Protein AF-A0A7S1AHH0-F1 (afdb_monomer)

InterPro domains:
  IPR000073 Alpha/beta hydrolase fold-1 [PF00561] (85-200)
  IPR029058 Alpha/Beta hydrolase fold [G3DSA:3.40.50.1820] (49-313)
  IPR029058 Alpha/Beta hydrolase fold [SSF53474] (25-303)
  IPR052920 Potential DNA-binding regulatory protein [PTHR43358] (22-308)

Sequence (538 aa):
MRTVEEGTPEDRLEISPCAFALWNLIIRPPRRRYDVSKLGPKEFRLWSCGVKRVDVTLRNTRGMRLKCSHFVPVFPESPAEPQPCVIYLHANASCRLEALPLVPLFLPLGISLFTFDFAGCGESDGEYISLGWFERDDLAICVNYLRDLGTVSMIGLWGRSMGSVTALLHADRDHSIGGMVLDSPFSSLRTLATELAQSDYMPVKVPNWLLSMALGIGRKRIASLCNFDIDALAPEKHVGASFIPALFIAAVGDDFIAPHHTNKLFELYTGDKELKMVEGDHNSPRGPDVYQQAVLFLCRAFRMEPVQRPEFGQGGIARRIGLDAFTADCIMDLPIVTKAHREDASRLFAIAGGKVWLGDRNRGMHPVRVEATLQLSEPESEAGFTVAFFPCWTEWGGAMMPPVVYFVYCTLQGLAIALSNEAGVKVLKELELPIGLGEPVLLQLEIRAKPLVLTLKLGGGGPELVFKDDGEYKTETTMWLTWKQGEAVFFQDLVMSELSAEPVDDDMPLPTADSGPLQSVAIGPMPSAGAIPRPVAE

Solvent-accessible surface area (backbone atoms only — not comparable to full-atom values): 29924 Å² total; per-residue (Å²): 135,88,85,84,84,87,82,85,92,82,86,78,83,79,77,59,69,66,67,70,50,49,58,48,48,70,32,43,43,73,63,36,74,78,65,71,70,78,67,56,68,52,62,54,72,50,71,74,24,33,36,39,48,48,75,48,76,47,67,36,99,86,70,37,44,27,40,34,39,35,39,36,51,42,56,98,86,61,77,95,65,50,28,39,30,37,40,39,31,45,38,76,62,34,29,42,74,71,46,31,59,48,46,58,67,31,26,52,71,51,27,23,42,32,27,37,14,48,55,28,21,36,87,13,36,65,76,48,46,64,70,23,69,57,48,24,51,49,45,50,49,52,54,51,53,48,54,72,66,66,51,43,66,42,40,29,41,37,16,28,33,32,14,16,34,13,48,44,60,32,36,58,77,44,77,77,44,38,21,39,37,31,30,46,29,57,32,26,50,61,57,49,56,52,48,57,52,63,33,86,89,37,98,59,81,61,56,69,70,59,48,51,50,49,52,52,52,46,38,54,49,43,30,72,75,68,75,44,62,58,78,72,46,30,44,60,81,35,34,54,72,27,60,50,37,32,39,38,33,31,25,76,56,13,82,80,56,45,42,65,28,38,50,53,38,57,70,52,36,65,26,54,72,47,80,46,81,38,86,47,34,76,80,53,81,79,54,74,67,55,54,49,52,53,51,49,48,45,43,59,49,64,63,64,7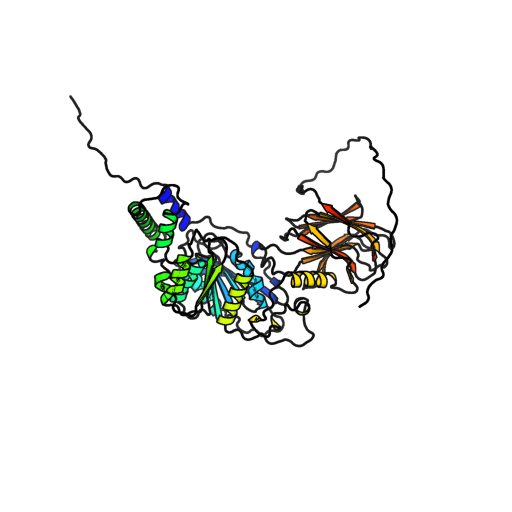0,51,42,72,67,74,70,93,89,73,74,60,69,27,52,79,63,61,49,33,51,45,66,18,82,35,79,89,54,56,56,70,75,43,74,63,47,42,54,53,47,40,52,52,37,66,48,58,89,62,61,56,51,73,53,70,86,43,78,50,59,59,39,26,34,37,36,40,40,35,26,38,71,39,85,68,13,36,37,42,38,34,38,32,39,37,46,24,72,88,42,80,14,9,71,54,50,72,46,49,30,37,40,42,30,35,36,47,59,16,43,39,36,28,42,23,45,95,93,43,79,44,80,75,49,75,44,88,42,83,43,63,81,67,43,80,42,42,42,35,40,36,40,39,70,82,56,29,36,43,37,43,25,48,42,100,81,48,67,72,48,78,46,78,41,87,59,61,57,47,60,57,34,41,37,26,47,33,26,29,74,34,48,59,50,68,82,53,74,83,44,78,45,82,46,82,90,70,80,86,75,94,76,86,80,89,86,81,90,82,90,78,85,90,80,90,80,86,87,77,89,83,82,83,94,78,85,89,81,80,86,87,80,135

Structure (mmCIF, N/CA/C/O backbone):
data_AF-A0A7S1AHH0-F1
#
_entry.id   AF-A0A7S1AHH0-F1
#
loop_
_atom_site.group_PDB
_atom_site.id
_atom_site.type_symbol
_atom_site.label_atom_id
_atom_site.label_alt_id
_atom_site.label_comp_id
_atom_site.label_asym_id
_atom_site.label_entity_id
_atom_site.label_seq_id
_atom_site.pdbx_PDB_ins_code
_atom_site.Cartn_x
_atom_site.Cartn_y
_atom_site.Cartn_z
_atom_site.occupancy
_atom_site.B_iso_or_equiv
_atom_site.auth_seq_id
_atom_site.auth_comp_id
_atom_site.auth_asym_id
_atom_site.auth_atom_id
_atom_site.pdbx_PDB_model_num
ATOM 1 N N . MET A 1 1 ? 81.240 -7.768 -18.185 1.00 34.50 1 MET A N 1
ATOM 2 C CA . MET A 1 1 ? 80.537 -7.690 -19.483 1.00 34.50 1 MET A CA 1
ATOM 3 C C . MET A 1 1 ? 79.144 -7.164 -19.188 1.00 34.50 1 MET A C 1
ATOM 5 O O . MET A 1 1 ? 78.481 -7.733 -18.334 1.00 34.50 1 MET A O 1
ATOM 9 N N . ARG A 1 2 ? 78.805 -6.001 -19.751 1.00 28.22 2 ARG A N 1
ATOM 10 C CA . ARG A 1 2 ? 77.573 -5.239 -19.493 1.00 28.22 2 ARG A CA 1
ATOM 11 C C . ARG A 1 2 ? 76.350 -5.980 -20.048 1.00 28.22 2 ARG A C 1
ATOM 13 O O . ARG A 1 2 ? 76.408 -6.440 -21.182 1.00 28.22 2 ARG A O 1
ATOM 20 N N . THR A 1 3 ? 75.262 -6.021 -19.288 1.00 26.36 3 THR A N 1
ATOM 21 C CA . THR A 1 3 ? 73.900 -6.275 -19.781 1.00 26.36 3 THR A CA 1
ATOM 22 C C . THR A 1 3 ? 73.176 -4.932 -19.845 1.00 26.36 3 THR A C 1
ATOM 24 O O . THR A 1 3 ? 73.142 -4.214 -18.848 1.00 26.36 3 THR A O 1
ATOM 27 N N . VAL A 1 4 ? 72.690 -4.573 -21.034 1.00 31.00 4 VAL A N 1
ATOM 28 C CA . VAL A 1 4 ? 72.075 -3.281 -21.365 1.00 31.00 4 VAL A CA 1
ATOM 29 C C . VAL A 1 4 ? 70.599 -3.500 -21.706 1.00 31.00 4 VAL A C 1
ATOM 31 O O . VAL A 1 4 ? 70.288 -4.221 -22.647 1.00 31.00 4 VAL A O 1
ATOM 34 N N . GLU A 1 5 ? 69.784 -2.868 -20.863 1.00 31.33 5 GLU A N 1
ATOM 35 C CA . GLU A 1 5 ? 68.541 -2.108 -21.076 1.00 31.33 5 GLU A CA 1
ATOM 36 C C . GLU A 1 5 ? 67.225 -2.745 -21.556 1.00 31.33 5 GLU A C 1
ATOM 38 O O . GLU A 1 5 ? 67.097 -3.381 -22.599 1.00 31.33 5 GLU A O 1
ATOM 43 N N . GLU A 1 6 ? 66.230 -2.429 -20.722 1.00 33.03 6 GLU A N 1
ATOM 44 C CA . GLU A 1 6 ? 64.784 -2.539 -20.837 1.00 33.03 6 GLU A CA 1
ATOM 45 C C . GLU A 1 6 ? 64.219 -1.547 -21.868 1.00 33.03 6 GLU A C 1
ATOM 47 O O . GLU A 1 6 ? 64.622 -0.386 -21.926 1.00 33.03 6 GLU A O 1
ATOM 52 N N . GLY A 1 7 ? 63.226 -2.000 -22.638 1.00 27.73 7 GLY A N 1
ATOM 53 C CA . GLY A 1 7 ? 62.303 -1.148 -23.389 1.00 27.73 7 GLY A CA 1
ATOM 54 C C . GLY A 1 7 ? 60.990 -0.978 -22.617 1.00 27.73 7 GLY A C 1
ATOM 55 O O . GLY A 1 7 ? 60.482 -1.935 -22.035 1.00 27.73 7 GLY A O 1
ATOM 56 N N . THR A 1 8 ? 60.476 0.248 -22.602 1.00 28.23 8 THR A N 1
ATOM 57 C CA . THR A 1 8 ? 59.394 0.781 -21.759 1.00 28.23 8 THR A CA 1
ATOM 58 C C . THR A 1 8 ? 58.007 0.138 -21.960 1.00 28.23 8 THR A C 1
ATOM 60 O O . THR A 1 8 ? 57.627 -0.178 -23.088 1.00 28.23 8 THR A O 1
ATOM 63 N N . PRO A 1 9 ? 57.190 0.019 -20.890 1.00 32.66 9 PRO A N 1
ATOM 64 C CA . PRO A 1 9 ? 55.756 -0.220 -20.982 1.00 32.66 9 PRO A CA 1
ATOM 65 C C . PRO A 1 9 ? 54.993 1.108 -20.840 1.00 32.66 9 PRO A C 1
ATOM 67 O O . PRO A 1 9 ? 54.666 1.522 -19.731 1.00 32.66 9 PRO A O 1
ATOM 70 N N . GLU A 1 10 ? 54.684 1.772 -21.952 1.00 35.00 10 GLU A N 1
ATOM 71 C CA . GLU A 1 10 ? 53.632 2.797 -21.983 1.00 35.00 10 GLU A CA 1
ATOM 72 C C . GLU A 1 10 ? 52.367 2.219 -22.641 1.00 35.00 10 GLU A C 1
ATOM 74 O O . GLU A 1 10 ? 52.439 1.376 -23.534 1.00 35.00 10 GLU A O 1
ATOM 79 N N . ASP A 1 11 ? 51.215 2.661 -22.132 1.00 30.94 11 ASP A N 1
ATOM 80 C CA . ASP A 1 11 ? 49.841 2.376 -22.570 1.00 30.94 11 ASP A CA 1
ATOM 81 C C . ASP A 1 11 ? 49.169 1.065 -22.121 1.00 30.94 11 ASP A C 1
ATOM 83 O O . ASP A 1 11 ? 48.479 0.383 -22.883 1.00 30.94 11 ASP A O 1
ATOM 87 N N . ARG A 1 12 ? 49.205 0.773 -20.813 1.00 32.47 12 ARG A N 1
ATOM 88 C CA . ARG A 1 12 ? 48.036 0.150 -20.163 1.00 32.47 12 ARG A CA 1
ATOM 89 C C . ARG A 1 12 ? 47.282 1.203 -19.372 1.00 32.47 12 ARG A C 1
ATOM 91 O O . ARG A 1 12 ? 47.650 1.553 -18.260 1.00 32.47 12 ARG A O 1
ATOM 98 N N . LEU A 1 13 ? 46.205 1.687 -19.979 1.00 32.22 13 LEU A N 1
ATOM 99 C CA . LEU A 1 13 ? 45.178 2.493 -19.335 1.00 32.22 13 LEU A CA 1
ATOM 100 C C . LEU A 1 13 ? 44.574 1.679 -18.175 1.00 32.22 13 LEU A C 1
ATOM 102 O O . LEU A 1 13 ? 43.713 0.822 -18.384 1.00 32.22 13 LEU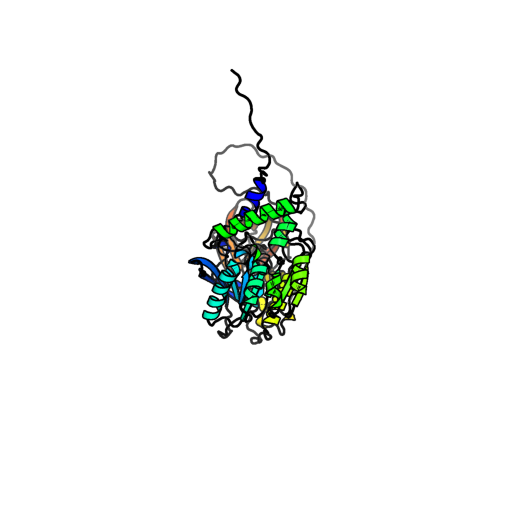 A O 1
ATOM 106 N N . GLU A 1 14 ? 45.068 1.897 -16.956 1.00 33.00 14 GLU A N 1
ATOM 107 C CA . GLU A 1 14 ? 44.490 1.336 -15.736 1.00 33.00 14 GLU A CA 1
ATOM 108 C C . GLU A 1 14 ? 43.127 1.990 -15.488 1.00 33.00 14 GLU A C 1
ATOM 110 O O . GLU A 1 14 ? 43.000 3.090 -14.951 1.00 33.00 14 GLU A O 1
ATOM 115 N N . ILE A 1 15 ? 42.074 1.311 -15.936 1.00 37.78 15 ILE A N 1
ATOM 116 C CA . ILE A 1 15 ? 40.696 1.698 -15.648 1.00 37.78 15 ILE A CA 1
ATOM 117 C C . ILE A 1 15 ? 40.448 1.434 -14.158 1.00 37.78 15 ILE A C 1
ATOM 119 O O . ILE A 1 15 ? 40.519 0.292 -13.704 1.00 37.78 15 ILE A O 1
ATOM 123 N N . SER A 1 16 ? 40.165 2.501 -13.407 1.00 39.50 16 SER A N 1
ATOM 124 C CA . SER A 1 16 ? 39.990 2.483 -11.949 1.00 39.50 16 SER A CA 1
ATOM 125 C C . SER A 1 16 ? 39.027 1.375 -11.458 1.00 39.50 16 SER A C 1
ATOM 127 O O . SER A 1 16 ? 37.926 1.232 -12.009 1.00 39.50 16 SER A O 1
ATOM 129 N N . PRO A 1 17 ? 39.369 0.647 -10.372 1.00 45.12 17 PRO A N 1
ATOM 130 C CA . PRO A 1 17 ? 38.509 -0.348 -9.717 1.00 45.12 17 PRO A CA 1
ATOM 131 C C . PRO A 1 17 ? 37.104 0.160 -9.354 1.00 45.12 17 PRO A C 1
ATOM 133 O O . PRO A 1 17 ? 36.158 -0.626 -9.304 1.00 45.12 17 PRO A O 1
ATOM 136 N N . CYS A 1 18 ? 36.936 1.472 -9.154 1.00 39.56 18 CYS A N 1
ATOM 137 C CA . CYS A 1 18 ? 35.646 2.082 -8.827 1.00 39.56 18 CYS A CA 1
ATOM 138 C C . CYS A 1 18 ? 34.618 1.935 -9.962 1.00 39.56 18 CYS A C 1
ATOM 140 O O . CYS A 1 18 ? 33.456 1.626 -9.704 1.00 39.56 18 CYS A O 1
ATOM 142 N N . ALA A 1 19 ? 35.041 2.061 -11.226 1.00 39.41 19 ALA A N 1
ATOM 143 C CA . ALA A 1 19 ? 34.159 1.828 -12.374 1.00 39.41 19 ALA A CA 1
ATOM 144 C C . ALA A 1 19 ? 33.772 0.340 -12.500 1.00 39.41 19 ALA A C 1
ATOM 146 O O . ALA A 1 19 ? 32.657 0.010 -12.906 1.00 39.41 19 ALA A O 1
ATOM 147 N N . PHE A 1 20 ? 34.668 -0.564 -12.085 1.00 47.59 20 PHE A N 1
ATOM 148 C CA . PHE A 1 20 ? 34.417 -2.007 -12.026 1.00 47.59 20 PHE A CA 1
ATOM 149 C C . PHE A 1 20 ? 33.419 -2.413 -10.929 1.00 47.59 20 PHE A C 1
ATOM 151 O O . PHE A 1 20 ? 32.776 -3.452 -11.074 1.00 47.59 20 PHE A O 1
ATOM 158 N N . ALA A 1 21 ? 33.268 -1.622 -9.864 1.00 51.97 21 ALA A N 1
ATOM 159 C CA . ALA A 1 21 ? 32.309 -1.872 -8.787 1.00 51.97 21 ALA A CA 1
ATOM 160 C C . ALA A 1 21 ? 30.904 -1.315 -9.091 1.00 51.97 21 ALA A C 1
ATOM 162 O O . ALA A 1 21 ? 29.907 -1.896 -8.663 1.00 51.97 21 ALA A O 1
ATOM 163 N N . LEU A 1 22 ? 30.809 -0.231 -9.868 1.00 51.91 22 LEU A N 1
ATOM 164 C CA . LEU A 1 22 ? 29.564 0.523 -10.046 1.00 51.91 22 LEU A CA 1
ATOM 165 C C . LEU A 1 22 ? 28.484 -0.237 -10.837 1.00 51.91 22 LEU A C 1
ATOM 167 O O . LEU A 1 22 ? 27.340 -0.295 -10.402 1.00 51.91 22 LEU A O 1
ATOM 171 N N . TRP A 1 23 ? 28.826 -0.888 -11.957 1.00 61.03 23 TRP A N 1
ATOM 172 C CA . TRP A 1 23 ? 27.836 -1.659 -12.735 1.00 61.03 23 TRP A CA 1
ATOM 173 C C . TRP A 1 23 ? 27.300 -2.866 -11.950 1.00 61.03 23 TRP A C 1
ATOM 175 O O . TRP A 1 23 ? 26.125 -3.201 -12.075 1.00 61.03 23 TRP A O 1
ATOM 185 N N . ASN A 1 24 ? 28.134 -3.473 -11.095 1.00 60.72 24 ASN A N 1
ATOM 186 C CA . ASN A 1 24 ? 27.718 -4.532 -10.177 1.00 60.72 24 ASN A CA 1
ATOM 187 C C . ASN A 1 24 ? 26.656 -4.020 -9.197 1.00 60.72 24 ASN A C 1
ATOM 189 O O . ASN A 1 24 ? 25.683 -4.719 -8.967 1.00 60.72 24 ASN A O 1
ATOM 193 N N . LEU A 1 25 ? 26.786 -2.799 -8.669 1.00 58.78 25 LEU A N 1
ATOM 194 C CA . LEU A 1 25 ? 25.767 -2.199 -7.797 1.00 58.78 25 LEU A CA 1
ATOM 195 C C . LEU A 1 25 ? 24.457 -1.885 -8.541 1.00 58.78 25 LEU A C 1
ATOM 197 O O . LEU A 1 25 ? 23.392 -1.910 -7.932 1.00 58.78 25 LEU A O 1
ATOM 201 N N . ILE A 1 26 ? 24.529 -1.633 -9.851 1.00 65.69 26 ILE A N 1
ATOM 202 C CA . ILE A 1 26 ? 23.367 -1.348 -10.704 1.00 65.69 26 ILE A CA 1
ATOM 203 C C . ILE A 1 26 ? 22.562 -2.624 -10.998 1.00 65.69 26 ILE A C 1
ATOM 205 O O . ILE A 1 26 ? 21.341 -2.613 -10.863 1.00 65.69 26 ILE A O 1
ATOM 209 N N . ILE A 1 27 ? 23.222 -3.724 -11.382 1.00 69.81 27 ILE A N 1
ATOM 210 C CA . ILE A 1 27 ? 22.537 -4.990 -11.719 1.00 69.81 27 ILE A CA 1
ATOM 211 C C . ILE A 1 27 ? 22.369 -5.935 -10.524 1.00 69.81 27 ILE A C 1
ATOM 213 O O . ILE A 1 27 ? 21.599 -6.890 -10.588 1.00 69.81 27 ILE A O 1
ATOM 217 N N . ARG A 1 28 ? 23.115 -5.706 -9.443 1.00 74.88 28 ARG A N 1
ATOM 218 C CA . ARG A 1 28 ? 23.098 -6.490 -8.204 1.00 74.88 28 ARG A CA 1
ATOM 219 C C . ARG A 1 28 ? 23.026 -5.548 -6.996 1.00 74.88 28 ARG A C 1
ATOM 221 O O . ARG A 1 28 ? 23.940 -5.533 -6.165 1.00 74.88 28 ARG A O 1
ATOM 228 N N . PRO A 1 29 ? 21.964 -4.735 -6.894 1.00 73.44 29 PRO A N 1
ATOM 229 C CA . PRO A 1 29 ? 21.766 -3.891 -5.726 1.00 73.44 29 PRO A CA 1
ATOM 230 C C . PRO A 1 29 ? 21.638 -4.747 -4.454 1.00 73.44 29 PRO A C 1
ATOM 232 O O . PRO A 1 29 ? 21.302 -5.937 -4.533 1.00 73.44 29 PRO A O 1
ATOM 235 N N . PRO A 1 30 ? 21.852 -4.161 -3.261 1.00 78.88 30 PRO A N 1
ATOM 236 C CA . PRO A 1 30 ? 21.509 -4.816 -2.009 1.00 78.88 30 PRO A CA 1
ATOM 237 C C . PRO A 1 30 ? 20.065 -5.312 -2.052 1.00 78.88 30 PRO A C 1
ATOM 239 O O . PRO A 1 30 ? 19.118 -4.550 -2.251 1.00 78.88 30 PRO A O 1
ATOM 242 N N . ARG A 1 31 ? 19.899 -6.621 -1.887 1.00 86.00 31 ARG A N 1
ATOM 243 C CA . ARG A 1 31 ? 18.588 -7.250 -1.955 1.00 86.00 31 ARG A CA 1
ATOM 244 C C . ARG A 1 31 ? 17.802 -6.936 -0.687 1.00 86.00 31 ARG A C 1
ATOM 246 O O . ARG A 1 31 ? 18.190 -7.363 0.401 1.00 86.00 31 ARG A O 1
ATOM 253 N N . ARG A 1 32 ? 16.678 -6.230 -0.830 1.00 84.12 32 ARG A N 1
ATOM 254 C CA . ARG A 1 32 ? 15.753 -5.965 0.276 1.00 84.12 32 ARG A CA 1
ATOM 255 C C . ARG A 1 32 ? 15.127 -7.277 0.748 1.00 84.12 32 ARG A C 1
ATOM 257 O O . ARG A 1 32 ? 14.293 -7.843 0.055 1.00 84.12 32 ARG A O 1
ATOM 264 N N . ARG A 1 33 ? 15.526 -7.741 1.932 1.00 85.06 33 ARG A N 1
ATOM 265 C CA . ARG A 1 33 ? 14.857 -8.830 2.656 1.00 85.06 33 ARG A CA 1
ATOM 266 C C . ARG A 1 33 ? 13.857 -8.244 3.636 1.00 85.06 33 ARG A C 1
ATOM 268 O O . ARG A 1 33 ? 14.105 -7.183 4.209 1.00 85.06 33 ARG A O 1
ATOM 275 N N . TYR A 1 34 ? 12.740 -8.924 3.822 1.00 87.56 34 TYR A N 1
ATOM 276 C CA . TYR A 1 34 ? 11.690 -8.480 4.727 1.00 87.56 34 TYR A CA 1
ATOM 277 C C . TYR A 1 34 ? 10.950 -9.682 5.299 1.00 87.56 34 TYR A C 1
ATOM 279 O O . TYR A 1 34 ? 10.913 -10.752 4.697 1.00 87.56 34 TYR A O 1
ATOM 287 N N . ASP A 1 35 ? 10.354 -9.499 6.472 1.00 85.62 35 ASP A N 1
ATOM 288 C CA . ASP A 1 35 ? 9.462 -10.505 7.029 1.00 85.62 35 ASP A CA 1
ATOM 289 C C . ASP A 1 35 ? 8.138 -10.499 6.253 1.00 85.62 35 ASP A C 1
ATOM 291 O O . ASP A 1 35 ? 7.500 -9.461 6.091 1.00 85.62 35 ASP A O 1
ATOM 295 N N . VAL A 1 36 ? 7.718 -11.668 5.771 1.00 86.50 36 VAL A N 1
ATOM 296 C CA . VAL A 1 36 ? 6.448 -11.868 5.064 1.00 86.50 36 VAL A CA 1
ATOM 297 C C . VAL A 1 36 ? 5.247 -11.570 5.970 1.00 86.50 36 VAL A C 1
ATOM 299 O O . VAL A 1 36 ? 4.175 -11.270 5.455 1.00 86.50 36 VAL A O 1
ATOM 302 N N . SER A 1 37 ? 5.395 -11.583 7.298 1.00 84.12 37 SER A N 1
ATOM 303 C CA . SER A 1 37 ? 4.368 -11.092 8.232 1.00 84.12 37 SER A CA 1
ATOM 304 C C . SER A 1 37 ? 4.080 -9.600 8.040 1.00 84.12 37 SER A C 1
ATOM 306 O O . SER A 1 37 ? 2.937 -9.167 8.180 1.00 84.12 37 SER A O 1
ATOM 308 N N . LYS A 1 38 ? 5.078 -8.827 7.581 1.00 83.62 38 LYS A N 1
ATOM 309 C CA . LYS A 1 38 ? 4.892 -7.439 7.159 1.00 83.62 38 LYS A CA 1
ATOM 310 C C . LYS A 1 38 ? 4.055 -7.326 5.907 1.00 83.62 38 LYS A C 1
ATOM 312 O O . LYS A 1 38 ? 3.836 -6.184 5.555 1.00 83.62 38 LYS A O 1
ATOM 317 N N . LEU A 1 39 ? 3.634 -8.445 5.277 1.00 84.94 39 LEU A N 1
ATOM 318 C CA . LEU A 1 39 ? 2.543 -8.563 4.296 1.00 84.94 39 LEU A CA 1
ATOM 319 C C . LEU A 1 39 ? 1.138 -8.740 4.935 1.00 84.94 39 LEU A C 1
ATOM 321 O O . LEU A 1 39 ? 0.166 -9.040 4.239 1.00 84.94 39 LEU A O 1
ATOM 325 N N . GLY A 1 40 ? 1.013 -8.502 6.240 1.00 82.31 40 GLY A N 1
ATOM 326 C CA . GLY A 1 40 ? -0.266 -8.345 6.922 1.00 82.31 40 GLY A CA 1
ATOM 327 C C . GLY A 1 40 ? -1.031 -9.651 7.062 1.00 82.31 40 GLY A C 1
ATOM 328 O O . GLY A 1 40 ? -0.579 -10.713 6.621 1.00 82.31 40 GLY A O 1
ATOM 329 N N . PRO A 1 41 ? -2.215 -9.622 7.678 1.00 84.94 41 PRO A N 1
ATOM 330 C CA . PRO A 1 41 ? -3.062 -10.801 7.743 1.00 84.94 41 PRO A CA 1
ATOM 331 C C . PRO A 1 41 ? -3.540 -11.219 6.342 1.00 84.94 41 PRO A C 1
ATOM 333 O O . PRO A 1 41 ? -3.581 -10.431 5.396 1.00 84.94 41 PRO A O 1
ATOM 336 N N . LYS A 1 42 ? -3.901 -12.497 6.190 1.00 89.25 42 LYS A N 1
ATOM 337 C CA . LYS A 1 42 ? -4.495 -12.987 4.935 1.00 89.25 42 LYS A CA 1
ATOM 338 C C . LYS A 1 42 ? -5.925 -12.502 4.734 1.00 89.25 42 LYS A C 1
ATOM 340 O O . LYS A 1 42 ? -6.368 -12.409 3.598 1.00 89.25 42 LYS A O 1
ATOM 345 N N . GLU A 1 43 ? -6.625 -12.200 5.816 1.00 88.25 43 GLU A N 1
ATOM 346 C CA . GLU A 1 43 ? -7.989 -11.690 5.792 1.00 88.25 43 GLU A CA 1
ATOM 347 C C . GLU A 1 43 ? -8.098 -10.538 6.787 1.00 88.25 43 GLU A C 1
ATOM 349 O O . GLU A 1 43 ? -7.626 -10.646 7.919 1.00 88.25 43 GLU A O 1
ATOM 354 N N . PHE A 1 44 ? -8.662 -9.418 6.345 1.00 82.25 44 PHE A N 1
ATOM 355 C CA . PHE A 1 44 ? -8.883 -8.228 7.166 1.00 82.25 44 PHE A CA 1
ATOM 356 C C . PHE A 1 44 ? -9.999 -7.368 6.574 1.00 82.25 44 PHE A C 1
ATOM 358 O O . PHE A 1 44 ? -10.573 -7.707 5.540 1.00 82.25 44 PHE A O 1
ATOM 365 N N . ARG A 1 45 ? -10.333 -6.263 7.243 1.00 78.81 45 ARG A N 1
ATOM 366 C CA . ARG A 1 45 ? -11.366 -5.324 6.803 1.00 78.81 45 ARG A CA 1
ATOM 367 C C . ARG A 1 45 ? -10.792 -3.916 6.672 1.00 78.81 45 ARG A C 1
ATOM 369 O O . ARG A 1 45 ? -9.988 -3.497 7.501 1.00 78.81 45 ARG A O 1
ATOM 376 N N . LEU A 1 46 ? -11.209 -3.222 5.621 1.00 79.12 46 LEU A N 1
ATOM 377 C CA . LEU A 1 46 ? -10.911 -1.830 5.314 1.00 79.12 46 LEU A CA 1
ATOM 378 C C . LEU A 1 46 ? -12.226 -1.089 5.128 1.00 79.12 46 LEU A C 1
ATOM 380 O O . LEU A 1 46 ? -12.807 -1.129 4.044 1.00 79.12 46 LEU A O 1
ATOM 384 N N . TRP A 1 47 ? -12.698 -0.400 6.157 1.00 78.94 47 TRP A N 1
ATOM 385 C CA . TRP A 1 47 ? -13.978 0.294 6.079 1.00 78.94 47 TRP A CA 1
ATOM 386 C C . TRP A 1 47 ? -15.126 -0.699 5.777 1.00 78.94 47 TRP A C 1
ATOM 388 O O . TRP A 1 47 ? -15.244 -1.768 6.385 1.00 78.94 47 TRP A O 1
ATOM 398 N N . SER A 1 48 ? -15.967 -0.417 4.780 1.00 74.38 48 SER A N 1
ATOM 399 C CA . SER A 1 48 ? -16.994 -1.365 4.322 1.00 74.38 48 SER A CA 1
ATOM 400 C C . SER A 1 48 ? -16.438 -2.560 3.524 1.00 74.38 48 SER A C 1
ATOM 402 O O . SER A 1 48 ? -17.164 -3.527 3.286 1.00 74.38 48 SER A O 1
ATOM 404 N N . CYS A 1 49 ? -15.155 -2.554 3.150 1.00 79.38 49 CYS A N 1
ATOM 405 C CA . CYS A 1 49 ? -14.532 -3.559 2.291 1.00 79.38 49 CYS A CA 1
ATOM 406 C C . CYS A 1 49 ? -13.900 -4.701 3.100 1.00 79.38 49 CYS A C 1
ATOM 408 O O . CYS A 1 49 ? -12.942 -4.495 3.845 1.00 79.38 49 CYS A O 1
ATOM 410 N N . GLY A 1 50 ? -14.372 -5.937 2.923 1.00 82.44 50 GLY A N 1
ATOM 411 C CA . GLY A 1 50 ? -13.588 -7.113 3.311 1.00 82.44 50 GLY A CA 1
ATOM 412 C C . GLY A 1 50 ? -12.393 -7.276 2.373 1.00 82.44 50 GLY A C 1
ATOM 413 O O . GLY A 1 50 ? -12.467 -6.904 1.207 1.00 82.44 50 GLY A O 1
ATOM 414 N N . VAL A 1 51 ? -11.279 -7.816 2.852 1.00 86.88 51 VAL A N 1
ATOM 415 C CA . VAL A 1 51 ? -10.077 -8.028 2.040 1.00 86.88 51 VAL A CA 1
ATOM 416 C C . VAL A 1 51 ? -9.552 -9.431 2.253 1.00 86.88 51 VAL A C 1
ATOM 418 O O . VAL A 1 51 ? -9.361 -9.864 3.389 1.00 86.88 51 VAL A O 1
ATOM 421 N N . LYS A 1 52 ? -9.250 -10.110 1.146 1.00 93.19 52 LYS A N 1
ATOM 422 C CA . LYS A 1 52 ? -8.549 -11.389 1.129 1.00 93.19 52 LYS A CA 1
ATOM 423 C C . LYS A 1 52 ? -7.247 -11.263 0.344 1.00 93.19 52 LYS A C 1
ATOM 425 O O . LYS A 1 52 ? -7.257 -10.945 -0.841 1.00 93.19 52 LYS A O 1
ATOM 430 N N . ARG A 1 53 ? -6.121 -11.557 0.989 1.00 94.94 53 ARG A N 1
ATOM 431 C CA . ARG A 1 53 ? -4.807 -11.685 0.354 1.00 94.94 53 ARG A CA 1
ATOM 432 C C . ARG A 1 53 ? -4.562 -13.136 -0.056 1.00 94.94 53 ARG A C 1
ATOM 434 O O . ARG A 1 53 ? -4.507 -14.036 0.784 1.00 94.94 53 ARG A O 1
ATOM 441 N N . VAL A 1 54 ? -4.337 -13.348 -1.346 1.00 96.88 54 VAL A N 1
ATOM 442 C CA . VAL A 1 54 ? -3.913 -14.622 -1.933 1.00 96.88 54 VAL A CA 1
ATOM 443 C C . VAL A 1 54 ? -2.439 -14.519 -2.313 1.00 96.88 54 VAL A C 1
ATOM 445 O O . VAL A 1 54 ? -2.069 -13.757 -3.202 1.00 96.88 54 VAL A O 1
ATOM 448 N N . ASP A 1 55 ? -1.580 -15.285 -1.644 1.00 97.38 55 ASP A N 1
ATOM 449 C CA . ASP A 1 55 ? -0.169 -15.386 -2.019 1.00 97.38 55 ASP A CA 1
ATOM 450 C C . ASP A 1 55 ? 0.017 -16.511 -3.044 1.00 97.38 55 ASP A C 1
ATOM 452 O O . ASP A 1 55 ? -0.416 -17.643 -2.819 1.00 97.38 55 ASP A O 1
ATOM 456 N N . VAL A 1 56 ? 0.701 -16.216 -4.149 1.00 97.50 56 VAL A N 1
ATOM 457 C CA . VAL A 1 56 ? 0.990 -17.182 -5.216 1.00 97.50 56 VAL A CA 1
ATOM 458 C C . VAL A 1 56 ? 2.473 -17.143 -5.573 1.00 97.50 56 VAL A C 1
ATOM 460 O O . VAL A 1 56 ? 3.149 -16.126 -5.419 1.00 97.50 56 VAL A O 1
ATOM 463 N N . THR A 1 57 ? 3.018 -18.284 -5.994 1.00 98.50 57 THR A N 1
ATOM 464 C CA . THR A 1 57 ? 4.371 -18.357 -6.553 1.00 98.50 57 THR A CA 1
ATOM 465 C C . THR A 1 57 ? 4.275 -18.696 -8.032 1.00 98.50 57 THR A C 1
ATOM 467 O O . THR A 1 57 ? 3.884 -19.809 -8.378 1.00 98.50 57 THR A O 1
ATOM 470 N N . LEU A 1 58 ? 4.644 -17.747 -8.889 1.00 98.44 58 LEU A N 1
ATOM 471 C CA . LEU A 1 58 ? 4.685 -17.937 -10.340 1.00 98.44 58 LEU A CA 1
ATOM 472 C C . LEU A 1 58 ? 6.094 -18.336 -10.778 1.00 98.44 58 LEU A C 1
ATOM 474 O O . LEU A 1 58 ? 7.052 -18.163 -10.028 1.00 98.44 58 LEU A O 1
ATOM 478 N N . ARG A 1 59 ? 6.244 -18.891 -11.982 1.00 98.19 59 ARG A N 1
ATOM 479 C CA . ARG A 1 59 ? 7.559 -19.206 -12.554 1.00 98.19 59 ARG A CA 1
ATOM 480 C C . ARG A 1 59 ? 7.747 -18.418 -13.841 1.00 98.19 59 ARG A C 1
ATOM 482 O O . ARG A 1 59 ? 6.915 -18.523 -14.737 1.00 98.19 59 ARG A O 1
ATOM 489 N N . ASN A 1 60 ? 8.825 -17.642 -13.926 1.00 95.94 60 ASN A N 1
ATOM 490 C CA . ASN A 1 60 ? 9.113 -16.863 -15.125 1.00 95.94 60 ASN A CA 1
ATOM 491 C C . ASN A 1 60 ? 9.699 -17.723 -16.258 1.00 95.94 60 ASN A C 1
ATOM 493 O O . ASN A 1 60 ? 10.029 -18.898 -16.075 1.00 95.94 60 ASN A O 1
ATOM 497 N N . THR A 1 61 ? 9.882 -17.115 -17.430 1.00 93.44 61 THR A N 1
ATOM 498 C CA . THR A 1 61 ? 10.465 -17.760 -18.623 1.00 93.44 61 THR A CA 1
ATOM 499 C C . THR A 1 61 ? 11.899 -18.256 -18.412 1.00 93.44 61 THR A C 1
ATOM 501 O O . THR A 1 61 ? 12.347 -19.164 -19.106 1.00 93.44 61 THR A O 1
ATOM 504 N N . ARG A 1 62 ? 12.611 -17.706 -17.420 1.00 93.06 62 ARG A N 1
ATOM 505 C CA . ARG A 1 62 ? 13.966 -18.109 -17.007 1.00 93.06 62 ARG A CA 1
ATOM 506 C C . ARG A 1 62 ? 13.962 -19.190 -15.918 1.00 93.06 62 ARG A C 1
ATOM 508 O O . ARG A 1 62 ? 15.012 -19.529 -15.382 1.00 93.06 62 ARG A O 1
ATOM 515 N N . GLY A 1 63 ? 12.794 -19.725 -15.563 1.00 95.31 63 GLY A N 1
ATOM 516 C CA . GLY A 1 63 ? 12.640 -20.775 -14.560 1.00 95.31 63 GLY A CA 1
ATOM 517 C C . GLY A 1 63 ? 12.727 -20.299 -13.106 1.00 95.31 63 GLY A C 1
ATOM 518 O O . GLY A 1 63 ? 12.706 -21.140 -12.210 1.00 95.31 63 GLY A O 1
ATOM 519 N N . MET A 1 64 ? 12.792 -18.995 -12.846 1.00 96.75 64 MET A N 1
ATOM 520 C CA . MET A 1 64 ? 12.876 -18.408 -11.505 1.00 96.75 64 MET A CA 1
ATOM 521 C C . MET A 1 64 ? 11.486 -18.281 -10.882 1.00 96.75 64 MET A C 1
ATOM 523 O O . MET A 1 64 ? 10.520 -17.947 -11.570 1.00 96.75 64 MET A O 1
ATOM 527 N N . ARG A 1 65 ? 11.373 -18.545 -9.576 1.00 98.25 65 ARG A N 1
ATOM 528 C CA . ARG A 1 65 ? 10.121 -18.351 -8.837 1.00 98.25 65 ARG A CA 1
ATOM 529 C C . ARG A 1 65 ? 9.923 -16.877 -8.492 1.00 98.25 65 ARG A C 1
ATOM 531 O O . ARG A 1 65 ? 10.789 -16.283 -7.857 1.00 98.25 65 ARG A O 1
ATOM 538 N N . LEU A 1 66 ? 8.763 -16.336 -8.841 1.00 98.44 66 LEU A N 1
ATOM 539 C CA . LEU A 1 66 ? 8.308 -15.001 -8.473 1.00 98.44 66 LEU A CA 1
ATOM 540 C C . LEU A 1 66 ? 7.336 -15.097 -7.295 1.00 98.44 66 LEU A C 1
ATOM 542 O O . LEU A 1 66 ? 6.381 -15.875 -7.346 1.00 98.44 66 LEU A O 1
ATOM 546 N N . LYS A 1 67 ? 7.581 -14.341 -6.223 1.00 98.31 67 LYS A N 1
ATOM 547 C CA . LYS A 1 67 ? 6.705 -14.262 -5.050 1.00 98.31 67 LYS A CA 1
ATOM 548 C C . LYS A 1 67 ? 5.697 -13.138 -5.224 1.00 98.31 67 LYS A C 1
ATOM 550 O O . LYS A 1 67 ? 6.075 -11.972 -5.278 1.00 98.31 67 LYS A O 1
ATOM 555 N N . CYS A 1 68 ? 4.421 -13.498 -5.270 1.00 98.50 68 CYS A N 1
ATOM 556 C CA . CYS A 1 68 ? 3.330 -12.585 -5.573 1.00 98.50 68 CYS A CA 1
ATOM 557 C C . CYS A 1 68 ? 2.284 -12.577 -4.453 1.00 98.50 68 CYS A C 1
ATOM 559 O O . CYS A 1 68 ? 2.113 -13.569 -3.738 1.00 98.50 68 CYS A O 1
ATOM 561 N N . SER A 1 69 ? 1.564 -11.467 -4.331 1.00 98.12 69 SER A N 1
ATOM 562 C CA . SER A 1 69 ? 0.418 -11.290 -3.443 1.00 98.12 69 SER A CA 1
ATOM 563 C C . SER A 1 69 ? -0.693 -10.554 -4.190 1.00 98.12 69 SER A C 1
ATOM 565 O O . SER A 1 69 ? -0.462 -9.484 -4.752 1.00 98.12 69 SER A O 1
ATOM 567 N N . HIS A 1 70 ? -1.894 -11.126 -4.180 1.00 97.88 70 HIS A N 1
ATOM 568 C CA . HIS A 1 70 ? -3.107 -10.559 -4.762 1.00 97.88 70 HIS A CA 1
ATOM 569 C C . HIS A 1 70 ? -4.072 -10.188 -3.644 1.00 97.88 70 HIS A C 1
ATOM 571 O O . HIS A 1 70 ? -4.572 -11.057 -2.935 1.00 97.88 70 HIS A O 1
ATOM 577 N N . PHE A 1 71 ? -4.316 -8.898 -3.472 1.00 95.56 71 PHE A N 1
ATOM 578 C CA . PHE A 1 71 ? -5.315 -8.364 -2.564 1.00 95.56 71 PHE A CA 1
ATOM 579 C C . PHE A 1 71 ? -6.636 -8.226 -3.302 1.00 95.56 71 PHE A C 1
ATOM 581 O O . PHE A 1 71 ? -6.751 -7.435 -4.237 1.00 95.56 71 PHE A O 1
ATOM 588 N N . VAL A 1 72 ? -7.614 -9.017 -2.882 1.00 93.44 72 VAL A N 1
ATOM 589 C CA . VAL A 1 72 ? -8.931 -9.106 -3.503 1.00 93.44 72 VAL A CA 1
ATOM 590 C C . VAL A 1 72 ? -9.958 -8.491 -2.552 1.00 93.44 72 VAL A C 1
ATOM 592 O O . VAL A 1 72 ? -10.037 -8.931 -1.397 1.00 93.44 72 VAL A O 1
ATOM 595 N N . PRO A 1 73 ? -10.728 -7.482 -2.993 1.00 88.50 73 PRO A N 1
ATOM 596 C CA . PRO A 1 73 ? -11.811 -6.943 -2.195 1.00 88.50 73 PRO A CA 1
ATOM 597 C C . PRO A 1 73 ? -12.994 -7.917 -2.187 1.00 88.50 73 PRO A C 1
ATOM 599 O O . PRO A 1 73 ? -13.354 -8.517 -3.199 1.00 88.50 73 PRO A O 1
ATOM 602 N N . VAL A 1 74 ? -13.590 -8.092 -1.013 1.00 84.06 74 VAL A N 1
ATOM 603 C CA . VAL A 1 74 ? -14.715 -8.988 -0.757 1.00 84.06 74 VAL A CA 1
ATOM 604 C C . VAL A 1 74 ? -15.852 -8.160 -0.188 1.00 84.06 74 VAL A C 1
ATOM 606 O O . VAL A 1 74 ? -15.745 -7.591 0.902 1.00 84.06 74 VAL A O 1
ATOM 609 N N . PHE A 1 75 ? -16.957 -8.125 -0.922 1.00 77.75 75 PHE A N 1
ATOM 610 C CA . PHE A 1 75 ? -18.141 -7.368 -0.551 1.00 77.75 75 PHE A CA 1
ATOM 611 C C . PHE A 1 75 ? -19.315 -8.319 -0.305 1.00 77.75 75 PHE A C 1
ATOM 613 O O . PHE A 1 75 ? -19.559 -9.177 -1.152 1.00 77.75 75 PHE A O 1
ATOM 620 N N . PRO A 1 76 ? -20.034 -8.204 0.828 1.00 62.91 76 PRO A N 1
ATOM 621 C CA . PRO A 1 76 ? -21.077 -9.164 1.205 1.00 62.91 76 PRO A CA 1
ATOM 622 C C . PRO A 1 76 ? -22.242 -9.282 0.212 1.00 62.91 76 PRO A C 1
ATOM 624 O O . PRO A 1 76 ? -22.857 -10.339 0.129 1.00 62.91 76 PRO A O 1
ATOM 627 N N . GLU A 1 77 ? -22.544 -8.210 -0.523 1.00 61.12 77 GLU A N 1
ATOM 628 C CA . GLU A 1 77 ? -23.764 -8.075 -1.336 1.00 61.12 77 GLU A CA 1
ATOM 629 C C . GLU A 1 77 ? -23.488 -7.954 -2.844 1.00 61.12 77 GLU A C 1
ATOM 631 O O . GLU A 1 77 ? -24.420 -7.797 -3.628 1.00 61.12 77 GLU A O 1
ATOM 636 N N . SER A 1 78 ? -22.223 -8.039 -3.272 1.00 58.81 78 SER A N 1
ATOM 637 C CA . SER A 1 78 ? -21.868 -7.867 -4.685 1.00 58.81 78 SER A CA 1
ATOM 638 C C . SER A 1 78 ? -21.832 -9.213 -5.421 1.00 58.81 78 SER A C 1
ATOM 640 O O . SER A 1 78 ? -21.230 -10.165 -4.907 1.00 58.81 78 SER A O 1
ATOM 642 N N . PRO A 1 79 ? -22.447 -9.335 -6.615 1.00 57.28 79 PRO A N 1
ATOM 643 C CA . PRO A 1 79 ? -22.274 -10.513 -7.455 1.00 57.28 79 PRO A CA 1
ATOM 644 C C . PRO A 1 79 ? -20.790 -10.729 -7.792 1.00 57.28 79 PRO A C 1
ATOM 646 O O . PRO A 1 79 ? -19.988 -9.796 -7.813 1.00 57.28 79 PRO A O 1
ATOM 649 N N . ALA A 1 80 ? -20.417 -11.984 -8.055 1.00 65.69 80 ALA A N 1
ATOM 650 C CA . ALA A 1 80 ? -19.054 -12.381 -8.413 1.00 65.69 80 ALA A CA 1
ATOM 651 C C . ALA A 1 80 ? -18.695 -11.954 -9.851 1.00 65.69 80 ALA A C 1
ATOM 653 O O . ALA A 1 80 ? -18.409 -12.789 -10.708 1.00 65.69 80 ALA A O 1
ATOM 654 N N . GLU A 1 81 ? -18.762 -10.656 -10.134 1.00 76.69 81 GLU A N 1
ATOM 655 C CA . GLU A 1 81 ? -18.355 -10.092 -11.413 1.00 76.69 81 GLU A CA 1
ATOM 656 C C . GLU A 1 81 ? -16.831 -9.915 -11.472 1.00 76.69 81 GLU A C 1
ATOM 658 O O . GLU A 1 81 ? -16.196 -9.630 -10.450 1.00 76.69 81 GLU A O 1
ATOM 663 N N . PRO A 1 82 ? -16.213 -10.078 -12.656 1.00 86.00 82 PRO A N 1
ATOM 664 C CA . PRO A 1 82 ? -14.792 -9.822 -12.822 1.00 86.00 82 PRO A CA 1
ATOM 665 C C . PRO A 1 82 ? -14.434 -8.365 -12.500 1.00 86.00 82 PRO A C 1
ATOM 667 O O . PRO A 1 82 ? -14.979 -7.423 -13.075 1.00 86.00 82 PRO A O 1
ATOM 670 N N . GLN A 1 83 ? -13.472 -8.178 -11.603 1.00 88.06 83 GLN A N 1
ATOM 671 C CA . GLN A 1 83 ? -13.068 -6.866 -11.098 1.00 88.06 83 GLN A CA 1
ATOM 672 C C . GLN A 1 83 ? -11.815 -6.350 -11.812 1.00 88.06 83 GLN A C 1
ATOM 674 O O . GLN A 1 83 ? -10.960 -7.149 -12.208 1.00 88.06 83 GLN A O 1
ATOM 679 N N . PRO A 1 84 ? -11.642 -5.028 -11.962 1.00 94.50 84 PRO A N 1
ATOM 680 C CA . PRO A 1 84 ? -10.369 -4.486 -12.406 1.00 94.50 84 PRO A CA 1
ATOM 681 C C . PRO A 1 84 ? -9.250 -4.833 -11.411 1.00 94.50 84 PRO A C 1
ATOM 683 O O . PRO A 1 84 ? -9.465 -5.007 -10.207 1.00 94.50 84 PRO A O 1
ATOM 686 N N . CYS A 1 85 ? -8.027 -4.939 -11.919 1.00 97.75 85 CYS A N 1
ATOM 687 C CA . CYS A 1 85 ? -6.834 -5.218 -11.136 1.00 97.75 85 CYS A CA 1
ATOM 688 C C . CYS A 1 85 ? -5.723 -4.230 -11.488 1.00 97.75 85 CYS A C 1
ATOM 690 O O . CYS A 1 85 ? -5.442 -3.991 -12.661 1.00 97.75 85 CYS A O 1
ATOM 692 N N . VAL A 1 86 ? -5.055 -3.682 -10.479 1.00 98.62 86 VAL A N 1
ATOM 693 C CA . VAL A 1 86 ? -3.826 -2.907 -10.660 1.00 98.62 86 VAL A CA 1
ATOM 694 C C . VAL A 1 86 ? -2.641 -3.775 -10.270 1.00 98.62 86 VAL A C 1
ATOM 696 O O . VAL A 1 86 ? -2.594 -4.294 -9.158 1.00 98.62 86 VAL A O 1
ATOM 699 N N . ILE A 1 87 ? -1.668 -3.914 -11.168 1.00 98.81 87 ILE A N 1
ATOM 700 C CA . ILE A 1 87 ? -0.377 -4.528 -10.859 1.00 98.81 87 ILE A CA 1
ATOM 701 C C . ILE A 1 87 ? 0.599 -3.425 -10.454 1.00 98.81 87 ILE A C 1
ATOM 703 O O . ILE A 1 87 ? 0.904 -2.536 -11.252 1.00 98.81 87 ILE A O 1
ATOM 707 N N . TYR A 1 88 ? 1.117 -3.500 -9.231 1.00 98.62 88 TYR A N 1
ATOM 708 C CA . TYR A 1 88 ? 2.173 -2.610 -8.766 1.00 98.62 88 TYR A CA 1
ATOM 709 C C . TYR A 1 88 ? 3.562 -3.172 -9.089 1.00 98.62 88 TYR A C 1
ATOM 711 O O . TYR A 1 88 ? 3.865 -4.327 -8.784 1.00 98.62 88 TYR A O 1
ATOM 719 N N . LEU A 1 89 ? 4.415 -2.333 -9.675 1.00 98.56 89 LEU A N 1
ATOM 720 C CA . LEU A 1 89 ? 5.776 -2.648 -10.100 1.00 98.56 89 LEU A CA 1
ATOM 721 C C . LEU A 1 89 ? 6.756 -1.816 -9.268 1.00 98.56 89 LEU A C 1
ATOM 723 O O . LEU A 1 89 ? 6.885 -0.604 -9.461 1.00 98.56 89 LEU A O 1
ATOM 727 N N . HIS A 1 90 ? 7.434 -2.478 -8.331 1.00 96.38 90 HIS A N 1
ATOM 728 C CA . HIS A 1 90 ? 8.300 -1.818 -7.356 1.00 96.38 90 HIS A CA 1
ATOM 729 C C . HIS A 1 90 ? 9.585 -1.243 -7.979 1.00 96.38 90 HIS A C 1
ATOM 731 O O . HIS A 1 90 ? 10.042 -1.673 -9.043 1.00 96.38 90 HIS A O 1
ATOM 737 N N . ALA A 1 91 ? 10.203 -0.289 -7.280 1.00 93.06 91 ALA A N 1
ATOM 738 C CA . ALA A 1 91 ? 11.448 0.341 -7.709 1.00 93.06 91 ALA A CA 1
ATOM 739 C C . ALA A 1 91 ? 12.669 -0.589 -7.576 1.00 93.06 91 ALA A C 1
ATOM 741 O O . ALA A 1 91 ? 12.607 -1.685 -7.008 1.00 93.06 91 ALA A O 1
ATOM 742 N N . ASN A 1 92 ? 13.813 -0.135 -8.092 1.00 89.69 92 ASN A N 1
ATOM 743 C CA . ASN A 1 92 ? 15.090 -0.810 -7.885 1.00 89.69 92 ASN A CA 1
ATOM 744 C C . ASN A 1 92 ? 15.387 -0.975 -6.374 1.00 89.69 92 ASN A C 1
ATOM 746 O O . ASN A 1 92 ? 15.034 -0.112 -5.575 1.00 89.69 92 ASN A O 1
ATOM 750 N N . ALA A 1 93 ? 16.031 -2.080 -5.981 1.00 85.00 93 ALA A N 1
ATOM 751 C CA . ALA A 1 93 ? 16.366 -2.415 -4.591 1.00 85.00 93 ALA A CA 1
ATOM 752 C C . ALA A 1 93 ? 15.157 -2.467 -3.625 1.00 85.00 93 ALA A C 1
ATOM 754 O O . ALA A 1 93 ? 15.317 -2.372 -2.406 1.00 85.00 93 ALA A O 1
ATOM 755 N N . SER A 1 94 ? 13.945 -2.632 -4.162 1.00 90.62 94 SER A N 1
ATOM 756 C CA . SER A 1 94 ? 12.693 -2.683 -3.404 1.00 90.62 94 SER A CA 1
ATOM 757 C C . SER A 1 94 ? 12.073 -4.091 -3.412 1.00 90.62 94 SER A C 1
ATOM 759 O O . SER A 1 94 ? 12.745 -5.084 -3.710 1.00 90.62 94 SER A O 1
ATOM 761 N N . CYS A 1 95 ? 10.813 -4.188 -2.992 1.00 93.75 95 CYS A N 1
ATOM 762 C CA . CYS A 1 95 ? 10.028 -5.418 -2.933 1.00 93.75 95 CYS A CA 1
ATOM 763 C C . CYS A 1 95 ? 8.521 -5.107 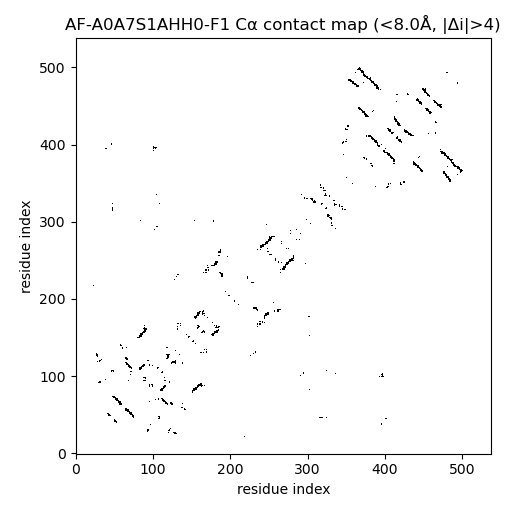-2.963 1.00 93.75 95 CYS A C 1
ATOM 765 O O . CYS A 1 95 ? 8.108 -3.947 -2.905 1.00 93.75 95 CYS A O 1
ATOM 767 N N . ARG A 1 96 ? 7.683 -6.147 -2.972 1.00 93.81 96 ARG A N 1
ATOM 768 C CA . ARG A 1 96 ? 6.216 -6.050 -3.025 1.00 93.81 96 ARG A CA 1
ATOM 769 C C . ARG A 1 96 ? 5.563 -5.273 -1.875 1.00 93.81 96 ARG A C 1
ATOM 771 O O . ARG A 1 96 ? 4.419 -4.849 -2.032 1.00 93.81 96 ARG A O 1
ATOM 778 N N . LEU A 1 97 ? 6.275 -5.026 -0.765 1.00 91.00 97 LEU A N 1
ATOM 779 C CA . LEU A 1 97 ? 5.817 -4.145 0.326 1.00 91.00 97 LEU A CA 1
ATOM 780 C C . LEU A 1 97 ? 5.594 -2.693 -0.125 1.00 91.00 97 LEU A C 1
ATOM 782 O O . LEU A 1 97 ? 4.862 -1.948 0.518 1.00 91.00 97 LEU A O 1
ATOM 786 N N . GLU A 1 98 ? 6.215 -2.270 -1.223 1.00 90.44 98 GLU A N 1
ATOM 787 C CA . GLU A 1 98 ? 6.061 -0.905 -1.724 1.00 90.44 98 GLU A CA 1
ATOM 788 C C . GLU A 1 98 ? 4.629 -0.608 -2.212 1.00 90.44 98 GLU A C 1
ATOM 790 O O . GLU A 1 98 ? 4.198 0.540 -2.198 1.00 90.44 98 GLU A O 1
ATOM 795 N N . ALA A 1 99 ? 3.856 -1.645 -2.555 1.00 92.25 99 ALA A N 1
ATOM 796 C CA . ALA A 1 99 ? 2.472 -1.512 -3.006 1.00 92.25 99 ALA A CA 1
ATOM 797 C C . ALA A 1 99 ? 1.464 -1.259 -1.869 1.00 92.25 99 ALA A C 1
ATOM 799 O O . ALA A 1 99 ? 0.324 -0.882 -2.130 1.00 92.25 99 ALA A O 1
ATOM 800 N N . LEU A 1 100 ? 1.839 -1.497 -0.608 1.00 87.88 100 LEU A N 1
ATOM 801 C CA . LEU A 1 100 ? 0.890 -1.527 0.513 1.00 87.88 100 LEU A CA 1
ATOM 802 C C . LEU A 1 100 ? 0.130 -0.228 0.767 1.00 87.88 100 LEU A C 1
ATOM 804 O O . LEU A 1 100 ? -1.061 -0.313 1.057 1.00 87.88 100 LEU A O 1
ATOM 808 N N . PRO A 1 101 ? 0.727 0.965 0.595 1.00 84.62 101 PRO A N 1
ATOM 809 C CA . PRO A 1 101 ? -0.020 2.216 0.690 1.00 84.62 101 PRO A CA 1
ATOM 810 C C . PRO A 1 101 ? -1.207 2.318 -0.285 1.00 84.62 101 PRO A C 1
ATOM 812 O O . PRO A 1 101 ? -2.112 3.113 -0.048 1.00 84.62 101 PRO A O 1
ATOM 815 N N . LEU A 1 102 ? -1.232 1.515 -1.357 1.00 87.81 102 LEU A N 1
ATOM 816 C CA . LEU A 1 102 ? -2.295 1.512 -2.368 1.00 87.81 102 LEU A CA 1
ATOM 817 C C . LEU A 1 102 ? -3.467 0.581 -2.027 1.00 87.81 102 LEU A C 1
ATOM 819 O O . LEU A 1 102 ? -4.560 0.755 -2.561 1.00 87.81 102 LEU A O 1
ATOM 823 N N . VAL A 1 103 ? -3.265 -0.382 -1.123 1.00 88.12 103 VAL A N 1
ATOM 824 C CA . VAL A 1 103 ? -4.294 -1.315 -0.625 1.00 88.12 103 VAL A CA 1
ATOM 825 C C . VAL A 1 103 ? -5.574 -0.580 -0.179 1.00 88.12 103 VAL A C 1
ATOM 827 O O . VAL A 1 103 ? -6.639 -0.871 -0.722 1.00 88.12 103 VAL A O 1
ATOM 830 N N . PRO A 1 104 ? -5.527 0.411 0.733 1.00 81.94 104 PRO A N 1
ATOM 831 C CA . PRO A 1 104 ? -6.723 1.129 1.187 1.00 81.94 104 PRO A CA 1
ATOM 832 C C . PRO A 1 104 ? -7.287 2.109 0.156 1.00 81.94 104 PRO A C 1
ATOM 834 O O . PRO A 1 104 ? -8.353 2.669 0.389 1.00 81.94 104 PRO A O 1
ATOM 837 N N . LEU A 1 105 ? -6.578 2.351 -0.949 1.00 82.50 105 LEU A N 1
ATOM 838 C CA . LEU A 1 105 ? -7.031 3.252 -2.003 1.00 82.50 105 LEU A CA 1
ATOM 839 C C . LEU A 1 105 ? -7.804 2.510 -3.090 1.00 82.50 105 LEU A C 1
ATOM 841 O O . LEU A 1 105 ? -8.794 3.033 -3.579 1.00 82.50 105 LEU A O 1
ATOM 845 N N . PHE A 1 106 ? -7.363 1.306 -3.464 1.00 87.56 106 PHE A N 1
ATOM 846 C CA . PHE A 1 106 ? -7.982 0.533 -4.543 1.00 87.56 106 PHE A CA 1
ATOM 847 C C . PHE A 1 106 ? -9.058 -0.435 -4.061 1.00 87.56 106 PHE A C 1
ATOM 849 O O . PHE A 1 106 ? -10.113 -0.526 -4.686 1.00 87.56 106 PHE A O 1
ATOM 856 N N . LEU A 1 107 ? -8.823 -1.144 -2.953 1.00 87.00 107 LEU A N 1
ATOM 857 C CA . LEU A 1 107 ? -9.714 -2.235 -2.555 1.00 87.00 107 LEU A CA 1
ATOM 858 C C . LEU A 1 107 ? -11.137 -1.766 -2.238 1.00 87.00 107 LEU A C 1
ATOM 860 O O . LEU A 1 107 ? -12.064 -2.394 -2.749 1.00 87.00 107 LEU A O 1
ATOM 864 N N . PRO A 1 108 ? -11.359 -0.652 -1.506 1.00 80.31 108 PRO A N 1
ATOM 865 C CA . PRO A 1 108 ? -12.714 -0.147 -1.297 1.00 80.31 108 PRO A CA 1
ATOM 866 C C . PRO A 1 108 ? -13.441 0.194 -2.602 1.00 80.31 108 PRO A C 1
ATOM 868 O O . PRO A 1 108 ? -14.656 0.078 -2.659 1.00 80.31 108 PRO A O 1
ATOM 871 N N . LEU A 1 109 ? -12.710 0.536 -3.667 1.00 80.44 109 LEU A N 1
ATOM 872 C CA . LEU A 1 109 ? -13.263 0.846 -4.990 1.00 80.44 109 LEU A CA 1
ATOM 873 C C . LEU A 1 109 ? -13.626 -0.401 -5.806 1.00 80.44 109 LEU A C 1
ATOM 875 O O . LEU A 1 109 ? -14.013 -0.285 -6.964 1.00 80.44 109 LEU A O 1
ATOM 879 N N . GLY A 1 110 ? -13.433 -1.601 -5.252 1.00 83.81 110 GLY A N 1
ATOM 880 C CA . GLY A 1 110 ? -13.581 -2.851 -5.993 1.00 83.81 110 GLY A CA 1
ATOM 881 C C . GLY A 1 110 ? -12.486 -3.085 -7.030 1.00 83.81 110 GLY A C 1
ATOM 882 O O . GLY A 1 110 ? -12.648 -3.925 -7.909 1.00 83.81 110 GLY A O 1
ATOM 883 N N . ILE A 1 111 ? -11.360 -2.373 -6.920 1.00 90.88 111 ILE A N 1
ATOM 884 C CA . ILE A 1 111 ? -10.168 -2.607 -7.730 1.00 90.88 111 ILE A CA 1
ATOM 885 C C . ILE A 1 111 ? -9.223 -3.489 -6.916 1.00 90.88 111 ILE A C 1
ATOM 887 O O . ILE A 1 111 ? -8.733 -3.088 -5.862 1.00 90.88 111 ILE A O 1
ATOM 891 N N . SER A 1 112 ? -8.942 -4.697 -7.398 1.00 95.31 112 SER A N 1
ATOM 892 C CA . SER A 1 112 ? -7.967 -5.579 -6.751 1.00 95.31 112 SER A CA 1
ATOM 893 C C . SER A 1 112 ? -6.531 -5.089 -6.974 1.00 95.31 112 SER A C 1
ATOM 895 O O . SER A 1 112 ? -6.226 -4.461 -7.987 1.00 95.31 112 SER A O 1
ATOM 897 N N . LEU A 1 113 ? -5.624 -5.382 -6.041 1.00 97.44 113 LEU A N 1
ATOM 898 C CA . LEU A 1 113 ? -4.215 -4.984 -6.135 1.00 97.44 113 LEU A CA 1
ATOM 899 C C . LEU A 1 113 ? -3.326 -6.224 -6.190 1.00 97.44 113 LEU A C 1
ATOM 901 O O . LEU A 1 113 ? -3.324 -7.037 -5.268 1.00 97.44 113 LEU A O 1
ATOM 905 N N . PHE A 1 114 ? -2.538 -6.359 -7.247 1.00 98.69 114 PHE A N 1
ATOM 906 C CA . PHE A 1 114 ? -1.540 -7.410 -7.389 1.00 98.69 114 PHE A CA 1
ATOM 907 C C . PHE A 1 114 ? -0.140 -6.816 -7.266 1.00 98.69 114 PHE A C 1
ATOM 909 O O . PHE A 1 114 ? 0.181 -5.799 -7.870 1.00 98.69 114 PHE A O 1
ATOM 916 N N . THR A 1 115 ? 0.720 -7.451 -6.485 1.00 98.06 115 THR A N 1
ATOM 917 C CA . THR A 1 115 ? 2.107 -7.018 -6.301 1.00 98.06 115 THR A CA 1
ATOM 918 C C . THR A 1 115 ? 3.016 -8.232 -6.226 1.00 98.06 115 THR A C 1
ATOM 920 O O . THR A 1 115 ? 2.615 -9.300 -5.757 1.00 98.06 115 THR A O 1
ATOM 923 N N . PHE A 1 116 ? 4.245 -8.102 -6.707 1.00 98.38 116 PHE A N 1
ATOM 924 C CA . PHE A 1 116 ? 5.199 -9.200 -6.724 1.00 98.38 116 PHE A CA 1
ATOM 925 C C . PHE A 1 116 ? 6.629 -8.697 -6.612 1.00 98.38 116 PHE A C 1
ATOM 927 O O . PHE A 1 116 ? 6.924 -7.554 -6.942 1.00 98.38 116 PHE A O 1
ATOM 934 N N . ASP A 1 117 ? 7.507 -9.568 -6.129 1.00 97.88 117 ASP A N 1
ATOM 935 C CA . ASP A 1 117 ? 8.944 -9.336 -6.154 1.00 97.88 117 ASP A CA 1
ATOM 936 C C . ASP A 1 117 ? 9.476 -9.719 -7.543 1.00 97.88 117 ASP A C 1
ATOM 938 O O . ASP A 1 117 ? 9.333 -10.875 -7.958 1.00 97.88 117 ASP A O 1
ATOM 942 N N . PHE A 1 118 ? 10.104 -8.785 -8.261 1.00 97.06 118 PHE A N 1
ATO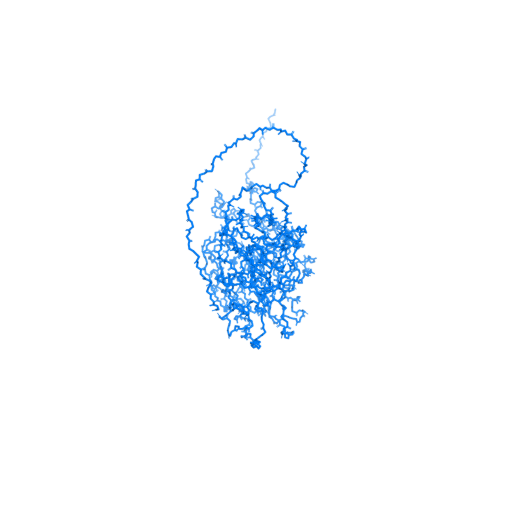M 943 C CA . PHE A 1 118 ? 10.822 -9.113 -9.499 1.00 97.06 118 PHE A CA 1
ATOM 944 C C . PHE A 1 118 ? 11.917 -10.158 -9.242 1.00 97.06 118 PHE A C 1
ATOM 946 O O . PHE A 1 118 ? 12.424 -10.282 -8.122 1.00 97.06 118 PHE A O 1
ATOM 953 N N . ALA A 1 119 ? 12.312 -10.916 -10.268 1.00 95.19 119 ALA A N 1
ATOM 954 C CA . ALA A 1 119 ? 13.461 -11.806 -10.132 1.00 95.19 119 ALA A CA 1
ATOM 955 C C . ALA A 1 119 ? 14.713 -11.008 -9.715 1.00 95.19 119 ALA A C 1
ATOM 957 O O . ALA A 1 119 ? 14.990 -9.947 -10.264 1.00 95.19 119 ALA A O 1
ATOM 958 N N . GLY A 1 120 ? 15.463 -11.510 -8.732 1.00 91.38 120 GLY A N 1
ATOM 959 C CA . GLY A 1 120 ? 16.579 -10.777 -8.116 1.00 91.38 120 GLY A CA 1
ATOM 960 C C . GLY A 1 120 ? 16.188 -9.857 -6.951 1.00 91.38 120 GLY A C 1
ATOM 961 O O . GLY A 1 120 ? 17.073 -9.367 -6.248 1.00 91.38 120 GLY A O 1
ATOM 962 N N . CYS A 1 121 ? 14.895 -9.671 -6.675 1.00 93.25 121 CYS A N 1
ATOM 963 C CA . CYS A 1 121 ? 14.391 -8.804 -5.609 1.00 93.25 121 CYS A CA 1
ATOM 964 C C . CYS A 1 121 ? 13.651 -9.583 -4.513 1.00 93.25 121 CYS A C 1
ATOM 966 O O . CYS A 1 121 ? 13.230 -10.725 -4.706 1.00 93.25 121 CYS A O 1
ATOM 968 N N . GLY A 1 122 ? 13.499 -8.949 -3.344 1.00 93.38 122 GLY A N 1
ATOM 969 C CA . GLY A 1 122 ? 12.638 -9.441 -2.268 1.00 93.38 122 GLY A CA 1
ATOM 970 C C . GLY A 1 122 ? 12.880 -10.902 -1.894 1.00 93.38 122 GLY A C 1
ATOM 971 O O . GLY A 1 122 ? 13.999 -11.302 -1.570 1.00 93.38 122 GLY A O 1
ATOM 972 N N . GLU A 1 123 ? 11.829 -11.707 -2.010 1.00 95.50 123 GLU A N 1
ATOM 973 C CA . GLU A 1 123 ? 11.809 -13.149 -1.745 1.00 95.50 123 GLU A CA 1
ATOM 974 C C . GLU A 1 123 ? 11.765 -14.005 -3.036 1.00 95.50 123 GLU A C 1
ATOM 976 O O . GLU A 1 123 ? 11.675 -15.232 -2.965 1.00 95.50 123 GLU A O 1
ATOM 981 N N . SER A 1 124 ? 11.856 -13.389 -4.223 1.00 96.75 124 SER A N 1
ATOM 982 C CA . SER A 1 124 ? 11.880 -14.082 -5.527 1.00 96.75 124 SER A CA 1
ATOM 983 C C . SER A 1 124 ? 13.246 -14.673 -5.869 1.00 96.75 124 SER A C 1
ATOM 985 O O . SER A 1 124 ? 14.285 -14.153 -5.477 1.00 96.75 124 SER A O 1
ATOM 987 N N . ASP A 1 125 ? 13.304 -15.758 -6.633 1.00 96.25 125 ASP A N 1
ATOM 988 C CA . ASP A 1 125 ? 14.594 -16.311 -7.064 1.00 96.25 125 ASP A CA 1
ATOM 989 C C . ASP A 1 125 ? 15.363 -15.315 -7.967 1.00 96.25 125 ASP A C 1
ATOM 991 O O . ASP A 1 125 ? 14.830 -14.304 -8.424 1.00 96.25 125 ASP A O 1
ATOM 995 N N . GLY A 1 126 ? 16.634 -15.612 -8.243 1.00 90.31 126 GLY A N 1
ATOM 996 C CA . GLY A 1 126 ? 17.506 -14.784 -9.079 1.00 90.31 126 GLY A CA 1
ATOM 997 C C . GLY A 1 126 ? 18.504 -13.951 -8.275 1.00 90.31 126 GLY A C 1
ATOM 998 O O . GLY A 1 126 ? 18.306 -13.657 -7.095 1.00 90.31 126 GLY A O 1
ATOM 999 N N . GLU A 1 127 ? 19.610 -13.604 -8.928 1.00 83.62 127 GLU A N 1
ATOM 1000 C CA . GLU A 1 127 ? 20.735 -12.870 -8.329 1.00 83.62 127 GLU A CA 1
ATOM 1001 C C . GLU A 1 127 ? 20.844 -11.431 -8.847 1.00 83.62 127 GLU A C 1
ATOM 1003 O O . GLU A 1 127 ? 21.383 -10.576 -8.149 1.00 83.62 127 GLU A O 1
ATOM 1008 N N . TYR A 1 128 ? 20.313 -11.162 -10.042 1.00 82.81 128 TYR A N 1
ATOM 1009 C CA . TYR A 1 128 ? 20.486 -9.901 -10.755 1.00 82.81 128 TYR A CA 1
ATOM 1010 C C . TYR A 1 128 ? 19.155 -9.357 -11.262 1.00 82.81 128 TYR A C 1
ATOM 1012 O O . TYR A 1 128 ? 18.252 -10.131 -11.588 1.00 82.81 128 TYR A O 1
ATOM 1020 N N . ILE A 1 129 ? 19.111 -8.039 -11.414 1.00 86.81 129 ILE A N 1
ATOM 1021 C CA . ILE A 1 129 ? 18.066 -7.295 -12.113 1.00 86.81 129 ILE A CA 1
ATOM 1022 C C . ILE A 1 129 ? 18.611 -6.709 -13.416 1.00 86.81 129 ILE A C 1
ATOM 1024 O O . ILE A 1 129 ? 19.817 -6.513 -13.582 1.00 86.81 129 ILE A O 1
ATOM 1028 N N . SER A 1 130 ? 17.710 -6.383 -14.334 1.00 86.62 130 SER A N 1
ATOM 1029 C CA . SER A 1 130 ? 18.040 -5.753 -15.620 1.00 86.62 130 SER A CA 1
ATOM 1030 C C . SER A 1 130 ? 17.368 -4.399 -15.830 1.00 86.62 130 SER A C 1
ATOM 1032 O O . SER A 1 130 ? 17.284 -3.921 -16.961 1.00 86.62 130 SER A O 1
ATOM 1034 N N . LEU A 1 131 ? 16.901 -3.784 -14.740 1.00 87.44 131 LEU A N 1
ATOM 1035 C CA . LEU A 1 131 ? 16.296 -2.450 -14.701 1.00 87.44 131 LEU A CA 1
ATOM 1036 C C . LEU A 1 131 ? 15.081 -2.250 -15.629 1.00 87.44 131 LEU A C 1
ATOM 1038 O O . LEU A 1 131 ? 14.733 -1.118 -15.959 1.00 87.44 131 LEU A O 1
ATOM 1042 N N . GLY A 1 132 ? 14.419 -3.335 -16.029 1.00 89.50 132 GLY A N 1
ATOM 1043 C CA . GLY A 1 132 ? 13.212 -3.329 -16.852 1.00 89.50 132 GLY A CA 1
ATOM 1044 C C . GLY A 1 132 ? 13.191 -4.399 -17.943 1.00 89.50 132 GLY A C 1
ATOM 1045 O O . GLY A 1 132 ? 12.117 -4.799 -18.394 1.00 89.50 132 GLY A O 1
ATOM 1046 N N . TRP A 1 133 ? 14.359 -4.874 -18.393 1.00 90.00 133 TRP A N 1
ATOM 1047 C CA . TRP A 1 133 ? 14.449 -5.702 -19.601 1.00 90.00 133 TRP A CA 1
ATOM 1048 C C . TRP A 1 133 ? 13.885 -7.118 -19.443 1.00 90.00 133 TRP A C 1
ATOM 1050 O O . TRP A 1 133 ? 13.142 -7.577 -20.307 1.00 90.00 133 TRP A O 1
ATOM 1060 N N . PHE A 1 134 ? 14.246 -7.816 -18.372 1.00 92.12 134 PHE A N 1
ATOM 1061 C CA . PHE A 1 134 ? 13.672 -9.106 -17.992 1.00 92.12 134 PHE A CA 1
ATOM 1062 C C . PHE A 1 134 ? 12.459 -8.931 -17.090 1.00 92.12 134 PHE A C 1
ATOM 1064 O O . PHE A 1 134 ? 11.555 -9.761 -17.104 1.00 92.12 134 PHE A O 1
ATOM 1071 N N . GLU A 1 135 ? 12.407 -7.833 -16.341 1.00 95.44 135 GLU A N 1
ATOM 1072 C CA . GLU A 1 135 ? 11.284 -7.502 -15.472 1.00 95.44 135 GLU A CA 1
ATOM 1073 C C . GLU A 1 135 ? 9.970 -7.385 -16.272 1.00 95.44 135 GLU A C 1
ATOM 1075 O O . GLU A 1 135 ? 8.913 -7.778 -15.784 1.00 95.44 135 GLU A O 1
ATOM 1080 N N . ARG A 1 136 ? 10.010 -6.954 -17.543 1.00 95.44 136 ARG A N 1
ATOM 1081 C CA . ARG A 1 136 ? 8.817 -6.938 -18.421 1.00 95.44 136 ARG A CA 1
ATOM 1082 C C . ARG A 1 136 ? 8.308 -8.337 -18.795 1.00 95.44 136 ARG A C 1
ATOM 1084 O O . ARG A 1 136 ? 7.130 -8.484 -19.121 1.00 95.44 136 ARG A O 1
ATOM 1091 N N . ASP A 1 137 ? 9.185 -9.346 -18.787 1.00 96.06 137 ASP A N 1
ATOM 1092 C CA . ASP A 1 137 ? 8.811 -10.749 -19.005 1.00 96.06 137 ASP A CA 1
ATOM 1093 C C . ASP A 1 137 ? 8.253 -11.357 -17.712 1.00 96.06 137 ASP A C 1
ATOM 1095 O O . ASP A 1 137 ? 7.278 -12.104 -17.761 1.00 96.06 137 ASP A O 1
ATOM 1099 N N . ASP A 1 138 ? 8.807 -10.982 -16.553 1.00 97.94 138 ASP A N 1
ATOM 1100 C CA . ASP A 1 138 ? 8.225 -11.309 -15.245 1.00 97.94 138 ASP A CA 1
ATOM 1101 C C . ASP A 1 138 ? 6.800 -10.730 -15.123 1.00 97.94 138 ASP A C 1
ATOM 1103 O O . ASP A 1 138 ? 5.870 -11.430 -14.712 1.00 97.94 138 ASP A O 1
ATOM 1107 N N . LEU A 1 139 ? 6.604 -9.481 -15.565 1.00 98.56 139 LEU A N 1
ATOM 1108 C CA . LEU A 1 139 ? 5.292 -8.841 -15.642 1.00 98.56 139 LEU A CA 1
ATOM 1109 C C . LEU A 1 139 ? 4.337 -9.591 -16.579 1.00 98.56 139 LEU A C 1
ATOM 1111 O O . LEU A 1 139 ? 3.196 -9.841 -16.199 1.00 98.56 139 LEU A O 1
ATOM 1115 N N . ALA A 1 140 ? 4.793 -10.005 -17.764 1.00 98.31 140 ALA A N 1
ATOM 1116 C CA . ALA A 1 140 ? 3.952 -10.743 -18.709 1.00 98.31 140 ALA A CA 1
ATOM 1117 C C . ALA A 1 140 ? 3.381 -12.039 -18.107 1.00 98.31 140 ALA A C 1
ATOM 1119 O O . ALA A 1 140 ? 2.228 -12.386 -18.355 1.00 98.31 140 ALA A O 1
ATOM 1120 N N . ILE A 1 141 ? 4.156 -12.727 -17.265 1.00 98.44 141 ILE A N 1
ATOM 1121 C CA . ILE A 1 141 ? 3.694 -13.923 -16.549 1.00 98.44 141 ILE A CA 1
ATOM 1122 C C . ILE A 1 141 ? 2.613 -13.578 -15.520 1.00 98.44 141 ILE A C 1
ATOM 1124 O O . ILE A 1 141 ? 1.624 -14.300 -15.415 1.00 98.44 141 ILE A O 1
ATOM 1128 N N . CYS A 1 142 ? 2.768 -12.471 -14.793 1.00 98.50 142 CYS A N 1
ATOM 1129 C CA . CYS A 1 142 ? 1.765 -12.005 -13.834 1.00 98.50 142 CYS A CA 1
ATOM 1130 C C . CYS A 1 142 ? 0.462 -11.586 -14.531 1.00 98.50 142 CYS A C 1
ATOM 1132 O O . CYS A 1 142 ? -0.623 -11.944 -14.078 1.00 98.50 142 CYS A O 1
ATOM 1134 N N . VAL A 1 143 ? 0.571 -10.876 -15.657 1.00 98.56 143 VAL A N 1
ATOM 1135 C CA . VAL A 1 143 ? -0.565 -10.465 -16.491 1.00 98.56 143 VAL A CA 1
ATOM 1136 C C . VAL A 1 143 ? -1.334 -11.684 -17.007 1.00 98.56 143 VAL A C 1
ATOM 1138 O O . VAL A 1 143 ? -2.552 -11.744 -16.853 1.00 98.56 143 VAL A O 1
ATOM 1141 N N . ASN A 1 144 ? -0.637 -12.680 -17.563 1.00 98.00 144 ASN A N 1
ATOM 1142 C CA . ASN A 1 144 ? -1.275 -13.905 -18.051 1.00 98.00 144 ASN A CA 1
ATOM 1143 C C . ASN A 1 144 ? -1.952 -14.680 -16.916 1.00 98.00 144 ASN A C 1
ATOM 1145 O O . ASN A 1 144 ? -3.112 -15.052 -17.049 1.00 98.00 144 ASN A O 1
ATOM 1149 N N . TYR A 1 145 ? -1.277 -14.831 -15.771 1.00 98.38 145 TYR A N 1
ATOM 1150 C CA . TYR A 1 145 ? -1.867 -15.463 -14.590 1.00 98.38 145 TYR A CA 1
ATOM 1151 C C . TYR A 1 145 ? -3.186 -14.796 -14.173 1.00 98.38 145 TYR A C 1
ATOM 1153 O O . TYR A 1 145 ? -4.170 -15.489 -13.941 1.00 98.38 145 TYR A O 1
ATOM 1161 N N . LEU A 1 146 ? -3.226 -13.461 -14.102 1.00 98.06 146 LEU A N 1
ATOM 1162 C CA . LEU A 1 146 ? -4.430 -12.725 -13.704 1.00 98.06 146 LEU A CA 1
ATOM 1163 C C . LEU A 1 146 ? -5.577 -12.874 -14.709 1.00 98.06 146 LEU A C 1
ATOM 1165 O O . LEU A 1 146 ? -6.729 -12.982 -14.296 1.00 98.06 146 LEU A O 1
ATOM 1169 N N . ARG A 1 147 ? -5.272 -12.915 -16.010 1.00 96.31 147 ARG A N 1
ATOM 1170 C CA . ARG A 1 147 ? -6.271 -13.177 -17.059 1.00 96.31 147 ARG A CA 1
ATOM 1171 C C . ARG A 1 147 ? -6.851 -14.584 -16.946 1.00 96.31 147 ARG A C 1
ATOM 1173 O O . ARG A 1 147 ? -8.065 -14.749 -17.039 1.00 96.31 147 ARG A O 1
ATOM 1180 N N . ASP A 1 148 ? -6.001 -15.571 -16.679 1.00 96.88 148 ASP A N 1
ATOM 1181 C CA . ASP A 1 148 ? -6.397 -16.977 -16.575 1.00 96.88 148 ASP A CA 1
ATOM 1182 C C . ASP A 1 148 ? -7.296 -17.263 -15.356 1.00 96.88 148 ASP A C 1
ATOM 1184 O O . ASP A 1 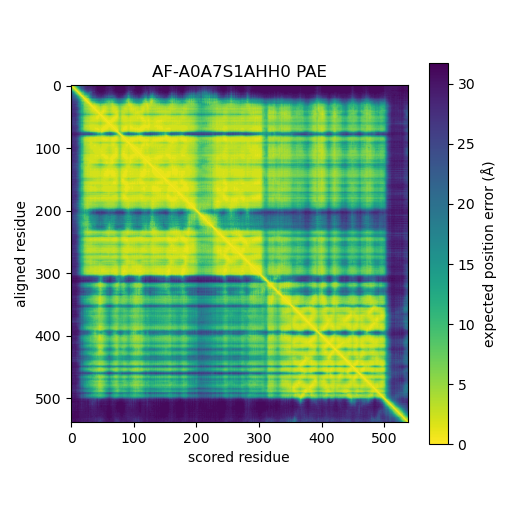148 ? -8.013 -18.263 -15.346 1.00 96.88 148 ASP A O 1
ATOM 1188 N N . LEU A 1 149 ? -7.314 -16.386 -14.339 1.00 94.81 149 LEU A N 1
ATOM 1189 C CA . LEU A 1 149 ? -8.214 -16.524 -13.186 1.00 94.81 149 LEU A CA 1
ATOM 1190 C C . LEU A 1 149 ? -9.698 -16.377 -13.553 1.00 94.81 149 LEU A C 1
ATOM 1192 O O . LEU A 1 149 ? -10.552 -16.858 -12.812 1.00 94.81 149 LEU A O 1
ATOM 1196 N N . GLY A 1 150 ? -10.026 -15.670 -14.640 1.00 91.38 150 GLY A N 1
ATOM 1197 C CA . GLY A 1 150 ? -11.411 -15.378 -15.031 1.00 91.38 150 GLY A CA 1
ATOM 1198 C C . GLY A 1 150 ? -12.160 -14.409 -14.102 1.00 91.38 150 GLY A C 1
ATOM 1199 O O . GLY A 1 150 ? -13.305 -14.067 -14.378 1.00 91.38 150 GLY A O 1
ATOM 1200 N N . THR A 1 151 ? -11.527 -13.936 -13.024 1.00 91.44 151 THR A N 1
ATOM 1201 C CA . THR A 1 151 ? -12.093 -12.976 -12.058 1.00 91.44 151 THR A CA 1
ATOM 1202 C C . THR A 1 151 ? -11.585 -11.548 -12.262 1.00 91.44 151 THR A C 1
ATOM 1204 O O . THR A 1 151 ? -11.912 -10.671 -11.466 1.00 91.44 151 THR A O 1
ATOM 1207 N N . VAL A 1 152 ? -10.757 -11.306 -13.285 1.00 94.88 152 VAL A N 1
ATOM 1208 C CA . VAL A 1 152 ? -10.162 -9.994 -13.579 1.00 94.88 152 VAL A CA 1
ATOM 1209 C C . VAL A 1 152 ? -10.705 -9.468 -14.905 1.00 94.88 152 VAL A C 1
ATOM 1211 O O . VAL A 1 152 ? -10.494 -10.094 -15.941 1.00 94.88 152 VAL A O 1
ATOM 1214 N N . SER A 1 153 ? -11.399 -8.327 -14.885 1.00 93.69 153 SER A N 1
ATOM 1215 C CA . SER A 1 153 ? -11.984 -7.715 -16.093 1.00 93.69 153 SER A CA 1
ATOM 1216 C C . SER A 1 153 ? -10.985 -6.878 -16.885 1.00 93.69 153 SER A C 1
ATOM 1218 O O . SER A 1 153 ? -11.000 -6.887 -18.114 1.00 93.69 153 SER A O 1
ATOM 1220 N N . MET A 1 154 ? -10.118 -6.143 -16.189 1.00 95.75 154 MET A N 1
ATOM 1221 C CA . MET A 1 154 ? -9.143 -5.238 -16.791 1.00 95.75 154 MET A CA 1
ATOM 1222 C C . MET A 1 154 ? -7.892 -5.150 -15.925 1.00 95.75 154 MET A C 1
ATOM 1224 O O . MET A 1 154 ? -7.975 -5.252 -14.703 1.00 95.75 154 MET A O 1
ATOM 1228 N N . ILE A 1 155 ? -6.732 -4.952 -16.552 1.00 98.50 155 ILE A N 1
ATOM 1229 C CA . ILE A 1 155 ? -5.452 -4.807 -15.855 1.00 98.50 155 ILE A CA 1
ATOM 1230 C C . ILE A 1 155 ? -4.898 -3.408 -16.108 1.00 98.50 155 ILE A C 1
ATOM 1232 O O . ILE A 1 155 ? -4.728 -3.016 -17.259 1.00 98.50 155 ILE A O 1
ATOM 1236 N N . GLY A 1 156 ? -4.586 -2.671 -15.046 1.00 98.44 156 GLY A N 1
ATOM 1237 C CA . GLY A 1 156 ? -3.756 -1.467 -15.100 1.00 98.44 156 GLY A CA 1
ATOM 1238 C C . GLY A 1 156 ? -2.407 -1.688 -14.431 1.00 98.44 156 GLY A C 1
ATOM 1239 O O . GLY A 1 156 ? -2.233 -2.620 -13.645 1.00 98.44 156 GLY A O 1
ATOM 1240 N N . LEU A 1 157 ? -1.445 -0.824 -14.737 1.00 98.75 157 LEU A N 1
ATOM 1241 C CA . LEU A 1 157 ? -0.089 -0.902 -14.199 1.00 98.75 157 LEU A CA 1
ATOM 1242 C C . LEU A 1 157 ? 0.234 0.358 -13.402 1.00 98.75 157 LEU A C 1
ATOM 1244 O O . LEU A 1 157 ? -0.024 1.467 -13.860 1.00 98.75 157 LEU A O 1
ATOM 1248 N N . TRP A 1 158 ? 0.860 0.199 -12.242 1.00 98.62 158 TRP A N 1
ATOM 1249 C CA . TRP A 1 158 ? 1.494 1.303 -11.529 1.00 98.62 158 TRP A CA 1
ATOM 1250 C C . TRP A 1 158 ? 2.952 0.956 -11.293 1.00 98.62 158 TRP A C 1
ATOM 1252 O O . TRP A 1 158 ? 3.265 0.080 -10.492 1.00 98.62 158 TRP A O 1
ATOM 1262 N N . GLY A 1 159 ? 3.849 1.652 -11.983 1.00 97.81 159 GLY A N 1
ATOM 1263 C CA . GLY A 1 159 ? 5.283 1.501 -11.798 1.00 97.81 159 GLY A CA 1
ATOM 1264 C C . GLY A 1 159 ? 5.926 2.676 -11.078 1.00 97.81 159 GLY A C 1
ATOM 1265 O O . GLY A 1 159 ? 5.465 3.813 -11.193 1.00 97.81 159 GLY A O 1
ATOM 1266 N N . ARG A 1 160 ? 7.021 2.389 -10.365 1.00 96.00 160 ARG A N 1
ATOM 1267 C CA . ARG A 1 160 ? 7.959 3.400 -9.866 1.00 96.00 160 ARG A CA 1
ATOM 1268 C C . ARG A 1 160 ? 9.377 3.116 -10.346 1.00 96.00 160 ARG A C 1
ATOM 1270 O O . ARG A 1 160 ? 9.866 1.998 -10.194 1.00 96.00 160 ARG A O 1
ATOM 1277 N N . SER A 1 161 ? 10.065 4.126 -10.876 1.00 94.50 161 SER A N 1
ATOM 1278 C CA . SER A 1 161 ? 11.455 4.044 -11.339 1.00 94.50 161 SER A CA 1
ATOM 1279 C C . SER A 1 161 ? 11.648 2.873 -12.322 1.00 94.50 161 SER A C 1
ATOM 1281 O O . SER A 1 161 ? 11.045 2.861 -13.398 1.00 94.50 161 SER A O 1
ATOM 1283 N N . MET A 1 162 ? 12.405 1.839 -11.938 1.00 95.00 162 MET A N 1
ATOM 1284 C CA . MET A 1 162 ? 12.514 0.566 -12.668 1.00 95.00 162 MET A CA 1
ATOM 1285 C C . MET A 1 162 ? 11.150 -0.039 -13.049 1.00 95.00 162 MET A C 1
ATOM 1287 O O . MET A 1 162 ? 10.980 -0.538 -14.162 1.00 95.00 162 MET A O 1
ATOM 1291 N N . GLY A 1 163 ? 10.167 0.006 -12.150 1.00 97.44 163 GLY A N 1
ATOM 1292 C CA . GLY A 1 163 ? 8.820 -0.490 -12.410 1.00 97.44 163 GLY A CA 1
ATOM 1293 C C . GLY A 1 163 ? 8.102 0.293 -13.512 1.00 97.44 163 GLY A C 1
ATOM 1294 O O . GLY A 1 163 ? 7.433 -0.305 -14.348 1.00 97.44 163 GLY A O 1
ATOM 1295 N N . SER A 1 164 ? 8.292 1.614 -13.585 1.00 97.44 164 SER A N 1
ATOM 1296 C CA . SER A 1 164 ? 7.714 2.465 -14.643 1.00 97.44 164 SER A CA 1
ATOM 1297 C C . SER A 1 164 ? 8.306 2.129 -16.007 1.00 97.44 164 SER A C 1
ATOM 1299 O O . SER A 1 164 ? 7.598 2.004 -17.003 1.00 97.44 164 SER A O 1
ATOM 1301 N N . VAL A 1 165 ? 9.620 1.916 -16.043 1.00 96.88 165 VAL A N 1
ATOM 1302 C CA . VAL A 1 165 ? 10.338 1.464 -17.240 1.00 96.88 165 VAL A CA 1
ATOM 1303 C C . VAL A 1 165 ? 9.857 0.080 -17.672 1.00 96.88 165 VAL A C 1
ATOM 1305 O O . VAL A 1 165 ? 9.611 -0.152 -18.853 1.00 96.88 165 VAL A O 1
ATOM 1308 N N . THR A 1 166 ? 9.656 -0.819 -16.711 1.00 97.44 166 THR A N 1
ATOM 1309 C CA . THR A 1 166 ? 9.094 -2.153 -16.946 1.00 97.44 166 THR A CA 1
ATOM 1310 C C . THR A 1 166 ? 7.705 -2.076 -17.579 1.00 97.44 166 THR A C 1
ATOM 1312 O O . THR A 1 166 ? 7.459 -2.757 -18.574 1.00 97.44 166 THR A O 1
ATOM 1315 N N . ALA A 1 167 ? 6.821 -1.222 -17.047 1.00 98.00 167 ALA A N 1
ATOM 1316 C CA . ALA A 1 167 ? 5.490 -0.995 -17.606 1.00 98.00 167 ALA A CA 1
ATOM 1317 C C . ALA A 1 167 ? 5.565 -0.502 -19.055 1.00 98.00 167 ALA A C 1
ATOM 1319 O O . ALA A 1 167 ? 4.933 -1.094 -19.922 1.00 98.00 167 ALA A O 1
ATOM 1320 N N . LEU A 1 168 ? 6.393 0.510 -19.342 1.00 97.00 168 LEU A N 1
ATOM 1321 C CA . LEU A 1 168 ? 6.563 1.048 -20.697 1.00 97.00 168 LEU A CA 1
ATOM 1322 C C . LEU A 1 168 ? 7.059 -0.004 -21.700 1.00 97.00 168 LEU A C 1
ATOM 1324 O O . LEU A 1 168 ? 6.566 -0.077 -22.822 1.00 97.00 168 LEU A O 1
ATOM 1328 N N . LEU A 1 169 ? 8.023 -0.838 -21.303 1.00 95.50 169 LEU A N 1
ATOM 1329 C CA . LEU A 1 169 ? 8.567 -1.890 -22.168 1.00 95.50 169 LEU A CA 1
ATOM 1330 C C . LEU A 1 169 ? 7.620 -3.081 -22.344 1.00 95.50 169 LEU A C 1
ATOM 1332 O O . LEU A 1 169 ? 7.785 -3.858 -23.287 1.00 95.50 169 LEU A O 1
ATOM 1336 N N . HIS A 1 170 ? 6.685 -3.272 -21.414 1.00 96.56 170 HIS A N 1
ATOM 1337 C CA . HIS A 1 170 ? 5.620 -4.260 -21.538 1.00 96.56 170 HIS A CA 1
ATOM 1338 C C . HIS A 1 170 ? 4.466 -3.731 -22.397 1.00 96.56 170 HIS A C 1
ATOM 1340 O O . HIS A 1 170 ? 3.946 -4.472 -23.224 1.00 96.56 170 HIS A O 1
ATOM 1346 N N . ALA A 1 171 ? 4.118 -2.452 -22.253 1.00 93.94 171 ALA A N 1
ATOM 1347 C CA . ALA A 1 171 ? 3.031 -1.793 -22.970 1.00 93.94 171 ALA A CA 1
ATOM 1348 C C . ALA A 1 171 ? 3.166 -1.909 -24.495 1.00 93.94 171 ALA A C 1
ATOM 1350 O O . ALA A 1 171 ? 2.199 -2.264 -25.148 1.00 93.94 171 ALA A O 1
ATOM 1351 N N . ASP A 1 172 ? 4.371 -1.741 -25.049 1.00 91.00 172 ASP A N 1
ATOM 1352 C CA . ASP A 1 172 ? 4.676 -1.939 -26.485 1.00 91.00 172 ASP A CA 1
ATOM 1353 C C . ASP A 1 172 ? 4.397 -3.376 -26.996 1.00 91.00 172 ASP A C 1
ATOM 1355 O O . ASP A 1 172 ? 4.347 -3.648 -28.192 1.00 91.00 172 ASP A O 1
ATOM 1359 N N . ARG A 1 173 ? 4.215 -4.343 -26.090 1.00 93.00 173 ARG A N 1
ATOM 1360 C CA . ARG A 1 173 ? 3.984 -5.760 -26.415 1.00 93.00 173 ARG A CA 1
ATOM 1361 C C . ARG A 1 173 ? 2.553 -6.211 -26.140 1.00 93.00 173 ARG A C 1
ATOM 1363 O O . ARG A 1 173 ? 2.150 -7.255 -26.649 1.00 93.00 173 ARG A O 1
ATOM 1370 N N . ASP A 1 174 ? 1.813 -5.466 -25.325 1.00 95.19 174 ASP A N 1
ATOM 1371 C CA . ASP A 1 174 ? 0.463 -5.810 -24.893 1.00 95.19 174 ASP A CA 1
ATOM 1372 C C . ASP A 1 174 ? -0.393 -4.555 -24.713 1.00 95.19 174 ASP A C 1
ATOM 1374 O O . ASP A 1 174 ? -0.427 -3.923 -23.657 1.00 95.19 174 ASP A O 1
ATOM 1378 N N . HIS A 1 175 ? -1.140 -4.228 -25.762 1.00 93.06 175 HIS A N 1
ATOM 1379 C CA . HIS A 1 175 ? -2.003 -3.052 -25.795 1.00 93.06 175 HIS A CA 1
ATOM 1380 C C . HIS A 1 175 ? -3.347 -3.233 -25.071 1.00 93.06 175 HIS A C 1
ATOM 1382 O O . HIS A 1 175 ? -4.180 -2.332 -25.111 1.00 93.06 175 HIS A O 1
ATOM 1388 N N . SER A 1 176 ? -3.598 -4.386 -24.441 1.00 94.06 176 SER A N 1
ATOM 1389 C CA . SER A 1 176 ? -4.853 -4.629 -23.710 1.00 94.06 176 SER A CA 1
ATOM 1390 C C . SER A 1 176 ? -4.828 -4.138 -22.258 1.00 94.06 176 SER A C 1
ATOM 1392 O O . SER A 1 176 ? -5.833 -4.238 -21.555 1.00 94.06 176 SER A O 1
ATOM 1394 N N . ILE A 1 177 ? -3.694 -3.598 -21.802 1.00 97.62 177 ILE A N 1
ATOM 1395 C CA . ILE A 1 177 ? -3.594 -2.885 -20.525 1.00 97.62 177 ILE A CA 1
ATOM 1396 C C . ILE A 1 177 ? -4.516 -1.656 -20.553 1.00 97.62 177 ILE A C 1
ATOM 1398 O O . ILE A 1 177 ? -4.481 -0.862 -21.487 1.00 97.62 177 ILE A O 1
ATOM 1402 N N . GLY A 1 178 ? -5.338 -1.491 -19.516 1.00 96.50 178 GLY A N 1
ATOM 1403 C CA . GLY A 1 178 ? -6.362 -0.445 -19.446 1.00 96.50 178 GLY A CA 1
ATOM 1404 C C . GLY A 1 178 ? -5.817 0.951 -19.150 1.00 96.50 178 GLY A C 1
ATOM 1405 O O . GLY A 1 178 ? -6.388 1.940 -19.594 1.00 96.50 178 GLY A O 1
ATOM 1406 N N . GLY A 1 179 ? -4.706 1.044 -18.417 1.00 98.00 179 GLY A N 1
ATOM 1407 C CA . GLY A 1 179 ? -4.065 2.312 -18.074 1.00 98.00 179 GLY A CA 1
ATOM 1408 C C . GLY A 1 179 ? -2.762 2.128 -17.298 1.00 98.00 179 GLY A C 1
ATOM 1409 O O . GLY A 1 179 ? -2.527 1.071 -16.703 1.00 98.00 179 GLY A O 1
ATOM 1410 N N . MET A 1 180 ? -1.908 3.152 -17.307 1.00 98.50 180 MET A N 1
ATOM 1411 C CA . MET A 1 180 ? -0.600 3.133 -16.647 1.00 98.50 180 MET A CA 1
ATOM 1412 C C . MET A 1 180 ? -0.350 4.371 -15.788 1.00 98.50 180 MET A C 1
ATOM 1414 O O . MET A 1 180 ? -0.584 5.493 -16.222 1.00 98.50 180 MET A O 1
ATOM 1418 N N . VAL A 1 181 ? 0.210 4.174 -14.598 1.00 98.69 181 VAL A N 1
ATOM 1419 C CA . VAL A 1 181 ? 0.801 5.229 -13.767 1.00 98.69 181 VAL A CA 1
ATOM 1420 C C . VAL A 1 181 ? 2.312 5.012 -13.743 1.00 98.69 181 VAL A C 1
ATOM 1422 O O . VAL A 1 181 ? 2.786 3.940 -13.365 1.00 98.69 181 VAL A O 1
ATOM 1425 N N . LEU A 1 182 ? 3.064 6.011 -14.197 1.00 98.38 182 LEU A N 1
ATOM 1426 C CA . LEU A 1 182 ? 4.497 5.932 -14.473 1.00 98.38 182 LEU A CA 1
ATOM 1427 C C . LEU A 1 182 ? 5.243 6.972 -13.630 1.00 98.38 182 LEU A C 1
ATOM 1429 O O . LEU A 1 182 ? 5.372 8.127 -14.034 1.00 98.38 182 LEU A O 1
ATOM 1433 N N . ASP A 1 183 ? 5.741 6.564 -12.462 1.00 97.62 183 ASP A N 1
ATOM 1434 C CA . ASP A 1 183 ? 6.448 7.448 -11.525 1.00 97.62 183 ASP A CA 1
ATOM 1435 C C . ASP A 1 183 ? 7.969 7.416 -11.750 1.00 97.62 183 ASP A C 1
ATOM 1437 O O . ASP A 1 183 ? 8.584 6.349 -11.683 1.00 97.62 183 ASP A O 1
ATOM 1441 N N . SER A 1 184 ? 8.566 8.568 -12.069 1.00 96.62 184 SER A N 1
ATOM 1442 C CA . SER A 1 184 ? 9.996 8.786 -12.360 1.00 96.62 184 SER A CA 1
ATOM 1443 C C . SER A 1 184 ? 10.656 7.752 -13.309 1.00 96.62 184 SER A C 1
ATOM 1445 O O . SER A 1 184 ? 11.669 7.148 -12.940 1.00 96.62 184 SER A O 1
ATOM 1447 N N . PRO A 1 185 ? 10.128 7.488 -14.527 1.00 96.69 185 PRO A N 1
ATOM 1448 C CA . PRO A 1 185 ? 10.808 6.641 -15.515 1.00 96.69 185 PRO A CA 1
ATOM 1449 C C . PRO A 1 185 ? 12.060 7.312 -16.112 1.00 96.69 185 PRO A C 1
ATOM 1451 O O . PRO A 1 185 ? 12.063 8.509 -16.391 1.00 96.69 185 PRO A O 1
ATOM 1454 N N . PHE A 1 186 ? 13.100 6.528 -16.422 1.00 94.31 186 PHE A N 1
ATOM 1455 C CA . PHE A 1 186 ? 14.239 7.006 -17.222 1.00 94.31 186 PHE A CA 1
ATOM 1456 C C . PHE A 1 186 ? 14.036 6.741 -18.721 1.00 94.31 186 PHE A C 1
ATOM 1458 O O . PHE A 1 186 ? 13.435 5.739 -19.114 1.00 94.31 186 PHE A O 1
ATOM 1465 N N . SER A 1 187 ? 14.587 7.604 -19.584 1.00 93.94 187 SER A N 1
ATOM 1466 C CA . SER A 1 187 ? 14.385 7.499 -21.040 1.00 93.94 187 SER A CA 1
ATOM 1467 C C . SER A 1 187 ? 15.289 6.466 -21.722 1.00 93.94 187 SER A C 1
ATOM 1469 O O . SER A 1 187 ? 14.868 5.783 -22.657 1.00 93.94 187 SER A O 1
ATOM 1471 N N . SER A 1 188 ? 16.526 6.323 -21.240 1.00 91.81 188 SER A N 1
ATOM 1472 C CA . SER A 1 188 ? 17.433 5.231 -21.590 1.00 91.81 188 SER A CA 1
ATOM 1473 C C . SER A 1 188 ? 18.456 5.009 -20.478 1.00 91.81 188 SER A C 1
ATOM 1475 O O . SER A 1 188 ? 18.914 5.966 -19.847 1.00 91.81 188 SER A O 1
ATOM 1477 N N . LEU A 1 189 ? 18.849 3.754 -20.252 1.00 84.31 189 LEU A N 1
ATOM 1478 C CA . LEU A 1 189 ? 19.837 3.436 -19.218 1.00 84.31 189 LEU A CA 1
ATOM 1479 C C . LEU A 1 189 ? 21.225 3.979 -19.562 1.00 84.31 189 LEU A C 1
ATOM 1481 O O . LEU A 1 189 ? 21.981 4.360 -18.675 1.00 84.31 189 LEU A O 1
ATOM 1485 N N . ARG A 1 190 ? 21.555 4.069 -20.854 1.00 82.44 190 ARG A N 1
ATOM 1486 C CA . ARG A 1 190 ? 22.800 4.694 -21.314 1.00 82.44 190 ARG A CA 1
ATOM 1487 C C . ARG A 1 190 ? 22.857 6.171 -20.934 1.00 82.44 190 ARG A C 1
ATOM 1489 O O . ARG A 1 190 ? 23.889 6.612 -20.432 1.00 82.44 190 ARG A O 1
ATOM 1496 N N . THR A 1 191 ? 21.783 6.919 -21.186 1.00 85.00 191 THR A N 1
ATOM 1497 C CA . THR A 1 191 ? 21.709 8.345 -20.840 1.00 85.00 191 THR A CA 1
ATOM 1498 C C . THR A 1 191 ? 21.807 8.516 -19.330 1.00 85.00 191 THR A C 1
ATOM 1500 O O . THR A 1 191 ? 22.708 9.207 -18.870 1.00 85.00 191 THR A O 1
ATOM 1503 N N . LEU A 1 192 ? 20.994 7.772 -18.573 1.00 84.56 192 LEU A N 1
ATOM 1504 C CA . LEU A 1 192 ? 21.006 7.800 -17.111 1.00 84.56 192 LEU A CA 1
ATOM 1505 C C . LEU A 1 192 ? 22.397 7.491 -16.532 1.00 84.56 192 LEU A C 1
ATOM 1507 O O . LEU A 1 192 ? 22.916 8.233 -15.706 1.00 84.56 192 LEU A O 1
ATOM 1511 N N . ALA A 1 193 ? 23.045 6.418 -16.994 1.00 78.12 193 ALA A N 1
ATOM 1512 C CA . ALA A 1 193 ? 24.382 6.053 -16.528 1.00 78.12 193 ALA A CA 1
ATOM 1513 C C . ALA A 1 193 ? 25.439 7.109 -16.885 1.00 78.12 193 ALA A C 1
ATOM 1515 O O . ALA A 1 193 ? 26.398 7.297 -16.138 1.00 78.12 193 ALA A O 1
ATOM 1516 N N . THR A 1 194 ? 25.270 7.793 -18.021 1.00 77.25 194 THR A N 1
ATOM 1517 C CA . THR A 1 194 ? 26.167 8.878 -18.432 1.00 77.25 194 THR A CA 1
ATOM 1518 C C . THR A 1 194 ? 26.017 10.085 -17.512 1.00 77.25 194 THR A C 1
ATOM 1520 O O . THR A 1 194 ? 27.021 10.622 -17.053 1.00 77.25 194 THR A O 1
ATOM 1523 N N . GLU A 1 195 ? 24.782 10.469 -17.196 1.00 82.00 195 GLU A N 1
ATOM 1524 C CA . GLU A 1 195 ? 24.481 11.602 -16.318 1.00 82.00 195 GLU A CA 1
ATOM 1525 C C . GLU A 1 195 ? 24.911 11.344 -14.878 1.00 82.00 195 GLU A C 1
ATOM 1527 O O . GLU A 1 195 ? 25.617 12.166 -14.299 1.00 82.00 195 GLU A O 1
ATOM 1532 N N . LEU A 1 196 ? 24.597 10.170 -14.323 1.00 76.69 196 LEU A N 1
ATOM 1533 C CA . LEU A 1 196 ? 25.040 9.791 -12.979 1.00 76.69 196 LEU A CA 1
ATOM 1534 C C . LEU A 1 196 ? 26.571 9.798 -12.863 1.00 76.69 196 LEU A C 1
ATOM 1536 O O . LEU A 1 196 ? 27.110 10.260 -11.861 1.00 76.69 196 LEU A O 1
ATOM 1540 N N . ALA A 1 197 ? 27.292 9.357 -13.897 1.00 70.81 197 ALA A N 1
ATOM 1541 C CA . ALA A 1 197 ? 28.755 9.397 -13.908 1.00 70.81 197 ALA A CA 1
ATOM 1542 C C . ALA A 1 197 ? 29.342 10.818 -14.035 1.00 70.81 197 ALA A C 1
ATOM 1544 O O . ALA A 1 197 ? 30.512 11.025 -13.707 1.00 70.81 197 ALA A O 1
ATOM 1545 N N . GLN A 1 198 ? 28.557 11.778 -14.529 1.00 71.19 198 GLN A N 1
ATOM 1546 C CA . GLN A 1 198 ? 28.934 13.188 -14.681 1.00 71.19 198 GLN A CA 1
ATOM 1547 C C . GLN A 1 198 ? 28.399 14.086 -13.554 1.00 71.19 198 GLN A C 1
ATOM 1549 O O . GLN A 1 198 ? 28.791 15.252 -13.476 1.00 71.19 198 GLN A O 1
ATOM 1554 N N . SER A 1 199 ? 27.517 13.553 -12.708 1.00 69.81 199 SER A N 1
ATOM 1555 C CA . SER A 1 199 ? 26.896 14.246 -11.581 1.00 69.81 199 SER A CA 1
ATOM 1556 C C . SER A 1 199 ? 27.876 14.521 -10.435 1.00 69.81 199 SER A C 1
ATOM 1558 O O . SER A 1 199 ? 28.934 13.893 -10.324 1.00 69.81 199 SER A O 1
ATOM 1560 N N . ASP A 1 200 ? 27.487 15.425 -9.533 1.00 64.50 200 ASP A N 1
ATOM 1561 C CA . ASP A 1 200 ? 28.279 15.803 -8.354 1.00 64.50 200 ASP A CA 1
ATOM 1562 C C . ASP A 1 200 ? 28.438 14.658 -7.329 1.00 64.50 200 ASP A C 1
ATOM 1564 O O . ASP A 1 200 ? 29.237 14.759 -6.398 1.00 64.50 200 ASP A O 1
ATOM 1568 N N . TYR A 1 201 ? 27.739 13.532 -7.529 1.00 58.88 201 TYR A N 1
ATOM 1569 C CA . TYR A 1 201 ? 27.919 12.297 -6.761 1.00 58.88 201 TYR A CA 1
ATOM 1570 C C . TYR A 1 201 ? 29.293 11.649 -6.968 1.00 58.88 201 TYR A C 1
ATOM 1572 O O . TYR A 1 201 ? 29.743 10.867 -6.126 1.00 58.88 201 TYR A O 1
ATOM 1580 N N . MET A 1 202 ? 29.977 11.966 -8.071 1.00 56.16 202 MET A N 1
ATOM 1581 C CA . MET A 1 202 ? 31.333 11.501 -8.334 1.00 56.16 202 MET A CA 1
ATOM 1582 C C . MET A 1 202 ? 32.337 12.626 -8.046 1.00 56.16 202 MET A C 1
ATOM 1584 O O . MET A 1 202 ? 32.345 13.636 -8.749 1.00 56.16 202 MET A O 1
ATOM 1588 N N . PRO A 1 203 ? 33.263 12.450 -7.081 1.00 51.94 203 PRO A N 1
ATOM 1589 C CA . PRO A 1 203 ? 34.228 13.491 -6.707 1.00 51.94 203 PRO A CA 1
ATOM 1590 C C . PRO A 1 203 ? 35.229 13.832 -7.825 1.00 51.94 203 PRO A C 1
ATOM 1592 O O . PRO A 1 203 ? 35.972 14.804 -7.719 1.00 51.94 203 PRO A O 1
ATOM 1595 N N . VAL A 1 204 ? 35.268 13.036 -8.900 1.00 61.78 204 VAL A N 1
ATOM 1596 C CA . VAL A 1 204 ? 36.140 13.235 -10.059 1.00 61.78 204 VAL A CA 1
ATOM 1597 C C . VAL A 1 204 ? 35.298 13.174 -11.328 1.00 61.78 204 VAL A C 1
ATOM 1599 O O . VAL A 1 204 ? 34.736 12.128 -11.652 1.00 61.78 204 VAL A O 1
ATOM 1602 N N . LYS A 1 205 ? 35.253 14.280 -12.080 1.00 59.06 205 LYS A N 1
ATOM 1603 C CA . LYS A 1 205 ? 34.601 14.330 -13.395 1.00 59.06 205 LYS A CA 1
ATOM 1604 C C . LYS A 1 205 ? 35.380 13.461 -14.381 1.00 59.06 205 LYS A C 1
ATOM 1606 O O . LYS A 1 205 ? 36.510 13.781 -14.748 1.00 59.06 205 LYS A O 1
ATOM 1611 N N . VAL A 1 206 ? 34.782 12.346 -14.791 1.00 62.34 206 VAL A N 1
ATOM 1612 C CA . VAL A 1 206 ? 35.406 11.390 -15.713 1.00 62.34 206 VAL A CA 1
ATOM 1613 C C . VAL A 1 206 ? 35.286 11.915 -17.153 1.00 62.34 206 VAL A C 1
ATOM 1615 O O . VAL A 1 206 ? 34.176 12.224 -17.587 1.00 62.34 206 VAL A O 1
ATOM 1618 N N . PRO A 1 207 ? 36.382 12.005 -17.934 1.00 69.25 207 PRO A N 1
ATOM 1619 C CA . PRO A 1 207 ? 36.306 12.386 -19.344 1.00 69.25 207 PRO A CA 1
ATOM 1620 C C . PRO A 1 207 ? 35.385 11.457 -20.155 1.00 69.25 207 PRO A C 1
ATOM 1622 O O . PRO A 1 207 ? 35.443 10.235 -20.011 1.00 69.25 207 PRO A O 1
ATOM 1625 N N . ASN A 1 208 ? 34.587 12.018 -21.071 1.00 66.81 208 ASN A N 1
ATOM 1626 C CA . ASN A 1 208 ? 33.556 11.281 -21.826 1.00 66.81 208 ASN A CA 1
ATOM 1627 C C . ASN A 1 208 ? 34.075 10.050 -22.589 1.00 66.81 208 ASN A C 1
ATOM 1629 O O . ASN A 1 208 ? 33.359 9.055 -22.716 1.00 66.81 208 ASN A O 1
ATOM 1633 N N . TRP A 1 209 ? 35.312 10.088 -23.089 1.00 63.97 209 TRP A N 1
ATOM 1634 C CA . TRP A 1 209 ? 35.921 8.951 -23.784 1.00 63.97 209 TRP A CA 1
ATOM 1635 C C . TRP A 1 209 ? 36.211 7.782 -22.827 1.00 63.97 209 TRP A C 1
ATOM 1637 O O . TRP A 1 209 ? 35.937 6.631 -23.165 1.00 63.97 209 TRP A O 1
ATOM 1647 N N . LEU A 1 210 ? 36.674 8.072 -21.606 1.00 60.84 210 LEU A N 1
ATOM 1648 C CA . LEU A 1 210 ? 36.971 7.073 -20.579 1.00 60.84 210 LEU A CA 1
ATOM 1649 C C . LEU A 1 210 ? 35.680 6.458 -20.024 1.00 60.84 210 LEU A C 1
ATOM 1651 O O . LEU A 1 210 ? 35.592 5.243 -19.849 1.00 60.84 210 LEU A O 1
ATOM 1655 N N . LEU A 1 211 ? 34.643 7.282 -19.843 1.00 66.31 211 LEU A N 1
ATOM 1656 C CA . LEU A 1 211 ? 33.298 6.824 -19.496 1.00 66.31 211 LEU A CA 1
ATOM 1657 C C . LEU A 1 211 ? 32.712 5.909 -20.581 1.00 66.31 211 LEU A C 1
ATOM 1659 O O . LEU A 1 211 ? 32.188 4.841 -20.276 1.00 66.31 211 LEU A O 1
ATOM 1663 N N . SER A 1 212 ? 32.863 6.277 -21.856 1.00 65.50 212 SER A N 1
ATOM 1664 C CA . SER A 1 212 ? 32.401 5.461 -22.986 1.00 65.50 212 SER A CA 1
ATOM 1665 C C . SER A 1 212 ? 33.100 4.097 -23.041 1.00 65.50 212 SER A C 1
ATOM 1667 O O . SER A 1 212 ? 32.453 3.082 -23.305 1.00 65.50 212 SER A O 1
ATOM 1669 N N . MET A 1 213 ? 34.402 4.046 -22.734 1.00 62.56 213 MET A N 1
ATOM 1670 C CA . MET A 1 213 ? 35.144 2.787 -22.605 1.00 62.56 213 MET A CA 1
ATOM 1671 C C . MET A 1 213 ? 34.646 1.946 -21.421 1.00 62.56 213 MET A C 1
ATOM 1673 O O . MET A 1 213 ? 34.403 0.750 -21.589 1.00 62.56 213 MET A O 1
ATOM 1677 N N . ALA A 1 214 ? 34.439 2.556 -20.249 1.00 62.69 214 ALA A N 1
ATOM 1678 C CA . ALA A 1 214 ? 33.941 1.868 -19.057 1.00 62.69 214 ALA A CA 1
ATOM 1679 C C . ALA A 1 214 ? 32.526 1.296 -19.262 1.00 62.69 214 ALA A C 1
ATOM 1681 O O . ALA A 1 214 ? 32.287 0.127 -18.955 1.00 62.69 214 ALA A O 1
ATOM 1682 N N . LEU A 1 215 ? 31.615 2.070 -19.862 1.00 67.56 215 LEU A N 1
ATOM 1683 C CA . LEU A 1 215 ? 30.274 1.611 -20.237 1.00 67.56 215 LEU A CA 1
ATOM 1684 C C . LEU A 1 215 ? 30.332 0.484 -21.277 1.00 67.56 215 LEU A C 1
ATOM 1686 O O . LEU A 1 215 ? 29.578 -0.481 -21.173 1.00 67.56 215 LEU A O 1
ATOM 1690 N N . GLY A 1 216 ? 31.253 0.551 -22.243 1.00 61.72 216 GLY A N 1
ATOM 1691 C CA . GLY A 1 216 ? 31.469 -0.515 -23.226 1.00 61.72 216 GLY A CA 1
ATOM 1692 C C . GLY A 1 216 ? 31.963 -1.829 -22.605 1.00 61.72 216 GLY A C 1
ATOM 1693 O O . GLY A 1 216 ? 31.510 -2.908 -22.993 1.00 61.72 216 GLY A O 1
ATOM 1694 N N . ILE A 1 217 ? 32.854 -1.756 -21.613 1.00 65.00 217 ILE A N 1
ATOM 1695 C CA . ILE A 1 217 ? 33.332 -2.926 -20.857 1.00 65.00 217 ILE A CA 1
ATOM 1696 C C . ILE A 1 217 ? 32.215 -3.484 -19.967 1.00 65.00 217 ILE A C 1
ATOM 1698 O O . ILE A 1 217 ? 31.979 -4.694 -19.975 1.00 65.00 217 ILE A O 1
ATOM 1702 N N . GLY A 1 218 ? 31.486 -2.614 -19.260 1.00 65.62 218 GLY A N 1
ATOM 1703 C CA . GLY A 1 218 ? 30.314 -2.981 -18.462 1.00 65.62 218 GLY A CA 1
ATOM 1704 C C . GLY A 1 218 ? 29.249 -3.680 -19.306 1.00 65.62 218 GLY A C 1
ATOM 1705 O O . GLY A 1 218 ? 28.821 -4.776 -18.959 1.00 65.62 218 GLY A O 1
ATOM 1706 N N . ARG A 1 219 ? 28.914 -3.130 -20.479 1.00 71.88 219 ARG A N 1
ATOM 1707 C CA . ARG A 1 219 ? 28.006 -3.738 -21.465 1.00 71.88 219 ARG A CA 1
ATOM 1708 C C . ARG A 1 219 ? 28.442 -5.144 -21.863 1.00 71.88 219 ARG A C 1
ATOM 1710 O O . ARG A 1 219 ? 27.626 -6.055 -21.810 1.00 71.88 219 ARG A O 1
ATOM 1717 N N . LYS A 1 220 ? 29.714 -5.347 -22.229 1.00 66.19 220 LYS A N 1
ATOM 1718 C CA . LYS A 1 220 ? 30.231 -6.682 -22.592 1.00 66.19 220 LYS A CA 1
ATOM 1719 C C . LYS A 1 220 ? 30.124 -7.671 -21.434 1.00 66.19 220 LYS A C 1
ATOM 1721 O O . LYS A 1 220 ? 29.805 -8.837 -21.652 1.00 66.19 220 LYS A O 1
ATOM 1726 N N . ARG A 1 221 ? 30.365 -7.213 -20.205 1.00 64.69 221 ARG A N 1
ATOM 1727 C CA . ARG A 1 221 ? 30.284 -8.058 -19.011 1.00 64.69 221 ARG A CA 1
ATOM 1728 C C . ARG A 1 221 ? 28.842 -8.398 -18.638 1.00 64.69 221 ARG A C 1
ATOM 1730 O O . ARG A 1 221 ? 28.567 -9.554 -18.351 1.00 64.69 221 ARG A O 1
ATOM 1737 N N . ILE A 1 222 ? 27.921 -7.441 -18.723 1.00 66.81 222 ILE A N 1
ATOM 1738 C CA . ILE A 1 222 ? 26.481 -7.660 -18.523 1.00 66.81 222 ILE A CA 1
ATOM 1739 C C . ILE A 1 222 ? 25.923 -8.579 -19.611 1.00 66.81 222 ILE A C 1
ATOM 1741 O O . ILE A 1 222 ? 25.226 -9.535 -19.293 1.00 66.81 222 ILE A O 1
ATOM 1745 N N . ALA A 1 223 ? 26.303 -8.377 -20.873 1.00 71.38 223 ALA A N 1
ATOM 1746 C CA . ALA A 1 223 ? 25.934 -9.280 -21.959 1.00 71.38 223 ALA A CA 1
ATOM 1747 C C . ALA A 1 223 ? 26.459 -10.704 -21.714 1.00 71.38 223 ALA A C 1
ATOM 1749 O O . ALA A 1 223 ? 25.731 -11.669 -21.917 1.00 71.38 223 ALA A O 1
ATOM 1750 N N . SER A 1 224 ? 27.687 -10.843 -21.205 1.00 66.25 224 SER A N 1
ATOM 1751 C CA . SER A 1 224 ? 28.271 -12.146 -20.873 1.00 66.25 224 SER A CA 1
ATOM 1752 C C . SER A 1 224 ? 27.641 -12.821 -19.650 1.00 66.25 224 SER A C 1
ATOM 1754 O O . SER A 1 224 ? 27.637 -14.047 -19.597 1.00 66.25 224 SER A O 1
ATOM 1756 N N . LEU A 1 225 ? 27.176 -12.063 -18.653 1.00 64.12 225 LEU A N 1
ATOM 1757 C CA . LEU A 1 225 ? 26.638 -12.607 -17.397 1.00 64.12 225 LEU A CA 1
ATOM 1758 C C . LEU A 1 225 ? 25.125 -12.818 -17.447 1.00 64.12 225 LEU A C 1
ATOM 1760 O O . LEU A 1 225 ? 24.609 -13.780 -16.887 1.00 64.12 225 LEU A O 1
ATOM 1764 N N . CYS A 1 226 ? 24.417 -11.907 -18.104 1.00 62.41 226 CYS A N 1
ATOM 1765 C CA . CYS A 1 226 ? 22.965 -11.817 -18.071 1.00 62.41 226 CYS A CA 1
ATOM 1766 C C . CYS A 1 226 ? 22.326 -12.072 -19.442 1.00 62.41 226 CYS A C 1
ATOM 1768 O O . CYS A 1 226 ? 21.106 -12.085 -19.521 1.00 62.41 226 CYS A O 1
ATOM 1770 N N . ASN A 1 227 ? 23.112 -12.279 -20.508 1.00 70.44 227 ASN A N 1
ATOM 1771 C CA . ASN A 1 227 ? 22.634 -12.552 -21.869 1.00 70.44 227 ASN A CA 1
ATOM 1772 C C . ASN A 1 227 ? 21.648 -11.496 -22.417 1.00 70.44 227 ASN A C 1
ATOM 1774 O O . ASN A 1 227 ? 20.739 -11.819 -23.180 1.00 70.44 227 ASN A O 1
ATOM 1778 N N . PHE A 1 228 ? 21.814 -10.228 -22.024 1.00 72.69 228 PHE A N 1
ATOM 1779 C CA . PHE A 1 228 ? 21.086 -9.102 -22.608 1.00 72.69 228 PHE A CA 1
ATOM 1780 C C . PHE A 1 228 ? 22.005 -7.910 -22.849 1.00 72.69 228 PHE A C 1
ATOM 1782 O O . PHE A 1 228 ? 23.014 -7.717 -22.169 1.00 72.69 228 PHE A O 1
ATOM 1789 N N . ASP A 1 229 ? 21.631 -7.101 -23.832 1.00 75.56 229 ASP A N 1
ATOM 1790 C CA . ASP A 1 229 ? 22.334 -5.876 -24.158 1.00 75.56 229 ASP A CA 1
ATOM 1791 C C . ASP A 1 229 ? 21.742 -4.693 -23.387 1.00 75.56 229 ASP A C 1
ATOM 1793 O O . ASP A 1 229 ? 20.591 -4.315 -23.599 1.00 75.56 229 ASP A O 1
ATOM 1797 N N . ILE A 1 230 ? 22.543 -4.082 -22.516 1.00 70.25 230 ILE A N 1
ATOM 1798 C CA . ILE A 1 230 ? 22.125 -2.937 -21.700 1.00 70.25 230 ILE A CA 1
ATOM 1799 C C . ILE A 1 230 ? 21.684 -1.729 -22.541 1.00 70.25 230 ILE A C 1
ATOM 1801 O O . ILE A 1 230 ? 20.816 -0.970 -22.120 1.00 70.25 230 ILE A O 1
ATOM 1805 N N . ASP A 1 231 ? 22.220 -1.574 -23.756 1.00 74.44 231 ASP A N 1
ATOM 1806 C CA . ASP A 1 231 ? 21.839 -0.480 -24.657 1.00 74.44 231 ASP A CA 1
ATOM 1807 C C . ASP A 1 231 ? 20.482 -0.697 -25.331 1.00 74.44 231 ASP A C 1
ATOM 1809 O O . ASP A 1 231 ? 19.917 0.239 -25.907 1.00 74.44 231 ASP A O 1
ATOM 1813 N N . ALA A 1 232 ? 19.953 -1.921 -25.271 1.00 78.88 232 ALA A N 1
ATOM 1814 C CA . ALA A 1 232 ? 18.591 -2.203 -25.695 1.00 78.88 232 ALA A CA 1
ATOM 1815 C C . ALA A 1 232 ? 17.562 -1.662 -24.688 1.00 78.88 232 ALA A C 1
ATOM 1817 O O . ALA A 1 232 ? 16.401 -1.480 -25.049 1.00 78.88 232 ALA A O 1
ATOM 1818 N N . LEU A 1 233 ? 17.976 -1.342 -23.452 1.00 84.38 233 LEU A N 1
ATOM 1819 C CA . LEU A 1 233 ? 17.110 -0.746 -22.438 1.00 84.38 233 LEU A CA 1
ATOM 1820 C C . LEU A 1 233 ? 16.939 0.764 -22.666 1.00 84.38 233 LEU A C 1
ATOM 1822 O O . LEU A 1 233 ? 17.502 1.612 -21.966 1.00 84.38 233 LEU A O 1
ATOM 1826 N N . ALA A 1 234 ? 16.147 1.089 -23.682 1.00 90.62 234 ALA A N 1
ATOM 1827 C CA . ALA A 1 234 ? 15.833 2.451 -24.085 1.00 90.62 234 ALA A CA 1
ATOM 1828 C C . ALA A 1 234 ? 14.317 2.618 -24.265 1.00 90.62 234 ALA A C 1
ATOM 1830 O O . ALA A 1 234 ? 13.837 2.528 -25.398 1.00 90.62 234 ALA A O 1
ATOM 1831 N N . PRO A 1 235 ? 13.556 2.858 -23.177 1.00 92.62 235 PRO A N 1
ATOM 1832 C CA . PRO A 1 235 ? 12.112 3.098 -23.241 1.00 92.62 235 PRO A CA 1
ATOM 1833 C C . PRO A 1 235 ? 11.704 4.117 -24.301 1.00 92.62 235 PRO A C 1
ATOM 1835 O O . PRO A 1 235 ? 10.711 3.905 -24.987 1.00 92.62 235 PRO A O 1
ATOM 1838 N N . GLU A 1 236 ? 12.510 5.157 -24.525 1.00 94.62 236 GLU A N 1
ATOM 1839 C CA . GLU A 1 236 ? 12.276 6.169 -25.565 1.00 94.62 236 GLU A CA 1
ATOM 1840 C C . GLU A 1 236 ? 12.092 5.604 -26.986 1.00 94.62 236 GLU A C 1
ATOM 1842 O O . GLU A 1 236 ? 11.464 6.248 -27.820 1.00 94.62 236 GLU A O 1
ATOM 1847 N N . LYS A 1 237 ? 12.595 4.396 -27.268 1.00 93.06 237 LYS A N 1
ATOM 1848 C CA . LYS A 1 237 ? 12.409 3.709 -28.557 1.00 93.06 237 LYS A CA 1
ATOM 1849 C C . LYS A 1 237 ? 11.104 2.914 -28.652 1.00 93.06 237 LYS A C 1
ATOM 1851 O O . LYS A 1 237 ? 10.727 2.528 -29.751 1.00 93.06 237 LYS A O 1
ATOM 1856 N N . HIS A 1 238 ? 10.450 2.657 -27.522 1.00 91.31 238 HIS A N 1
ATOM 1857 C CA . HIS A 1 238 ? 9.253 1.820 -27.403 1.00 91.31 238 HIS A CA 1
ATOM 1858 C C . HIS A 1 238 ? 7.997 2.648 -27.103 1.00 91.31 238 HIS A C 1
ATOM 1860 O O . HIS A 1 238 ? 6.910 2.328 -27.569 1.00 91.31 238 HIS A O 1
ATOM 1866 N N . VAL A 1 239 ? 8.137 3.757 -26.368 1.00 92.81 239 VAL A N 1
ATOM 1867 C CA . VAL A 1 239 ? 6.999 4.572 -25.903 1.00 92.81 239 VAL A CA 1
ATOM 1868 C C . VAL A 1 239 ? 6.100 5.114 -27.014 1.00 92.81 239 VAL A C 1
ATOM 1870 O O . VAL A 1 239 ? 4.909 5.291 -26.784 1.00 92.81 239 VAL A O 1
ATOM 1873 N N . GLY A 1 240 ? 6.634 5.344 -28.216 1.00 92.50 240 GLY A N 1
ATOM 1874 C CA . GLY A 1 240 ? 5.853 5.853 -29.348 1.00 92.50 240 GLY A CA 1
ATOM 1875 C C . GLY A 1 240 ? 4.877 4.838 -29.955 1.00 92.50 240 GLY A C 1
ATOM 1876 O O . GLY A 1 240 ? 3.983 5.237 -30.701 1.00 92.50 240 GLY A O 1
ATOM 1877 N N . ALA A 1 241 ? 5.027 3.547 -29.647 1.00 90.75 241 ALA A N 1
ATOM 1878 C CA . ALA A 1 241 ? 4.147 2.485 -30.135 1.00 90.75 241 ALA A CA 1
ATOM 1879 C C . ALA A 1 241 ? 2.927 2.237 -29.227 1.00 90.75 241 ALA A C 1
ATOM 1881 O O . ALA A 1 241 ? 1.964 1.606 -29.659 1.00 90.75 241 ALA A O 1
ATOM 1882 N N . SER A 1 242 ? 2.940 2.762 -27.997 1.00 90.19 242 SER A N 1
ATOM 1883 C CA . SER A 1 242 ? 1.869 2.567 -27.019 1.00 90.19 242 SER A CA 1
ATOM 1884 C C . SER A 1 242 ? 0.821 3.678 -27.083 1.00 90.19 242 SER A C 1
ATOM 1886 O O . SER A 1 242 ? 1.139 4.863 -26.992 1.00 90.19 242 SER A O 1
ATOM 1888 N N . PHE A 1 243 ? -0.449 3.279 -27.139 1.00 92.25 243 PHE A N 1
ATOM 1889 C CA . PHE A 1 243 ? -1.611 4.173 -27.061 1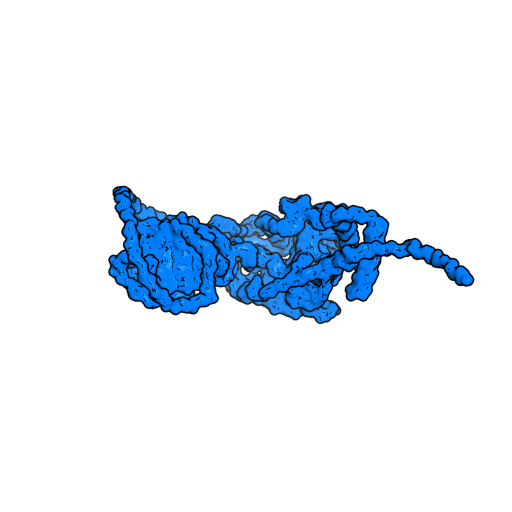.00 92.25 243 PHE A CA 1
ATOM 1890 C C . PHE A 1 243 ? -2.414 4.021 -25.758 1.00 92.25 243 PHE A C 1
ATOM 1892 O O . PHE A 1 243 ? -3.464 4.640 -25.603 1.00 92.25 243 PHE A O 1
ATOM 1899 N N . ILE A 1 244 ? -1.934 3.194 -24.825 1.00 96.81 244 ILE A N 1
ATOM 1900 C CA . ILE A 1 244 ? -2.573 2.969 -23.523 1.00 96.81 244 ILE A CA 1
ATOM 1901 C C . ILE A 1 244 ? -2.620 4.300 -22.751 1.00 96.81 244 ILE A C 1
ATOM 1903 O O . ILE A 1 244 ? -1.592 4.980 -22.709 1.00 96.81 244 ILE A O 1
ATOM 1907 N N . PRO A 1 245 ? -3.738 4.683 -22.110 1.00 97.56 245 PRO A N 1
ATOM 1908 C CA . PRO A 1 245 ? -3.778 5.883 -21.281 1.00 97.56 245 PRO A CA 1
ATOM 1909 C C . PRO A 1 245 ? -2.674 5.863 -20.216 1.00 97.56 245 PRO A C 1
ATOM 1911 O O . PRO A 1 245 ? -2.562 4.893 -19.461 1.00 97.56 245 PRO A O 1
ATOM 1914 N N . ALA A 1 246 ? -1.879 6.930 -20.109 1.00 98.19 246 ALA A N 1
ATOM 1915 C CA . ALA A 1 246 ? -0.765 7.003 -19.165 1.00 98.19 246 ALA A CA 1
ATOM 1916 C C . ALA A 1 246 ? -0.727 8.306 -18.344 1.00 98.19 246 ALA A C 1
ATOM 1918 O O . ALA A 1 246 ? -0.741 9.407 -18.888 1.00 98.19 246 ALA A O 1
ATOM 1919 N N . LEU A 1 247 ? -0.588 8.186 -17.025 1.00 98.50 247 LEU A N 1
ATOM 1920 C CA . LEU A 1 247 ? -0.242 9.286 -16.127 1.00 98.50 247 LEU A CA 1
ATOM 1921 C C . LEU A 1 247 ? 1.253 9.220 -15.806 1.00 98.50 247 LEU A C 1
ATOM 1923 O O . LEU A 1 247 ? 1.713 8.302 -15.128 1.00 98.50 247 LEU A O 1
ATOM 1927 N N . PHE A 1 248 ? 2.003 10.215 -16.261 1.00 98.44 248 PHE A N 1
ATOM 1928 C CA . PHE A 1 248 ? 3.411 10.397 -15.939 1.00 98.44 248 PHE A CA 1
ATOM 1929 C C . PHE A 1 248 ? 3.553 11.249 -14.678 1.00 98.44 248 PHE A C 1
ATOM 1931 O O . PHE A 1 248 ? 2.917 12.295 -14.547 1.00 98.44 248 PHE A O 1
ATOM 1938 N N . ILE A 1 249 ? 4.411 10.819 -13.756 1.00 98.12 249 ILE A N 1
ATOM 1939 C CA . ILE A 1 249 ? 4.744 11.554 -12.534 1.00 98.12 249 ILE A CA 1
ATOM 1940 C C . ILE A 1 249 ? 6.256 11.794 -12.520 1.00 98.12 249 ILE A C 1
ATOM 1942 O O . ILE A 1 249 ? 7.037 10.884 -12.800 1.00 98.12 249 ILE A O 1
ATOM 1946 N N . ALA A 1 250 ? 6.676 13.020 -12.208 1.00 96.88 250 ALA A N 1
ATOM 1947 C CA . ALA A 1 250 ? 8.084 13.372 -12.032 1.00 96.88 250 ALA A CA 1
ATOM 1948 C C . ALA A 1 250 ? 8.260 14.340 -10.862 1.00 96.88 250 ALA A C 1
ATOM 1950 O O . ALA A 1 250 ? 7.466 15.268 -10.696 1.00 96.88 250 ALA A O 1
ATOM 1951 N N . ALA A 1 251 ? 9.311 14.141 -10.067 1.00 94.88 251 ALA A N 1
ATOM 1952 C CA . ALA A 1 251 ? 9.641 15.031 -8.960 1.00 94.88 251 ALA A CA 1
ATOM 1953 C C . ALA A 1 251 ? 10.614 16.125 -9.417 1.00 94.88 251 ALA A C 1
ATOM 1955 O O . ALA A 1 251 ? 11.631 15.825 -10.027 1.00 94.88 251 ALA A O 1
ATOM 1956 N N . VAL A 1 252 ? 10.309 17.395 -9.147 1.00 94.69 252 VAL A N 1
ATOM 1957 C CA . VAL A 1 252 ? 11.075 18.556 -9.641 1.00 94.69 252 VAL A CA 1
ATOM 1958 C C . VAL A 1 252 ? 12.535 18.524 -9.175 1.00 94.69 252 VAL A C 1
ATOM 1960 O O . VAL A 1 252 ? 13.419 18.909 -9.936 1.00 94.69 252 VAL A O 1
ATOM 1963 N N . GLY A 1 253 ? 12.786 18.044 -7.956 1.00 92.31 253 GLY A N 1
ATOM 1964 C CA . GLY A 1 253 ? 14.117 17.892 -7.368 1.00 92.31 253 GLY A CA 1
ATOM 1965 C C . GLY A 1 253 ? 14.719 16.494 -7.526 1.00 92.31 253 GLY A C 1
ATOM 1966 O O . GLY A 1 253 ? 15.620 16.154 -6.767 1.00 92.31 253 GLY A O 1
ATOM 1967 N N . ASP A 1 254 ? 14.218 15.661 -8.447 1.00 91.75 254 ASP A N 1
ATOM 1968 C CA . ASP A 1 254 ? 14.802 14.346 -8.733 1.00 91.75 254 ASP A CA 1
ATOM 1969 C C . ASP A 1 254 ? 16.196 14.518 -9.354 1.00 91.75 254 ASP A C 1
ATOM 1971 O O . ASP A 1 254 ? 16.342 14.959 -10.493 1.00 91.75 254 ASP A O 1
ATOM 1975 N N . ASP A 1 255 ? 17.231 14.203 -8.585 1.00 85.06 255 ASP A N 1
ATOM 1976 C CA . ASP A 1 255 ? 18.634 14.286 -8.992 1.00 85.06 255 ASP A CA 1
ATOM 1977 C C . ASP A 1 255 ? 19.227 12.918 -9.364 1.00 85.06 255 ASP A C 1
ATOM 1979 O O . ASP A 1 255 ? 20.367 12.835 -9.827 1.00 85.06 255 ASP A O 1
ATOM 1983 N N . PHE A 1 256 ? 18.441 11.849 -9.203 1.00 85.19 256 PHE A N 1
ATOM 1984 C CA . PHE A 1 256 ? 18.806 10.499 -9.605 1.00 85.19 256 PHE A CA 1
ATOM 1985 C C . PHE A 1 256 ? 18.307 10.200 -11.021 1.00 85.19 256 PHE A C 1
ATOM 1987 O O . PHE A 1 256 ? 19.083 9.765 -11.865 1.00 85.19 256 PHE A O 1
ATOM 1994 N N . ILE A 1 257 ? 17.027 10.463 -11.300 1.00 88.69 257 ILE A N 1
ATOM 1995 C CA . ILE A 1 257 ? 16.429 10.437 -12.640 1.00 88.69 257 ILE A CA 1
ATOM 1996 C C . ILE A 1 257 ? 15.860 11.826 -12.903 1.00 88.69 257 ILE A C 1
ATOM 1998 O O . ILE A 1 257 ? 14.706 12.121 -12.594 1.00 88.69 257 ILE A O 1
ATOM 2002 N N . ALA A 1 258 ? 16.683 12.682 -13.505 1.00 92.06 258 ALA A N 1
ATOM 2003 C CA . ALA A 1 258 ? 16.308 14.065 -13.751 1.00 92.06 258 ALA A CA 1
ATOM 2004 C C . ALA A 1 258 ? 14.980 14.172 -14.538 1.00 92.06 258 ALA A C 1
ATOM 2006 O O . ALA A 1 258 ? 14.775 13.418 -15.499 1.00 92.06 258 ALA A O 1
ATOM 2007 N N . PRO A 1 259 ? 14.097 15.145 -14.220 1.00 93.56 259 PRO A N 1
ATOM 2008 C CA . PRO A 1 259 ? 12.744 15.240 -14.789 1.00 93.56 259 PRO A CA 1
ATOM 2009 C C . PRO A 1 259 ? 12.670 15.279 -16.313 1.00 93.56 259 PRO A C 1
ATOM 2011 O O . PRO A 1 259 ? 11.656 14.912 -16.908 1.00 93.56 259 PRO A O 1
ATOM 2014 N N . HIS A 1 260 ? 13.750 15.718 -16.961 1.00 95.38 260 HIS A N 1
ATOM 2015 C CA . HIS A 1 260 ? 13.850 15.757 -18.412 1.00 95.38 260 HIS A CA 1
ATOM 2016 C C . HIS A 1 260 ? 13.666 14.364 -19.051 1.00 95.38 260 HIS A C 1
ATOM 2018 O O . HIS A 1 260 ? 13.170 14.287 -20.173 1.00 95.38 260 HIS A O 1
ATOM 2024 N N . HIS A 1 261 ? 13.997 13.269 -18.352 1.00 96.94 261 HIS A N 1
ATOM 2025 C CA . HIS A 1 261 ? 13.726 11.915 -18.833 1.00 96.94 261 HIS A CA 1
ATOM 2026 C C . HIS A 1 261 ? 12.226 11.658 -18.970 1.00 96.94 261 HIS A C 1
ATOM 2028 O O . HIS A 1 261 ? 11.773 11.248 -20.040 1.00 96.94 261 HIS A O 1
ATOM 2034 N N . THR A 1 262 ? 11.457 11.931 -17.913 1.00 97.12 262 THR A N 1
ATOM 2035 C CA . THR A 1 262 ? 9.998 11.796 -17.929 1.00 97.12 262 THR A CA 1
ATOM 2036 C C . THR A 1 262 ? 9.382 12.720 -18.970 1.00 97.12 262 THR A C 1
ATOM 2038 O O . THR A 1 262 ? 8.544 12.268 -19.742 1.00 97.12 262 THR A O 1
ATOM 2041 N N . ASN A 1 263 ? 9.838 13.975 -19.060 1.00 97.06 263 ASN A N 1
ATOM 2042 C CA . ASN A 1 263 ? 9.352 14.928 -20.065 1.00 97.06 263 ASN A CA 1
ATOM 2043 C C . ASN A 1 263 ? 9.608 14.431 -21.492 1.00 97.06 263 ASN A C 1
ATOM 2045 O O . ASN A 1 263 ? 8.699 14.438 -22.315 1.00 97.06 263 ASN A O 1
ATOM 2049 N N . LYS A 1 264 ? 10.809 13.914 -21.776 1.00 97.50 264 LYS A N 1
ATOM 2050 C CA . LYS A 1 264 ? 11.145 13.338 -23.084 1.00 97.50 264 LYS A CA 1
ATOM 2051 C C . LYS A 1 264 ? 10.246 12.150 -23.426 1.00 97.50 264 LYS A C 1
ATOM 2053 O O . LYS A 1 264 ? 9.762 12.042 -24.549 1.00 97.50 264 LYS A O 1
ATOM 2058 N N . LEU A 1 265 ? 10.022 11.248 -22.470 1.00 97.56 265 LEU A N 1
ATOM 2059 C CA . LEU A 1 265 ? 9.126 10.108 -22.665 1.00 97.56 265 LEU A CA 1
ATOM 2060 C C . LEU A 1 265 ? 7.681 10.558 -22.884 1.00 97.56 265 LEU A C 1
ATOM 2062 O O . LEU A 1 265 ? 7.029 10.048 -23.789 1.00 97.56 265 LEU A O 1
ATOM 2066 N N . PHE A 1 266 ? 7.215 11.534 -22.106 1.00 97.69 266 PHE A N 1
ATOM 2067 C CA . PHE A 1 266 ? 5.897 12.139 -22.248 1.00 97.69 266 PHE A CA 1
ATOM 2068 C C . PHE A 1 266 ? 5.723 12.771 -23.631 1.00 97.69 266 PHE A C 1
ATOM 2070 O O . PHE A 1 266 ? 4.712 12.532 -24.281 1.00 97.69 266 PHE A O 1
ATOM 2077 N N . GLU A 1 267 ? 6.701 13.528 -24.128 1.00 97.25 267 GLU A N 1
ATOM 2078 C CA . GLU A 1 267 ? 6.666 14.130 -25.466 1.00 97.25 267 GLU A CA 1
ATOM 2079 C C . GLU A 1 267 ? 6.558 13.073 -26.571 1.00 97.25 267 GLU A C 1
ATOM 2081 O O . GLU A 1 267 ? 5.714 13.208 -27.458 1.00 97.25 267 GLU A O 1
ATOM 2086 N N . LEU A 1 268 ? 7.353 12.002 -26.478 1.00 96.56 268 LEU A N 1
ATOM 2087 C CA . LEU A 1 268 ? 7.367 10.902 -27.447 1.00 96.56 268 LEU A CA 1
ATOM 2088 C C . LEU A 1 268 ? 6.131 9.990 -27.375 1.00 96.56 268 LEU A C 1
ATOM 2090 O O . LEU A 1 268 ? 5.846 9.284 -28.342 1.00 96.56 268 LEU A O 1
ATOM 2094 N N . TYR A 1 269 ? 5.414 9.975 -26.249 1.00 96.75 269 TYR A N 1
ATOM 2095 C CA . TYR A 1 269 ? 4.248 9.116 -26.047 1.00 96.75 269 TYR A CA 1
ATOM 2096 C C . TYR A 1 269 ? 3.089 9.519 -26.967 1.00 96.75 269 TYR A C 1
ATOM 2098 O O . TYR A 1 269 ? 2.753 10.702 -27.066 1.00 96.75 269 TYR A O 1
ATOM 2106 N N . THR A 1 270 ? 2.465 8.552 -27.636 1.00 92.44 270 THR A N 1
ATOM 2107 C CA . THR A 1 270 ? 1.431 8.815 -28.654 1.00 92.44 270 THR A CA 1
ATOM 2108 C C . THR A 1 270 ? 0.004 8.613 -28.147 1.00 92.44 270 THR A C 1
ATOM 2110 O O . THR A 1 270 ? -0.916 9.190 -28.723 1.00 92.44 270 THR A O 1
ATOM 2113 N N . GLY A 1 271 ? -0.187 7.843 -27.071 1.00 92.25 271 GLY A N 1
ATOM 2114 C CA . GLY A 1 271 ? -1.483 7.661 -26.411 1.00 92.25 271 GLY A CA 1
ATOM 2115 C C . GLY A 1 271 ? -1.950 8.846 -25.569 1.00 92.25 271 GLY A C 1
ATOM 2116 O O . GLY A 1 271 ? -1.226 9.828 -25.377 1.00 92.25 271 GLY A O 1
ATOM 2117 N N . ASP A 1 272 ? -3.158 8.705 -25.014 1.00 95.06 272 ASP A N 1
ATOM 2118 C CA . ASP A 1 272 ? -3.694 9.637 -24.021 1.00 95.06 272 ASP A CA 1
ATOM 2119 C C . ASP A 1 272 ? -2.725 9.742 -22.843 1.00 95.06 272 ASP A C 1
ATOM 2121 O O . ASP A 1 272 ? -2.301 8.733 -22.271 1.00 95.06 272 ASP A O 1
ATOM 2125 N N . LYS A 1 273 ? -2.344 10.973 -22.497 1.00 96.62 273 LYS A N 1
ATOM 2126 C CA . LYS A 1 273 ? -1.279 11.221 -21.530 1.00 96.62 273 LYS A CA 1
ATOM 2127 C C . LYS A 1 273 ? -1.564 12.413 -20.632 1.00 96.62 273 LYS A C 1
ATOM 2129 O O . LYS A 1 273 ? -1.955 13.481 -21.095 1.00 96.62 273 LYS A O 1
ATOM 2134 N N . GLU A 1 274 ? -1.298 12.234 -19.346 1.00 98.00 274 GLU A N 1
ATOM 2135 C CA . GLU A 1 274 ? -1.306 13.278 -18.321 1.00 98.00 274 GLU A CA 1
ATOM 2136 C C . GLU A 1 274 ? 0.095 13.374 -17.692 1.00 98.00 274 GLU A C 1
ATOM 2138 O O . GLU A 1 274 ? 0.798 12.369 -17.595 1.00 98.00 274 GLU A O 1
ATOM 2143 N N . LEU A 1 275 ? 0.516 14.568 -17.264 1.00 97.50 275 LEU A N 1
ATOM 2144 C CA . LEU A 1 275 ? 1.784 14.785 -16.557 1.00 97.50 275 LEU A CA 1
ATOM 2145 C C . LEU A 1 275 ? 1.523 15.508 -15.236 1.00 97.50 275 LEU A C 1
ATOM 2147 O O . LEU A 1 275 ? 0.889 16.564 -15.211 1.00 97.50 275 LEU A O 1
ATOM 2151 N N . LYS A 1 276 ? 2.054 14.964 -14.141 1.00 96.94 276 LYS A N 1
ATOM 2152 C CA . LYS A 1 276 ? 2.023 15.568 -12.809 1.00 96.94 276 LYS A CA 1
ATOM 2153 C C . LYS A 1 276 ? 3.449 15.778 -12.307 1.00 96.94 276 LYS A C 1
ATOM 2155 O O . LYS A 1 276 ? 4.160 14.827 -11.989 1.00 96.94 276 LYS A O 1
ATOM 2160 N N . MET A 1 277 ? 3.838 17.044 -12.201 1.00 96.50 277 MET A N 1
ATOM 2161 C CA . MET A 1 277 ? 5.058 17.444 -11.503 1.00 96.50 277 MET A CA 1
ATOM 2162 C C . MET A 1 277 ? 4.786 17.515 -9.997 1.00 96.50 277 MET A C 1
ATOM 2164 O O . MET A 1 277 ? 3.742 18.028 -9.585 1.00 96.50 277 MET A O 1
ATOM 2168 N N . VAL A 1 278 ? 5.705 16.993 -9.186 1.00 94.94 278 VAL A N 1
ATOM 2169 C CA . VAL A 1 278 ? 5.604 16.977 -7.718 1.00 94.94 278 VAL A CA 1
ATOM 2170 C C . VAL A 1 278 ? 6.862 17.559 -7.078 1.00 94.94 278 VAL A C 1
ATOM 2172 O O . VAL A 1 278 ? 7.935 17.522 -7.670 1.00 94.94 278 VAL A O 1
ATOM 2175 N N . GLU A 1 279 ? 6.743 18.088 -5.865 1.00 94.06 279 GLU A N 1
ATOM 2176 C CA . GLU A 1 279 ? 7.902 18.522 -5.078 1.00 94.06 279 GLU A CA 1
ATOM 2177 C C . GLU A 1 279 ? 8.679 17.322 -4.507 1.00 94.06 279 GLU A C 1
ATOM 2179 O O . GLU A 1 279 ? 8.127 16.230 -4.339 1.00 94.06 279 GLU A O 1
ATOM 2184 N N . GLY A 1 280 ? 9.952 17.538 -4.165 1.00 91.69 280 GLY A N 1
ATOM 2185 C CA . GLY A 1 280 ? 10.841 16.522 -3.588 1.00 91.69 280 GLY A CA 1
ATOM 2186 C C . GLY A 1 280 ? 11.783 15.870 -4.603 1.00 91.69 280 GLY A C 1
ATOM 2187 O O . GLY A 1 280 ? 11.968 16.377 -5.707 1.00 91.69 280 GLY A O 1
ATOM 2188 N N . ASP A 1 281 ? 12.382 14.751 -4.200 1.00 91.69 281 ASP A N 1
ATOM 2189 C CA . ASP A 1 281 ? 13.390 13.993 -4.953 1.00 91.69 281 ASP A CA 1
ATOM 2190 C C . ASP A 1 281 ? 12.880 12.607 -5.427 1.00 91.69 281 ASP A C 1
ATOM 2192 O O . ASP A 1 281 ? 11.691 12.266 -5.318 1.00 91.69 281 ASP A O 1
ATOM 2196 N N . HIS A 1 282 ? 13.794 11.774 -5.946 1.00 88.94 282 HIS A N 1
ATOM 2197 C CA . HIS A 1 282 ? 13.498 10.422 -6.441 1.00 88.94 282 HIS A CA 1
ATOM 2198 C C . HIS A 1 282 ? 12.809 9.521 -5.404 1.00 88.94 282 HIS A C 1
ATOM 2200 O O . HIS A 1 282 ? 11.907 8.728 -5.707 1.00 88.94 282 HIS A O 1
ATOM 2206 N N . ASN A 1 283 ? 13.249 9.629 -4.152 1.00 87.25 283 ASN A N 1
ATOM 2207 C CA . ASN A 1 283 ? 12.871 8.726 -3.072 1.00 87.25 283 ASN A CA 1
ATOM 2208 C C . ASN A 1 283 ? 11.778 9.309 -2.173 1.00 87.25 283 ASN A C 1
ATOM 2210 O O . ASN A 1 283 ? 11.139 8.557 -1.433 1.00 87.25 283 ASN A O 1
ATOM 2214 N N . SER A 1 284 ? 11.522 10.611 -2.291 1.00 85.62 284 SER A N 1
ATOM 2215 C CA . SER A 1 284 ? 10.530 11.351 -1.527 1.00 85.62 284 SER A CA 1
ATOM 2216 C C . SER A 1 284 ? 9.149 10.698 -1.627 1.00 85.62 284 SER A C 1
ATOM 2218 O O . SER A 1 284 ? 8.687 10.386 -2.733 1.00 85.62 284 SER A O 1
ATOM 2220 N N . PRO A 1 285 ? 8.463 10.472 -0.492 1.00 82.31 285 PRO A N 1
ATOM 2221 C CA . PRO A 1 285 ? 7.125 9.904 -0.509 1.00 82.31 285 PRO A CA 1
ATOM 2222 C C . PRO A 1 285 ? 6.177 10.842 -1.257 1.00 82.31 285 PRO A C 1
ATOM 2224 O O . PRO A 1 285 ? 6.202 12.056 -1.061 1.00 82.31 285 PRO A O 1
ATOM 2227 N N . ARG A 1 286 ? 5.331 10.277 -2.121 1.00 85.75 286 ARG A N 1
ATOM 2228 C CA . ARG A 1 286 ? 4.326 11.062 -2.844 1.00 85.75 286 ARG A CA 1
ATOM 2229 C C . ARG A 1 286 ? 3.213 11.508 -1.891 1.00 85.75 286 ARG A C 1
ATOM 2231 O O . ARG A 1 286 ? 2.861 10.789 -0.955 1.00 85.75 286 ARG A O 1
ATOM 2238 N N . GLY A 1 287 ? 2.683 12.709 -2.118 1.00 80.25 287 GLY A N 1
ATOM 2239 C CA . GLY A 1 287 ? 1.594 13.271 -1.321 1.00 80.25 287 GLY A CA 1
ATOM 2240 C C . GLY A 1 287 ? 0.259 12.543 -1.544 1.00 80.25 287 GLY A C 1
ATOM 2241 O O . GLY A 1 287 ? 0.080 11.887 -2.575 1.00 80.25 287 GLY A O 1
ATOM 2242 N N . PRO A 1 288 ? -0.709 12.660 -0.613 1.00 76.25 288 PRO A N 1
ATOM 2243 C CA . PRO A 1 288 ? -2.042 12.077 -0.780 1.00 76.25 288 PRO A CA 1
ATOM 2244 C C . PRO A 1 288 ? -2.769 12.540 -2.050 1.00 76.25 288 PRO A C 1
ATOM 2246 O O . PRO A 1 288 ? -3.517 11.762 -2.634 1.00 76.25 288 PRO A O 1
ATOM 2249 N N . ASP A 1 289 ? -2.526 13.774 -2.502 1.00 81.81 289 ASP A N 1
ATOM 2250 C CA . ASP A 1 289 ? -3.105 14.338 -3.727 1.00 81.81 289 ASP A CA 1
ATOM 2251 C C . ASP A 1 289 ? -2.630 13.598 -4.986 1.00 81.81 289 ASP A C 1
ATOM 2253 O O . ASP A 1 289 ? -3.412 13.361 -5.905 1.00 81.81 289 ASP A O 1
ATOM 2257 N N . VAL A 1 290 ? -1.362 13.182 -5.011 1.00 88.81 290 VAL A N 1
ATOM 2258 C CA . VAL A 1 290 ? -0.771 12.423 -6.121 1.00 88.81 290 VAL A CA 1
ATOM 2259 C C . VAL A 1 290 ? -1.381 11.028 -6.182 1.00 88.81 290 VAL A C 1
ATOM 2261 O O . VAL A 1 290 ? -1.792 10.579 -7.251 1.00 88.81 290 VAL A O 1
ATOM 2264 N N . TYR A 1 291 ? -1.491 10.362 -5.028 1.00 87.19 291 TYR A N 1
ATOM 2265 C CA . TYR A 1 291 ? -2.147 9.061 -4.940 1.00 87.19 291 TYR A CA 1
ATOM 2266 C C . TYR A 1 291 ? -3.615 9.140 -5.371 1.00 87.19 291 TYR A C 1
ATOM 2268 O O . TYR A 1 291 ? -4.055 8.328 -6.181 1.00 87.19 291 TYR A O 1
ATOM 2276 N N . GLN A 1 292 ? -4.349 10.150 -4.895 1.00 82.94 292 GLN A N 1
ATOM 2277 C CA . GLN A 1 292 ? -5.725 10.419 -5.309 1.00 82.94 292 GLN A CA 1
ATOM 2278 C C . GLN A 1 292 ? -5.831 10.601 -6.823 1.00 82.94 292 GLN A C 1
ATOM 2280 O O . GLN A 1 292 ? -6.649 9.946 -7.463 1.00 82.94 292 GLN A O 1
ATOM 2285 N N . GLN A 1 293 ? -4.997 11.461 -7.410 1.00 88.38 293 GLN A N 1
ATOM 2286 C CA . GLN A 1 293 ? -5.023 11.721 -8.845 1.00 88.38 293 GLN A CA 1
ATOM 2287 C C . GLN A 1 293 ? -4.760 10.448 -9.658 1.00 88.38 293 GLN A C 1
ATOM 2289 O O . GLN A 1 293 ? -5.471 10.197 -10.628 1.00 88.38 293 GLN A O 1
ATOM 2294 N N . ALA A 1 294 ? -3.785 9.634 -9.252 1.00 93.31 294 ALA A N 1
ATOM 2295 C CA . ALA A 1 294 ? -3.451 8.380 -9.920 1.00 93.31 294 ALA A CA 1
ATOM 2296 C C . ALA A 1 294 ? -4.568 7.328 -9.817 1.00 93.31 294 ALA A C 1
ATOM 2298 O O . ALA A 1 294 ? -4.877 6.653 -10.800 1.00 93.31 294 ALA A O 1
ATOM 2299 N N . VAL A 1 295 ? -5.221 7.221 -8.657 1.00 90.19 295 VAL A N 1
ATOM 2300 C CA . VAL A 1 295 ? -6.379 6.335 -8.463 1.00 90.19 295 VAL A CA 1
ATOM 2301 C C . VAL A 1 295 ? -7.548 6.785 -9.335 1.00 90.19 295 VAL A C 1
ATOM 2303 O O . VAL A 1 295 ? -8.100 5.975 -10.077 1.00 90.19 295 VAL A O 1
ATOM 2306 N N . LEU A 1 296 ? -7.885 8.080 -9.316 1.00 88.69 296 LEU A N 1
ATOM 2307 C CA . LEU A 1 296 ? -8.946 8.649 -10.153 1.00 88.69 296 LEU A CA 1
ATOM 2308 C C . LEU A 1 296 ? -8.646 8.467 -11.644 1.00 88.69 296 LEU A C 1
ATOM 2310 O O . LEU A 1 296 ? -9.546 8.146 -12.417 1.00 88.69 296 LEU A O 1
ATOM 2314 N N . PHE A 1 297 ? -7.388 8.646 -12.046 1.00 94.12 297 PHE A N 1
ATOM 2315 C CA . PHE A 1 297 ? -6.930 8.397 -13.408 1.00 94.12 297 PHE A CA 1
ATOM 2316 C C . PHE A 1 297 ? -7.197 6.947 -13.834 1.00 94.12 297 PHE A C 1
ATOM 2318 O O . PHE A 1 297 ? -7.822 6.727 -14.870 1.00 94.12 297 PHE A O 1
ATOM 2325 N N . LEU A 1 298 ? -6.805 5.960 -13.020 1.00 94.44 298 LEU A N 1
ATOM 2326 C CA . LEU A 1 298 ? -7.043 4.547 -13.329 1.00 94.44 298 LEU A CA 1
ATOM 2327 C C . LEU A 1 298 ? -8.534 4.191 -13.320 1.00 94.44 298 LEU A C 1
ATOM 2329 O O . LEU A 1 298 ? -8.978 3.468 -14.205 1.00 94.44 298 LEU A O 1
ATOM 2333 N N . CYS A 1 299 ? -9.331 4.752 -12.406 1.00 90.44 299 CYS A N 1
ATOM 2334 C CA . CYS A 1 299 ? -10.788 4.572 -12.413 1.00 90.44 299 CYS A CA 1
ATOM 2335 C C . CYS A 1 299 ? -11.413 5.070 -13.728 1.00 90.44 299 CYS A C 1
ATOM 2337 O O . CYS A 1 299 ? -12.254 4.385 -14.314 1.00 90.44 299 CYS A O 1
ATOM 2339 N N . ARG A 1 300 ? -10.972 6.240 -14.227 1.00 90.50 300 ARG A N 1
ATOM 2340 C CA . ARG A 1 300 ? -11.395 6.767 -15.538 1.00 90.50 300 ARG A CA 1
ATOM 2341 C C . ARG A 1 300 ? -10.944 5.854 -16.677 1.00 90.50 300 ARG A C 1
ATOM 2343 O O . ARG A 1 300 ? -11.744 5.548 -17.557 1.00 90.50 300 ARG A O 1
ATOM 2350 N N . ALA A 1 301 ? -9.691 5.402 -16.648 1.00 92.75 301 ALA A N 1
ATOM 2351 C CA . ALA A 1 301 ? -9.122 4.522 -17.667 1.00 92.75 301 ALA A CA 1
ATOM 2352 C C . ALA A 1 301 ? -9.873 3.179 -17.754 1.00 92.75 301 ALA A C 1
ATOM 2354 O O . ALA A 1 301 ? -10.151 2.688 -18.846 1.00 92.75 301 ALA A O 1
ATOM 2355 N N . PHE A 1 302 ? -10.296 2.638 -16.609 1.00 91.88 302 PHE A N 1
ATOM 2356 C CA . PHE A 1 302 ? -11.099 1.418 -16.514 1.00 91.88 302 PHE A CA 1
ATOM 2357 C C . PHE A 1 302 ? -12.580 1.613 -16.853 1.00 91.88 302 PHE A C 1
ATOM 2359 O O . PHE A 1 302 ? -13.325 0.636 -16.864 1.00 91.88 302 PHE A O 1
ATOM 2366 N N . ARG A 1 303 ? -13.012 2.850 -17.144 1.00 87.50 303 ARG A N 1
ATOM 2367 C CA . ARG A 1 303 ? -14.414 3.206 -17.416 1.00 87.50 303 ARG A CA 1
ATOM 2368 C C . ARG A 1 303 ? -15.357 2.707 -16.323 1.00 87.50 303 ARG A C 1
ATOM 2370 O O . ARG A 1 303 ? -16.438 2.207 -16.619 1.00 87.50 303 ARG A O 1
ATOM 2377 N N . MET A 1 304 ? -14.925 2.812 -15.069 1.00 79.69 304 MET A N 1
ATOM 2378 C CA . MET A 1 304 ? -15.751 2.381 -13.949 1.00 79.69 304 MET A CA 1
ATOM 2379 C C . MET A 1 304 ? -17.031 3.212 -13.913 1.00 79.69 304 MET A C 1
ATOM 2381 O O . MET A 1 304 ? -16.985 4.443 -13.876 1.00 79.69 304 MET A O 1
ATOM 2385 N N . GLU A 1 305 ? -18.176 2.539 -13.955 1.00 63.75 305 GLU A N 1
ATOM 2386 C CA . GLU A 1 305 ? -19.454 3.188 -13.697 1.00 63.75 305 GLU A CA 1
ATOM 2387 C C . GLU A 1 305 ? -19.558 3.549 -12.205 1.00 63.75 305 GLU A C 1
ATOM 2389 O O . GLU A 1 305 ? -18.907 2.907 -11.372 1.00 63.75 305 GLU A O 1
ATOM 2394 N N . PRO A 1 306 ? -20.348 4.576 -11.843 1.00 54.84 306 PRO A N 1
ATOM 2395 C CA . PRO A 1 306 ? -20.704 4.819 -10.452 1.00 54.84 306 PRO A CA 1
ATOM 2396 C C . PRO A 1 306 ? -21.214 3.532 -9.807 1.00 54.84 306 PRO A C 1
ATOM 2398 O O . PRO A 1 306 ? -22.057 2.839 -10.382 1.00 54.84 306 PRO A O 1
ATOM 2401 N N . VAL A 1 307 ? -20.695 3.195 -8.627 1.00 53.00 307 VAL A N 1
ATOM 2402 C CA . VAL A 1 307 ? -21.097 1.968 -7.939 1.00 53.00 307 VAL A CA 1
ATOM 2403 C C . VAL A 1 307 ? -22.583 2.084 -7.578 1.00 53.00 307 VAL A C 1
ATOM 2405 O O . VAL A 1 307 ? -23.016 3.097 -7.030 1.00 53.00 307 VAL A O 1
ATOM 2408 N N . GLN A 1 308 ? -23.390 1.076 -7.926 1.00 45.69 308 GLN A N 1
ATOM 2409 C CA . GLN A 1 308 ? -24.821 1.092 -7.614 1.00 45.69 308 GLN A CA 1
ATOM 2410 C C . GLN A 1 308 ? -25.048 1.119 -6.098 1.00 45.69 308 GLN A C 1
ATOM 2412 O O . GLN A 1 308 ? -24.457 0.339 -5.349 1.00 45.69 308 GLN A O 1
ATOM 2417 N N . ARG A 1 309 ? -25.951 2.008 -5.668 1.00 48.78 309 ARG A N 1
ATOM 2418 C CA . ARG A 1 309 ? -26.299 2.223 -4.261 1.00 48.78 309 ARG A CA 1
ATOM 2419 C C . ARG A 1 309 ? -27.012 0.993 -3.670 1.00 48.78 309 ARG A C 1
ATOM 2421 O O . ARG A 1 309 ? -28.084 0.648 -4.172 1.00 48.78 309 ARG A O 1
ATOM 2428 N N . PRO A 1 310 ? -26.530 0.396 -2.569 1.00 43.78 310 PRO A N 1
ATOM 2429 C CA . PRO A 1 310 ? -27.337 -0.518 -1.766 1.00 43.78 310 PRO A CA 1
ATOM 2430 C C . PRO A 1 310 ? -28.463 0.237 -1.033 1.00 43.78 310 PRO A C 1
ATOM 2432 O O . PRO A 1 310 ? -28.397 1.455 -0.818 1.00 43.78 310 PRO A O 1
ATOM 2435 N N . GLU A 1 311 ? -29.521 -0.481 -0.646 1.00 40.94 311 GLU A N 1
ATOM 2436 C CA . GLU A 1 311 ? -30.729 0.098 -0.046 1.00 40.94 311 GLU A CA 1
ATOM 2437 C C . GLU A 1 311 ? -30.461 0.858 1.276 1.00 40.94 311 GLU A C 1
ATOM 2439 O O . GLU A 1 311 ? -29.460 0.685 1.985 1.00 40.94 311 GLU A O 1
ATOM 2444 N N . PHE A 1 312 ? -31.361 1.784 1.614 1.00 34.72 312 PHE A N 1
ATOM 2445 C CA . PHE A 1 312 ? -31.265 2.635 2.802 1.00 34.72 312 PHE A CA 1
ATOM 2446 C C . PHE A 1 312 ? -31.465 1.810 4.088 1.00 34.72 312 PHE A C 1
ATOM 2448 O O . PHE A 1 312 ? -32.522 1.221 4.276 1.00 34.72 312 PHE A O 1
ATOM 2455 N N . GLY A 1 313 ? -30.469 1.777 4.986 1.00 40.34 313 GLY A N 1
ATOM 2456 C CA . GLY A 1 313 ? -30.583 1.133 6.310 1.00 40.34 313 GLY A CA 1
ATOM 2457 C C . GLY A 1 313 ? -29.613 -0.021 6.597 1.00 40.34 313 GLY A C 1
ATOM 2458 O O . GLY A 1 313 ? -29.522 -0.458 7.741 1.00 40.34 313 GLY A O 1
ATOM 2459 N N . GLN A 1 314 ? -28.839 -0.475 5.610 1.00 48.69 314 GLN A N 1
ATOM 2460 C CA . GLN A 1 314 ? -27.769 -1.468 5.781 1.00 48.69 314 GLN A CA 1
ATOM 2461 C C . GLN A 1 314 ? -26.396 -0.780 5.741 1.00 48.69 314 GLN A C 1
ATOM 2463 O O . GLN A 1 314 ? -26.053 -0.146 4.750 1.00 48.69 314 GLN A O 1
ATOM 2468 N N . GLY A 1 315 ? -25.588 -0.815 6.803 1.00 55.84 315 GLY A N 1
ATOM 2469 C CA . GLY A 1 315 ? -24.235 -0.252 6.705 1.00 55.84 315 GLY A CA 1
ATOM 2470 C C . GLY A 1 315 ? -23.486 -0.086 8.019 1.00 55.84 315 GLY A C 1
ATOM 2471 O O . GLY A 1 315 ? -24.058 0.281 9.045 1.00 55.84 315 GLY A O 1
ATOM 2472 N N . GLY A 1 316 ? -22.180 -0.354 7.961 1.00 69.31 316 GLY A N 1
ATOM 2473 C CA . GLY A 1 316 ? -21.241 -0.178 9.068 1.00 69.31 316 GLY A CA 1
ATOM 2474 C C . GLY A 1 316 ? -20.830 1.281 9.294 1.00 69.31 316 GLY A C 1
ATOM 2475 O O . GLY A 1 316 ? -21.409 2.217 8.743 1.00 69.31 316 GLY A O 1
ATOM 2476 N N . ILE A 1 317 ? -19.795 1.481 10.110 1.00 76.31 317 ILE A N 1
ATOM 2477 C CA . ILE A 1 317 ? -19.309 2.813 10.506 1.00 76.31 317 ILE A CA 1
ATOM 2478 C C . ILE A 1 317 ? -18.865 3.656 9.305 1.00 76.31 317 ILE A C 1
ATOM 2480 O O . ILE A 1 317 ? -19.176 4.845 9.278 1.00 76.31 317 ILE A O 1
ATOM 2484 N N . ALA A 1 318 ? -18.284 3.039 8.272 1.00 75.06 318 ALA A N 1
ATOM 2485 C CA . ALA A 1 318 ? -17.973 3.691 6.999 1.00 75.06 318 ALA A CA 1
ATOM 2486 C C . ALA A 1 318 ? -19.167 4.458 6.393 1.00 75.06 318 ALA A C 1
ATOM 2488 O O . ALA A 1 318 ? -19.013 5.608 5.991 1.00 75.06 318 ALA A O 1
ATOM 2489 N N . ARG A 1 319 ? -20.381 3.886 6.405 1.00 75.06 319 ARG A N 1
ATOM 2490 C CA . ARG A 1 319 ? -21.587 4.556 5.882 1.00 75.06 319 ARG A CA 1
ATOM 2491 C C . ARG A 1 319 ? -21.972 5.776 6.721 1.00 75.06 319 ARG A C 1
ATOM 2493 O O . ARG A 1 319 ? -22.374 6.795 6.173 1.00 75.06 319 ARG A O 1
ATOM 2500 N N . ARG A 1 320 ? -21.822 5.694 8.047 1.00 75.88 320 ARG A N 1
ATOM 2501 C CA . ARG A 1 320 ? -22.169 6.787 8.978 1.00 75.88 320 ARG A CA 1
ATOM 2502 C C . ARG A 1 320 ? -21.264 8.009 8.833 1.00 75.88 320 ARG A C 1
ATOM 2504 O O . ARG A 1 320 ? -21.712 9.113 9.108 1.00 75.88 320 ARG A O 1
ATOM 2511 N N . ILE A 1 321 ? -20.022 7.807 8.401 1.00 78.50 321 ILE A N 1
ATOM 2512 C CA . ILE A 1 321 ? -19.036 8.877 8.174 1.00 78.50 321 ILE A CA 1
ATOM 2513 C C . ILE A 1 321 ? -18.860 9.223 6.688 1.00 78.50 321 ILE A C 1
ATOM 2515 O O . ILE A 1 321 ? -17.927 9.940 6.345 1.00 78.50 321 ILE A O 1
ATOM 2519 N N . GLY A 1 322 ? -19.716 8.696 5.804 1.00 74.12 322 GLY A N 1
ATOM 2520 C CA . GLY A 1 322 ? -19.683 9.003 4.370 1.00 74.12 322 GLY A CA 1
ATOM 2521 C C . GLY A 1 322 ? -18.496 8.412 3.599 1.00 74.12 322 GLY A C 1
ATOM 2522 O O . GLY A 1 322 ? -18.131 8.949 2.562 1.00 74.12 322 GLY A O 1
ATOM 2523 N N . LEU A 1 323 ? -17.886 7.326 4.085 1.00 73.19 323 LEU A N 1
ATOM 2524 C CA . LEU A 1 323 ? -16.750 6.634 3.453 1.00 73.19 323 LEU A CA 1
ATOM 2525 C C . LEU A 1 323 ? -17.134 5.367 2.675 1.00 73.19 323 LEU A C 1
ATOM 2527 O O . LEU A 1 323 ? -16.266 4.584 2.292 1.00 73.19 323 LEU A O 1
ATOM 2531 N N . ASP A 1 324 ? -18.424 5.130 2.455 1.00 69.56 324 ASP A N 1
ATOM 2532 C CA . ASP A 1 324 ? -18.868 3.927 1.763 1.00 69.56 324 ASP A CA 1
ATOM 2533 C C . ASP A 1 324 ? -18.720 4.068 0.244 1.00 69.56 324 ASP A C 1
ATOM 2535 O O . ASP A 1 324 ? -19.480 4.792 -0.405 1.00 69.56 324 ASP A O 1
ATOM 2539 N N . ALA A 1 325 ? -17.750 3.350 -0.323 1.00 63.59 325 ALA A N 1
ATOM 2540 C CA . ALA A 1 325 ? -17.444 3.378 -1.751 1.00 63.59 325 ALA A CA 1
ATOM 2541 C C . ALA A 1 325 ? -18.628 2.945 -2.638 1.00 63.59 325 ALA A C 1
ATOM 2543 O O . ALA A 1 325 ? -18.707 3.371 -3.787 1.00 63.59 325 ALA A O 1
ATOM 2544 N N . PHE A 1 326 ? -19.589 2.183 -2.097 1.00 60.75 326 PHE A N 1
ATOM 2545 C CA . PHE A 1 326 ? -20.833 1.819 -2.789 1.00 60.75 326 PHE A CA 1
ATOM 2546 C C . PHE A 1 326 ? -21.829 2.964 -2.967 1.00 60.75 326 PHE A C 1
ATOM 2548 O O . PHE A 1 326 ? -22.798 2.835 -3.709 1.00 60.75 326 PHE A O 1
ATOM 2555 N N . THR A 1 327 ? -21.640 4.072 -2.255 1.00 59.16 327 THR A N 1
ATOM 2556 C CA . THR A 1 327 ? -22.563 5.213 -2.294 1.00 59.16 327 THR A CA 1
ATOM 2557 C C . THR A 1 327 ? -22.064 6.364 -3.166 1.00 59.16 327 THR A C 1
ATOM 2559 O O . THR A 1 327 ? -22.759 7.370 -3.282 1.00 59.16 327 THR A O 1
ATOM 2562 N N . ALA A 1 328 ? -20.883 6.232 -3.780 1.00 63.25 328 ALA A N 1
ATOM 2563 C CA . ALA A 1 328 ? -20.293 7.277 -4.608 1.00 63.25 328 ALA A CA 1
ATOM 2564 C C . ALA A 1 328 ? -20.990 7.368 -5.978 1.00 63.25 328 ALA A C 1
ATOM 2566 O O . ALA A 1 328 ? -20.872 6.473 -6.816 1.00 63.25 328 ALA A O 1
ATOM 2567 N N . ASP A 1 329 ? -21.685 8.485 -6.208 1.00 57.47 329 ASP A N 1
ATOM 2568 C CA . ASP A 1 329 ? -22.470 8.739 -7.423 1.00 57.47 329 ASP A CA 1
ATOM 2569 C C . ASP A 1 329 ? -21.608 9.053 -8.659 1.00 57.47 329 ASP A C 1
ATOM 2571 O O . ASP A 1 329 ? -22.088 8.969 -9.792 1.00 57.47 329 ASP A O 1
ATOM 2575 N N . CYS A 1 330 ? -20.329 9.390 -8.481 1.00 60.44 330 CYS A N 1
ATOM 2576 C CA . CYS A 1 330 ? -19.360 9.433 -9.570 1.00 60.44 330 CYS A CA 1
ATOM 2577 C C . CYS A 1 330 ? -17.928 9.171 -9.084 1.00 60.44 330 CYS A C 1
ATOM 2579 O O . CYS A 1 330 ? -17.628 9.269 -7.896 1.00 60.44 330 CYS A O 1
ATOM 2581 N N . ILE A 1 331 ? -17.013 8.887 -10.021 1.00 61.19 331 ILE A N 1
ATOM 2582 C CA . ILE A 1 331 ? -15.583 8.677 -9.725 1.00 61.19 331 ILE A CA 1
ATOM 2583 C C . ILE A 1 331 ? -14.984 9.875 -8.964 1.00 61.19 331 ILE A C 1
ATOM 2585 O O . ILE A 1 331 ? -14.116 9.692 -8.117 1.00 61.19 331 ILE A O 1
ATOM 2589 N N . MET A 1 332 ? -15.444 11.101 -9.234 1.00 60.69 332 MET A N 1
ATOM 2590 C CA . MET A 1 332 ? -14.948 12.304 -8.550 1.00 60.69 332 MET A CA 1
ATOM 2591 C C . MET A 1 332 ? -15.465 12.435 -7.112 1.00 60.69 332 MET A C 1
ATOM 2593 O O . MET A 1 332 ? -14.828 13.115 -6.311 1.00 60.69 332 MET A O 1
ATOM 2597 N N . ASP A 1 333 ? -16.564 11.755 -6.783 1.00 61.81 333 ASP A N 1
ATOM 2598 C CA . ASP A 1 333 ? -17.177 11.756 -5.453 1.00 61.81 333 ASP A CA 1
ATOM 2599 C C . ASP A 1 333 ? -16.633 10.633 -4.561 1.00 61.81 333 ASP A C 1
ATOM 2601 O O . ASP A 1 333 ? -17.125 10.444 -3.450 1.00 61.81 333 ASP A O 1
ATOM 2605 N N . LEU A 1 334 ? -15.618 9.885 -5.019 1.00 63.94 334 LEU A N 1
ATOM 2606 C CA . LEU A 1 334 ? -14.983 8.840 -4.221 1.00 63.94 334 LEU A CA 1
ATOM 2607 C C . LEU A 1 334 ? -14.434 9.432 -2.912 1.00 63.94 334 LEU A C 1
ATOM 2609 O O . LEU A 1 334 ? -13.487 10.231 -2.942 1.00 63.94 334 LEU A O 1
ATOM 2613 N N . PRO A 1 335 ? -15.000 9.051 -1.752 1.00 63.78 335 PRO A N 1
ATOM 2614 C CA . PRO A 1 335 ? -14.654 9.684 -0.498 1.00 63.78 335 PRO A CA 1
ATOM 2615 C C . PRO A 1 335 ? -13.289 9.162 -0.047 1.00 63.78 335 PRO A C 1
ATOM 2617 O O . PRO A 1 335 ? -13.116 8.009 0.343 1.00 63.78 335 PRO A O 1
ATOM 2620 N N . ILE A 1 336 ? -12.279 10.025 -0.112 1.00 67.88 336 ILE A N 1
ATOM 2621 C CA . ILE A 1 336 ? -10.956 9.714 0.426 1.00 67.88 336 ILE A CA 1
ATOM 2622 C C . ILE A 1 336 ? -10.985 9.863 1.943 1.00 67.88 336 ILE A C 1
ATOM 2624 O O . ILE A 1 336 ? -11.542 10.814 2.496 1.00 67.88 336 ILE A O 1
ATOM 2628 N N . VAL A 1 337 ? -10.356 8.919 2.640 1.00 75.62 337 VAL A N 1
ATOM 2629 C CA . VAL A 1 337 ? -10.221 8.931 4.101 1.00 75.62 337 VAL A CA 1
ATOM 2630 C C . VAL A 1 337 ? -9.460 10.179 4.558 1.00 75.62 337 VAL A C 1
ATOM 2632 O O . VAL A 1 337 ? -8.232 10.269 4.484 1.00 75.62 337 VAL A O 1
ATOM 2635 N N . THR A 1 338 ? -10.198 11.152 5.086 1.00 77.06 338 THR A N 1
ATOM 2636 C CA . THR A 1 338 ? -9.639 12.383 5.640 1.00 77.06 338 THR A CA 1
ATOM 2637 C C . THR A 1 338 ? -9.258 12.198 7.108 1.00 77.06 338 THR A C 1
ATOM 2639 O O . THR A 1 338 ? -9.613 11.215 7.764 1.00 77.06 338 THR A O 1
ATOM 2642 N N . LYS A 1 339 ? -8.542 13.181 7.668 1.00 78.44 339 LYS A N 1
ATOM 2643 C CA . LYS A 1 339 ? -8.335 13.243 9.121 1.00 78.44 339 LYS A CA 1
ATOM 2644 C C . LYS A 1 339 ? -9.669 13.326 9.870 1.00 78.44 339 LYS A C 1
ATOM 2646 O O . LYS A 1 339 ? -9.807 12.639 10.873 1.00 78.44 339 LYS A O 1
ATOM 2651 N N . ALA A 1 340 ? -10.627 14.103 9.362 1.00 81.62 340 ALA A N 1
ATOM 2652 C CA . ALA A 1 340 ? -11.949 14.244 9.968 1.00 81.62 340 ALA A CA 1
ATOM 2653 C C . ALA A 1 340 ? -12.693 12.903 10.011 1.00 81.62 340 ALA A C 1
ATOM 2655 O O . ALA A 1 340 ? -13.109 12.489 11.086 1.00 81.62 340 ALA A O 1
ATOM 2656 N N . HIS A 1 341 ? -12.719 12.154 8.901 1.00 83.12 341 HIS A N 1
ATOM 2657 C CA . HIS A 1 341 ? -13.359 10.834 8.867 1.00 83.12 341 HIS A CA 1
ATOM 2658 C C . HIS A 1 341 ? -12.777 9.874 9.911 1.00 83.12 341 HIS A C 1
ATOM 2660 O O . HIS A 1 341 ? -13.518 9.144 10.561 1.00 83.12 341 HIS A O 1
ATOM 2666 N N . ARG A 1 342 ? -11.453 9.889 10.117 1.00 84.00 342 ARG A N 1
ATOM 2667 C CA . ARG A 1 342 ? -10.822 9.077 11.169 1.00 84.00 342 ARG A CA 1
ATOM 2668 C C . ARG A 1 342 ? -11.192 9.553 12.568 1.00 84.00 342 ARG A C 1
ATOM 2670 O O . ARG A 1 342 ? -11.409 8.720 13.435 1.00 84.00 342 ARG A O 1
ATOM 2677 N N . GLU A 1 343 ? -11.266 10.861 12.802 1.00 83.88 343 GLU A N 1
ATOM 2678 C CA . GLU A 1 343 ? -11.694 11.403 14.098 1.00 83.88 343 GLU A CA 1
ATOM 2679 C C . GLU A 1 343 ? -13.158 11.043 14.414 1.00 83.88 343 GLU A C 1
ATOM 2681 O O . GLU A 1 343 ? -13.458 10.654 15.545 1.00 83.88 343 GLU A O 1
ATOM 2686 N N . ASP A 1 344 ? -14.045 11.100 13.420 1.00 85.56 344 ASP A N 1
ATOM 2687 C CA . ASP A 1 344 ? -15.451 10.708 13.556 1.00 85.56 344 ASP A CA 1
ATOM 2688 C C . ASP A 1 344 ? -15.596 9.196 13.752 1.00 85.56 344 ASP A C 1
ATOM 2690 O O . ASP A 1 344 ? -16.330 8.751 14.636 1.00 85.56 344 ASP A O 1
ATOM 2694 N N . ALA A 1 345 ? -14.831 8.396 13.003 1.00 85.50 345 ALA A N 1
ATOM 2695 C CA . ALA A 1 345 ? -14.766 6.951 13.190 1.00 85.50 345 ALA A CA 1
ATOM 2696 C C . ALA A 1 345 ? -14.301 6.592 14.607 1.00 85.50 345 ALA A C 1
ATOM 2698 O O . ALA A 1 345 ? -14.935 5.765 15.257 1.00 85.50 345 ALA A O 1
ATOM 2699 N N . SER A 1 346 ? -13.256 7.253 15.126 1.00 86.38 346 SER A N 1
ATOM 2700 C CA . SER A 1 346 ? -12.785 7.041 16.499 1.00 86.38 346 SER A CA 1
ATOM 2701 C C . SER A 1 346 ? -13.895 7.275 17.523 1.00 86.38 346 SER A C 1
ATOM 2703 O O . SER A 1 346 ? -14.068 6.464 18.429 1.00 86.38 346 SER A O 1
ATOM 2705 N N . ARG A 1 347 ? -14.687 8.344 17.359 1.00 85.62 347 ARG A N 1
ATOM 2706 C CA . ARG A 1 347 ? -15.844 8.619 18.226 1.00 85.62 347 ARG A CA 1
ATOM 2707 C C . ARG A 1 347 ? -16.929 7.550 18.093 1.00 85.62 347 ARG A C 1
ATOM 2709 O O . ARG A 1 347 ? -17.454 7.098 19.104 1.00 85.62 347 ARG A O 1
ATOM 2716 N N . LEU A 1 348 ? -17.245 7.115 16.874 1.00 85.38 348 LEU A N 1
ATOM 2717 C CA . LEU A 1 348 ? -18.267 6.092 16.633 1.00 85.38 348 LEU A CA 1
ATOM 2718 C C . LEU A 1 348 ? -17.870 4.711 17.171 1.00 85.38 348 LEU A C 1
ATOM 2720 O O . LEU A 1 348 ? -18.714 4.031 17.751 1.00 85.38 348 LEU A O 1
ATOM 2724 N N . PHE A 1 349 ? -16.606 4.300 17.031 1.00 83.81 349 PHE A N 1
ATOM 2725 C CA . PHE A 1 349 ? -16.097 3.074 17.658 1.00 83.81 349 PHE A CA 1
ATOM 2726 C C . PHE A 1 349 ? -16.076 3.185 19.181 1.00 83.81 349 PHE A C 1
ATOM 2728 O O . PHE A 1 349 ? -16.351 2.203 19.874 1.00 83.81 349 PHE A O 1
ATOM 2735 N N . ALA A 1 350 ? -15.777 4.369 19.716 1.00 80.50 350 ALA A N 1
ATOM 2736 C CA . ALA A 1 350 ? -15.787 4.609 21.151 1.00 80.50 350 ALA A CA 1
ATOM 2737 C C . ALA A 1 350 ? -17.190 4.408 21.751 1.00 80.50 350 ALA A C 1
ATOM 2739 O O . ALA A 1 350 ? -17.317 3.729 22.769 1.00 80.50 350 ALA A O 1
ATOM 2740 N N . ILE A 1 351 ? -18.245 4.884 21.077 1.00 80.56 351 ILE A N 1
ATOM 2741 C CA . ILE A 1 351 ? -19.646 4.703 21.509 1.00 80.56 351 ILE A CA 1
ATOM 2742 C C . ILE A 1 351 ? -20.319 3.426 20.994 1.00 80.56 351 ILE A C 1
ATOM 2744 O O . ILE A 1 351 ? -21.508 3.213 21.231 1.00 80.56 351 ILE A O 1
ATOM 2748 N N . ALA A 1 352 ? -19.597 2.560 20.282 1.00 71.19 352 ALA A N 1
ATOM 2749 C CA . ALA A 1 352 ? -20.149 1.280 19.862 1.00 71.19 352 ALA A CA 1
ATOM 2750 C C . ALA A 1 352 ? -20.468 0.412 21.096 1.00 71.19 352 ALA A C 1
ATOM 2752 O O . ALA A 1 352 ? -19.634 0.275 21.999 1.00 71.19 352 ALA A O 1
ATOM 2753 N N . GLY A 1 353 ? -21.668 -0.186 21.111 1.00 64.94 353 GLY A N 1
ATOM 2754 C CA . GLY A 1 353 ? -22.042 -1.233 22.070 1.00 64.94 353 GLY A CA 1
ATOM 2755 C C . GLY A 1 353 ? -23.111 -0.897 23.118 1.00 64.94 353 GLY A C 1
ATOM 2756 O O . GLY A 1 353 ? -23.356 -1.747 23.963 1.00 64.94 353 GLY A O 1
ATOM 2757 N N . GLY A 1 354 ? -23.778 0.266 23.084 1.00 70.38 354 GLY A N 1
ATOM 2758 C CA . GLY A 1 354 ? -24.935 0.533 23.960 1.00 70.38 354 GLY A CA 1
ATOM 2759 C C . GLY A 1 354 ? -24.994 1.958 24.511 1.00 70.38 354 GLY A C 1
ATOM 2760 O O . GLY A 1 354 ? -24.619 2.902 23.820 1.00 70.38 354 GLY A O 1
ATOM 2761 N N . LYS A 1 355 ? -25.481 2.111 25.753 1.00 82.25 355 LYS A N 1
ATOM 2762 C CA . LYS A 1 355 ? -25.457 3.384 26.492 1.00 82.25 355 LYS A CA 1
ATOM 2763 C C . LYS A 1 355 ? -24.000 3.701 26.836 1.00 82.25 355 LYS A C 1
ATOM 2765 O O . LYS A 1 355 ? -23.373 2.959 27.589 1.00 82.25 355 LYS A O 1
ATOM 2770 N N . VAL A 1 356 ? -23.463 4.761 26.241 1.00 87.12 356 VAL A N 1
ATOM 2771 C CA . VAL A 1 356 ? -22.071 5.187 26.417 1.00 87.12 356 VAL A CA 1
ATOM 2772 C C . VAL A 1 356 ? -22.038 6.678 26.699 1.00 87.12 356 VAL A C 1
ATOM 2774 O O . VAL A 1 356 ? -22.722 7.452 26.030 1.00 87.12 356 VAL A O 1
ATOM 2777 N N . TRP A 1 357 ? -21.188 7.080 27.634 1.00 91.75 357 TRP A N 1
ATOM 2778 C CA . TRP A 1 357 ? -20.782 8.469 27.799 1.00 91.75 357 TRP A CA 1
ATOM 2779 C C . TRP A 1 357 ? -19.315 8.619 27.441 1.00 91.75 357 TRP A C 1
ATOM 2781 O O . TRP A 1 357 ? -18.477 7.836 27.886 1.00 91.75 357 TRP A O 1
ATOM 2791 N N . LEU A 1 358 ? -19.015 9.647 26.652 1.00 90.06 358 LEU A N 1
ATOM 2792 C CA . LEU A 1 358 ? -17.660 10.092 26.370 1.00 90.06 358 LEU A CA 1
ATOM 2793 C C . LEU A 1 358 ? -17.462 11.466 26.995 1.00 90.06 358 LEU A C 1
ATOM 2795 O O . LEU A 1 358 ? -18.233 12.383 26.717 1.00 90.06 358 LEU A O 1
ATOM 2799 N N . GLY A 1 359 ? -16.409 11.600 27.796 1.00 89.75 359 GLY A N 1
ATOM 2800 C CA . GLY A 1 359 ? -15.946 12.892 28.281 1.00 89.75 359 GLY A CA 1
ATOM 2801 C C . GLY A 1 359 ? -15.293 13.726 27.178 1.00 89.75 359 GLY A C 1
ATOM 2802 O O . GLY A 1 359 ? -15.387 13.425 25.983 1.00 89.75 359 GLY A O 1
ATOM 2803 N N . ASP A 1 360 ? -14.578 14.771 27.581 1.00 89.69 360 ASP A N 1
ATOM 2804 C CA . ASP A 1 360 ? -13.895 15.643 26.633 1.00 89.69 360 ASP A CA 1
ATOM 2805 C C . ASP A 1 360 ? -12.762 14.935 25.885 1.00 89.69 360 ASP A C 1
ATOM 2807 O O . ASP A 1 360 ? -12.077 14.034 26.384 1.00 89.69 360 ASP A O 1
ATOM 2811 N N . ARG A 1 361 ? -12.566 15.367 24.636 1.00 89.81 361 ARG A N 1
ATOM 2812 C CA . ARG A 1 361 ? -11.522 14.833 23.765 1.00 89.81 361 ARG A CA 1
ATOM 2813 C C . ARG A 1 361 ? -10.162 15.376 24.180 1.00 89.81 361 ARG A C 1
ATOM 2815 O O . ARG A 1 361 ? -9.905 16.568 24.038 1.00 89.81 361 ARG A O 1
ATOM 2822 N N . ASN A 1 362 ? -9.260 14.470 24.527 1.00 91.06 362 ASN A N 1
ATOM 2823 C CA . ASN A 1 362 ? -7.876 14.763 24.869 1.00 91.06 362 ASN A CA 1
ATOM 2824 C C . ASN A 1 362 ? -6.922 14.214 23.801 1.00 91.06 362 ASN A C 1
ATOM 2826 O O . ASN A 1 362 ? -7.231 13.233 23.121 1.00 91.06 362 ASN A O 1
ATOM 2830 N N . ARG A 1 363 ? -5.763 14.856 23.626 1.00 90.62 363 ARG A N 1
ATOM 2831 C CA . ARG A 1 363 ? -4.691 14.386 22.736 1.00 90.62 363 ARG A CA 1
ATOM 2832 C C . ARG A 1 363 ? -3.422 14.173 23.549 1.00 90.62 363 ARG A C 1
ATOM 2834 O O . ARG A 1 363 ? -3.030 15.068 24.290 1.00 90.62 363 ARG A O 1
ATOM 2841 N N . GLY A 1 364 ? -2.803 13.007 23.388 1.00 86.50 364 GLY A N 1
ATOM 2842 C CA . GLY A 1 364 ? -1.598 12.610 24.113 1.00 86.50 364 GLY A CA 1
ATOM 2843 C C . GLY A 1 364 ? -0.450 12.262 23.170 1.00 86.50 364 GLY A C 1
ATOM 2844 O O . GLY A 1 364 ? -0.672 11.760 22.064 1.00 86.50 364 GLY A O 1
ATOM 2845 N N . MET A 1 365 ? 0.781 12.521 23.618 1.00 90.94 365 MET A N 1
ATOM 2846 C CA . MET A 1 365 ? 2.003 12.076 22.948 1.00 90.94 365 MET A CA 1
ATOM 2847 C C . MET A 1 365 ? 2.714 11.016 23.787 1.00 90.94 365 MET A C 1
ATOM 2849 O O . MET A 1 365 ? 3.050 11.256 24.936 1.00 90.94 365 MET A O 1
ATOM 2853 N N . HIS A 1 366 ? 2.935 9.844 23.201 1.00 87.25 366 HIS A N 1
ATOM 2854 C CA . HIS A 1 366 ? 3.583 8.697 23.841 1.00 87.25 366 HIS A CA 1
ATOM 2855 C C . HIS A 1 366 ? 5.108 8.898 23.945 1.00 87.25 366 HIS A C 1
ATOM 2857 O O . HIS A 1 366 ? 5.700 9.412 22.989 1.00 87.25 366 HIS A O 1
ATOM 2863 N N . PRO A 1 367 ? 5.755 8.374 25.003 1.00 92.94 367 PRO A N 1
ATOM 2864 C CA . PRO A 1 367 ? 5.154 7.621 26.105 1.00 92.94 367 PRO A CA 1
ATOM 2865 C C . PRO A 1 367 ? 4.440 8.536 27.119 1.00 92.94 367 PRO A C 1
ATOM 2867 O O . PRO A 1 367 ? 4.968 9.567 27.526 1.00 92.94 367 PRO A O 1
ATOM 2870 N N . VAL A 1 368 ? 3.233 8.150 27.538 1.00 94.00 368 VAL A N 1
ATOM 2871 C CA . VAL A 1 368 ? 2.371 8.975 28.404 1.00 94.00 368 VAL A CA 1
ATOM 2872 C C . VAL A 1 368 ? 1.713 8.134 29.489 1.00 94.00 368 VAL A C 1
ATOM 2874 O O . VAL A 1 368 ? 1.323 6.991 29.248 1.00 94.00 368 VAL A O 1
ATOM 2877 N N . ARG A 1 369 ? 1.580 8.705 30.686 1.00 94.38 369 ARG A N 1
ATOM 2878 C CA . ARG A 1 369 ? 0.736 8.194 31.764 1.00 94.38 369 ARG A CA 1
ATOM 2879 C C . ARG A 1 369 ? -0.510 9.054 31.863 1.00 94.38 369 ARG A C 1
ATOM 2881 O O . ARG A 1 369 ? -0.431 10.281 31.854 1.00 94.38 369 ARG A O 1
ATOM 2888 N N . VAL A 1 370 ? -1.645 8.387 31.986 1.00 94.12 370 VAL A N 1
ATOM 2889 C CA . VAL A 1 370 ? -2.957 9.008 32.076 1.00 94.12 370 VAL A CA 1
ATOM 2890 C C . VAL A 1 370 ? -3.670 8.506 33.315 1.00 94.12 370 VAL A C 1
ATOM 2892 O O . VAL A 1 370 ? -3.664 7.310 33.587 1.00 94.12 370 VAL A O 1
ATOM 2895 N N . GLU A 1 371 ? -4.260 9.413 34.081 1.00 94.69 371 GLU A N 1
ATOM 2896 C CA . GLU A 1 371 ? -4.833 9.108 35.387 1.00 94.69 371 GLU A CA 1
ATOM 2897 C C . GLU A 1 371 ? -6.251 9.658 35.496 1.00 94.69 371 GLU A C 1
ATOM 2899 O O . GLU A 1 371 ? -6.549 10.759 35.022 1.00 94.69 371 GLU A O 1
ATOM 2904 N N . ALA A 1 372 ? -7.126 8.878 36.127 1.00 94.75 372 ALA A N 1
ATOM 2905 C CA . ALA A 1 372 ? -8.487 9.288 36.433 1.00 94.75 372 ALA A CA 1
ATOM 2906 C C . ALA A 1 372 ? -8.983 8.607 37.707 1.00 94.75 372 ALA A C 1
ATOM 2908 O O . ALA A 1 372 ? -8.830 7.396 37.879 1.00 94.75 372 ALA A O 1
ATOM 2909 N N . THR A 1 373 ? -9.626 9.382 38.577 1.00 95.06 373 THR A N 1
ATOM 2910 C CA . THR A 1 373 ? -10.338 8.849 39.741 1.00 95.06 373 THR A CA 1
ATOM 2911 C C . THR A 1 373 ? -11.811 8.713 39.391 1.00 95.06 373 THR A C 1
ATOM 2913 O O . THR A 1 373 ? -12.440 9.698 38.990 1.00 95.06 373 THR A O 1
ATOM 2916 N N . LEU A 1 374 ? -12.366 7.515 39.558 1.00 95.06 374 LEU A N 1
ATOM 2917 C CA . LEU A 1 374 ? -13.750 7.209 39.211 1.00 95.06 374 LEU A CA 1
ATOM 2918 C C . LEU A 1 374 ? -14.446 6.353 40.269 1.00 95.06 374 LEU A C 1
ATOM 2920 O O . LEU A 1 374 ? -13.795 5.749 41.114 1.00 95.06 374 LEU A O 1
ATOM 2924 N N . GLN A 1 375 ? -15.771 6.290 40.206 1.00 95.00 375 GLN A N 1
ATOM 2925 C CA . GLN A 1 375 ? -16.613 5.421 41.025 1.00 95.00 375 GLN A CA 1
ATOM 2926 C C . GLN A 1 375 ? -17.678 4.759 40.145 1.00 95.00 375 GLN A C 1
ATOM 2928 O O . GLN A 1 375 ? -18.444 5.450 39.466 1.00 95.00 375 GLN A O 1
ATOM 2933 N N . LEU A 1 376 ? -17.762 3.426 40.193 1.00 94.94 376 LEU A N 1
ATOM 2934 C CA . LEU A 1 376 ? -18.829 2.666 39.534 1.00 94.94 376 LEU A CA 1
ATOM 2935 C C . LEU A 1 376 ? -20.145 2.869 40.293 1.00 94.94 376 LEU A C 1
ATOM 2937 O O . LEU A 1 376 ? -20.187 2.703 41.515 1.00 94.94 376 LEU A O 1
ATOM 2941 N N . SER A 1 377 ? -21.203 3.259 39.580 1.00 93.56 377 SER A N 1
ATOM 2942 C CA . SER A 1 377 ? -22.520 3.534 40.177 1.00 93.56 377 SER A CA 1
ATOM 2943 C C . SER A 1 377 ? -23.499 2.372 40.029 1.00 93.56 377 SER A C 1
ATOM 2945 O O . SER A 1 377 ? -24.393 2.232 40.861 1.00 93.56 377 SER A O 1
ATOM 2947 N N . GLU A 1 378 ? -23.305 1.511 39.028 1.00 93.69 378 GLU A N 1
ATOM 2948 C CA . GLU A 1 378 ? -24.158 0.354 38.752 1.00 93.69 378 GLU A CA 1
ATOM 2949 C C . GLU A 1 378 ? -23.305 -0.928 38.615 1.00 93.69 378 GLU A C 1
ATOM 2951 O O . GLU A 1 378 ? -22.117 -0.846 38.286 1.00 93.69 378 GLU A O 1
ATOM 2956 N N . PRO A 1 379 ? -23.857 -2.122 38.908 1.00 92.31 379 PRO A N 1
ATOM 2957 C CA . PRO A 1 379 ? -23.101 -3.377 38.850 1.00 92.31 379 PRO A CA 1
ATOM 2958 C C . PRO A 1 379 ? -22.536 -3.751 37.474 1.00 92.31 379 PRO A C 1
ATOM 2960 O O . PRO A 1 379 ? -21.498 -4.404 37.387 1.00 92.31 379 PRO A O 1
ATOM 2963 N N . GLU A 1 380 ? -23.228 -3.357 36.413 1.00 91.19 380 GLU A N 1
ATOM 2964 C CA . GLU A 1 380 ? -22.881 -3.574 35.010 1.00 91.19 380 GLU A CA 1
ATOM 2965 C C . GLU A 1 380 ? -21.956 -2.490 34.439 1.00 91.19 380 GLU A C 1
ATOM 2967 O O . GLU A 1 380 ? -21.576 -2.565 33.272 1.00 91.19 380 GLU A O 1
ATOM 2972 N N . SER A 1 381 ? -21.610 -1.469 35.230 1.00 92.00 381 SER A N 1
ATOM 2973 C CA . SER A 1 381 ? -20.816 -0.341 34.756 1.00 92.00 381 SER A CA 1
ATOM 2974 C C . SER A 1 381 ? -19.411 -0.767 34.347 1.00 92.00 381 SER A C 1
ATOM 2976 O O . SER A 1 381 ? -18.632 -1.296 35.142 1.00 92.00 381 SER A O 1
ATOM 2978 N N . GLU A 1 382 ? -19.056 -0.421 33.117 1.00 93.38 382 GLU A N 1
ATOM 2979 C CA . GLU A 1 382 ? -17.698 -0.500 32.597 1.00 93.38 382 GLU A CA 1
ATOM 2980 C C . GLU A 1 382 ? -17.146 0.923 32.513 1.00 93.38 382 GLU A C 1
ATOM 2982 O O . GLU A 1 382 ? -17.698 1.731 31.769 1.00 93.38 382 GLU A O 1
ATOM 2987 N N . ALA A 1 383 ? -16.085 1.271 33.247 1.00 94.56 383 ALA A N 1
ATOM 2988 C CA . ALA A 1 383 ? -15.573 2.647 33.261 1.00 94.56 383 ALA A CA 1
ATOM 2989 C C . ALA A 1 383 ? -14.046 2.737 33.213 1.00 94.56 383 ALA A C 1
ATOM 2991 O O . ALA A 1 383 ? -13.338 1.967 33.863 1.00 94.56 383 ALA A O 1
ATOM 2992 N N . GLY A 1 384 ? -13.534 3.707 32.457 1.00 94.81 384 GLY A N 1
ATOM 2993 C CA . GLY A 1 384 ? -12.105 3.968 32.328 1.00 94.81 384 GLY A CA 1
ATOM 2994 C C . GLY A 1 384 ? -11.790 4.894 31.160 1.00 94.81 384 GLY A C 1
ATOM 2995 O O . GLY A 1 384 ? -12.337 5.994 31.060 1.00 94.81 384 GLY A O 1
ATOM 2996 N N . PHE A 1 385 ? -10.903 4.442 30.278 1.00 94.88 385 PHE A N 1
ATOM 2997 C CA . PHE A 1 385 ? -10.351 5.214 29.172 1.00 94.88 385 PHE A CA 1
ATOM 2998 C C . PHE A 1 385 ? -10.727 4.598 27.827 1.00 94.88 385 PHE A C 1
ATOM 3000 O O . PHE A 1 385 ? -10.558 3.399 27.610 1.00 94.88 385 PHE A O 1
ATOM 3007 N N . THR A 1 386 ? -11.142 5.434 26.882 1.00 94.00 386 THR A N 1
ATOM 3008 C CA . THR A 1 386 ? -11.149 5.068 25.465 1.00 94.00 386 THR A CA 1
ATOM 3009 C C . THR A 1 386 ? -9.979 5.738 24.767 1.00 94.00 386 THR A C 1
ATOM 3011 O O . THR A 1 386 ? -9.807 6.950 24.877 1.00 94.00 386 THR A O 1
ATOM 3014 N N . VAL A 1 387 ? -9.183 4.964 24.031 1.00 93.94 387 VAL A N 1
ATOM 3015 C CA . VAL A 1 387 ? -7.968 5.432 23.360 1.00 93.94 387 VAL A CA 1
ATOM 3016 C C . VAL A 1 387 ? -7.992 5.016 21.897 1.00 93.94 387 VAL A C 1
ATOM 3018 O O . VAL A 1 387 ? -8.031 3.832 21.579 1.00 93.94 387 VAL A O 1
ATOM 3021 N N . ALA A 1 388 ? -7.951 5.996 21.000 1.00 92.56 388 ALA A N 1
ATOM 3022 C CA . ALA A 1 388 ? -7.855 5.783 19.566 1.00 92.56 388 ALA A CA 1
ATOM 3023 C C . ALA A 1 388 ? -6.410 5.941 19.086 1.00 92.56 388 ALA A C 1
ATOM 3025 O O . ALA A 1 388 ? -5.809 7.016 19.216 1.00 92.56 388 ALA A O 1
ATOM 3026 N N . PHE A 1 389 ? -5.897 4.874 18.481 1.00 89.44 389 PHE A N 1
ATOM 3027 C CA . PHE A 1 389 ? -4.593 4.799 17.842 1.00 89.44 389 PHE A CA 1
ATOM 3028 C C . PHE A 1 389 ? -4.728 4.872 16.324 1.00 89.44 389 PHE A C 1
ATOM 3030 O O . PHE A 1 389 ? -5.671 4.349 15.725 1.00 89.44 389 PHE A O 1
ATOM 3037 N N . PHE A 1 390 ? -3.756 5.532 15.697 1.00 86.06 390 PHE A N 1
ATOM 3038 C CA . PHE A 1 390 ? -3.724 5.735 14.254 1.00 86.06 390 PHE A CA 1
ATOM 3039 C C . PHE A 1 390 ? -2.526 4.997 13.651 1.00 86.06 390 PHE A C 1
ATOM 3041 O O . PHE A 1 390 ? -1.393 5.356 13.981 1.00 86.06 390 PHE A O 1
ATOM 3048 N N . PRO A 1 391 ? -2.750 4.022 12.759 1.00 80.75 391 PRO A N 1
ATOM 3049 C CA . PRO A 1 391 ? -1.709 3.347 11.985 1.00 80.75 391 PRO A CA 1
ATOM 3050 C C . PRO A 1 391 ? -0.646 4.273 11.367 1.00 80.75 391 PRO A C 1
ATOM 3052 O O . PRO A 1 391 ? -0.954 5.340 10.809 1.00 80.75 391 PRO A O 1
ATOM 3055 N N . CYS A 1 392 ? 0.625 3.870 11.451 1.00 73.62 392 CYS A N 1
ATOM 3056 C CA . CYS A 1 392 ? 1.742 4.506 10.750 1.00 73.62 392 CYS A CA 1
ATOM 3057 C C . CYS A 1 392 ? 1.709 4.209 9.248 1.00 73.62 392 CYS A C 1
ATOM 3059 O O . CYS A 1 392 ? 1.216 3.177 8.820 1.00 73.62 392 CYS A O 1
ATOM 3061 N N . TRP A 1 393 ? 2.319 5.079 8.433 1.00 60.06 393 TRP A N 1
ATOM 3062 C CA . TRP A 1 393 ? 2.452 4.898 6.973 1.00 60.06 393 TRP A CA 1
ATOM 3063 C C . TRP A 1 393 ? 3.113 3.580 6.539 1.00 60.06 393 TRP A C 1
ATOM 3065 O O . TRP A 1 393 ? 2.963 3.178 5.390 1.00 60.06 393 TRP A O 1
ATOM 3075 N N . THR A 1 394 ? 3.848 2.937 7.441 1.00 56.19 394 THR A N 1
ATOM 3076 C CA . THR A 1 394 ? 4.541 1.662 7.240 1.00 56.19 394 THR A CA 1
ATOM 3077 C C . THR A 1 394 ? 3.631 0.440 7.375 1.00 56.19 394 THR A C 1
ATOM 3079 O O . THR A 1 394 ? 4.023 -0.644 6.945 1.00 56.19 394 THR A O 1
ATOM 3082 N N . GLU A 1 395 ? 2.417 0.595 7.906 1.00 57.16 395 GLU A N 1
ATOM 3083 C CA . GLU A 1 395 ? 1.389 -0.444 7.867 1.00 57.16 395 GLU A CA 1
ATOM 3084 C C . GLU A 1 395 ? 0.691 -0.463 6.498 1.00 57.16 395 GLU A C 1
ATOM 3086 O O . GLU A 1 395 ? 0.636 0.563 5.834 1.00 57.16 395 GLU A O 1
ATOM 3091 N N . TRP A 1 396 ? 0.166 -1.624 6.092 1.00 60.44 396 TRP A N 1
ATOM 3092 C CA . TRP A 1 396 ? -0.986 -1.970 5.221 1.00 60.44 396 TRP A CA 1
ATOM 3093 C C . TRP A 1 396 ? -1.881 -0.885 4.576 1.00 60.44 396 TRP A C 1
ATOM 3095 O O . TRP A 1 396 ? -3.068 -1.130 4.390 1.00 60.44 396 TRP A O 1
ATOM 3105 N N . GLY A 1 397 ? -1.384 0.300 4.223 1.00 59.09 397 GLY A N 1
ATOM 3106 C CA . GLY A 1 397 ? -2.215 1.466 3.915 1.00 59.09 397 GLY A CA 1
ATOM 3107 C C . GLY A 1 397 ? -2.100 2.644 4.884 1.00 59.09 397 GLY A C 1
ATOM 3108 O O . GLY A 1 397 ? -2.632 3.727 4.626 1.00 59.09 397 GLY A O 1
ATOM 3109 N N . GLY A 1 398 ? -1.407 2.442 6.000 1.00 66.62 398 GLY A N 1
ATOM 3110 C CA . GLY A 1 398 ? -1.087 3.420 7.025 1.00 66.62 398 GLY A CA 1
ATOM 3111 C C . GLY A 1 398 ? -2.201 4.383 7.387 1.00 66.62 398 GLY A C 1
ATOM 3112 O O . GLY A 1 398 ? -3.253 3.964 7.852 1.00 66.62 398 GLY A O 1
ATOM 3113 N N . ALA A 1 399 ? -2.000 5.688 7.172 1.00 62.16 399 ALA A N 1
ATOM 3114 C CA . ALA A 1 399 ? -2.974 6.698 7.586 1.00 62.16 399 ALA A CA 1
ATOM 3115 C C . ALA A 1 399 ? -4.376 6.498 6.980 1.00 62.16 399 ALA A C 1
ATOM 3117 O O . ALA A 1 399 ? -5.324 7.066 7.502 1.00 62.16 399 ALA A O 1
ATOM 3118 N N . MET A 1 400 ? -4.539 5.728 5.905 1.00 69.94 400 MET A N 1
ATOM 3119 C CA . MET A 1 400 ? -5.842 5.474 5.277 1.00 69.94 400 MET A CA 1
ATOM 3120 C C . MET A 1 400 ? -6.623 4.321 5.931 1.00 69.94 400 MET A C 1
ATOM 3122 O O . MET A 1 400 ? -7.786 4.097 5.592 1.00 69.94 400 MET A O 1
ATOM 3126 N N . MET A 1 401 ? -6.010 3.611 6.878 1.00 76.75 401 MET A N 1
ATOM 3127 C CA . MET A 1 401 ? -6.664 2.580 7.679 1.00 76.75 401 MET A CA 1
ATOM 3128 C C . MET A 1 401 ? -7.680 3.189 8.661 1.00 76.75 401 MET A C 1
ATOM 3130 O O . MET A 1 401 ? -7.488 4.325 9.122 1.00 76.75 401 MET A O 1
ATOM 3134 N N . PRO A 1 402 ? -8.742 2.445 9.024 1.00 79.81 402 PRO A N 1
ATOM 3135 C CA . PRO A 1 402 ? -9.588 2.827 10.146 1.00 79.81 402 PRO A CA 1
ATOM 3136 C C . PRO A 1 402 ? -8.760 2.898 11.444 1.00 79.81 402 PRO A C 1
ATOM 3138 O O . PRO A 1 402 ? -7.796 2.143 11.603 1.00 79.81 402 PRO A O 1
ATOM 3141 N N . PRO A 1 403 ? -9.096 3.811 12.374 1.00 86.19 403 PRO A N 1
ATOM 3142 C CA . PRO A 1 403 ? -8.433 3.873 13.671 1.00 86.19 403 PRO A CA 1
ATOM 3143 C C . PRO A 1 403 ? -8.686 2.596 14.479 1.00 86.19 403 PRO A C 1
ATOM 3145 O O . PRO A 1 403 ? -9.747 1.978 14.384 1.00 86.19 403 PRO A O 1
ATOM 3148 N N . VAL A 1 404 ? -7.717 2.242 15.318 1.00 86.56 404 VAL A N 1
ATOM 3149 C CA . VAL A 1 404 ? -7.829 1.140 16.276 1.00 86.56 404 VAL A CA 1
ATOM 3150 C C . VAL A 1 404 ? -8.218 1.743 17.619 1.00 86.56 404 VAL A C 1
ATOM 3152 O O . VAL A 1 404 ? -7.475 2.560 18.164 1.00 86.56 404 VAL A O 1
ATOM 3155 N N . VAL A 1 405 ? -9.398 1.399 18.140 1.00 91.31 405 VAL A N 1
ATOM 3156 C CA . VAL A 1 405 ? -9.913 1.987 19.383 1.00 91.31 405 VAL A CA 1
ATOM 3157 C C . VAL A 1 405 ? -9.877 0.958 20.500 1.00 91.31 405 VAL A C 1
ATOM 3159 O O . VAL A 1 405 ? -10.596 -0.033 20.464 1.00 91.31 405 VAL A O 1
ATOM 3162 N N . TYR A 1 406 ? -9.062 1.210 21.516 1.00 93.62 406 TYR A N 1
ATOM 3163 C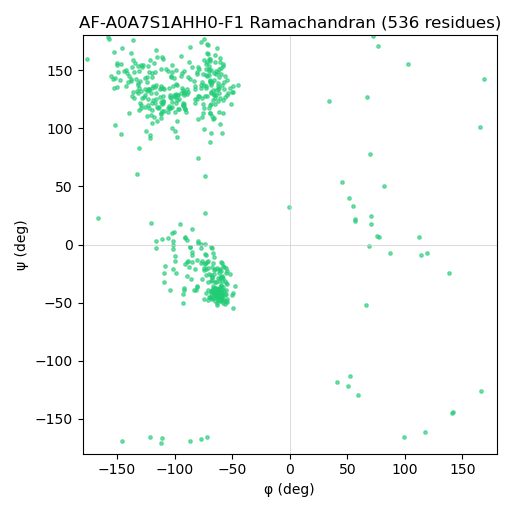 CA . TYR A 1 406 ? -9.030 0.414 22.734 1.00 93.62 406 TYR A CA 1
ATOM 3164 C C . TYR A 1 406 ? -9.934 1.031 23.790 1.00 93.62 406 TYR A C 1
ATOM 3166 O O . TYR A 1 406 ? -9.891 2.235 24.036 1.00 93.62 406 TYR A O 1
ATOM 3174 N N . PHE A 1 407 ? -10.729 0.189 24.435 1.00 93.25 407 PHE A N 1
ATOM 3175 C CA . PHE A 1 407 ? -11.415 0.515 25.670 1.00 93.25 407 PHE A CA 1
ATOM 3176 C C . PHE A 1 407 ? -10.671 -0.176 26.811 1.00 93.25 407 PHE A C 1
ATOM 3178 O O . PHE A 1 407 ? -10.538 -1.398 26.828 1.00 93.25 407 PHE A O 1
ATOM 3185 N N . VAL A 1 408 ? -10.130 0.620 27.726 1.00 95.00 408 VAL A N 1
ATOM 3186 C CA . VAL A 1 408 ? -9.266 0.194 28.826 1.00 95.00 408 VAL A CA 1
ATOM 3187 C C . VAL A 1 408 ? -9.959 0.595 30.120 1.00 95.00 408 VAL A C 1
ATOM 3189 O O . VAL A 1 408 ? -10.031 1.780 30.442 1.00 95.00 408 VAL A O 1
ATOM 3192 N N . TYR A 1 409 ? -10.542 -0.370 30.820 1.00 94.38 409 TYR A N 1
ATOM 3193 C CA . TYR A 1 409 ? -11.588 -0.095 31.801 1.00 94.38 409 TYR A CA 1
ATOM 3194 C C . TYR A 1 409 ? -11.545 -1.037 32.997 1.00 94.38 409 TYR A C 1
ATOM 3196 O O . TYR A 1 409 ? -10.828 -2.037 33.019 1.00 94.38 409 TYR A O 1
ATOM 3204 N N . CYS A 1 410 ? -12.329 -0.683 34.006 1.00 94.88 410 CYS A N 1
ATOM 3205 C CA . CYS A 1 410 ? -12.615 -1.516 35.154 1.00 94.88 410 CYS A CA 1
ATOM 3206 C C . CYS A 1 410 ? -14.112 -1.842 35.244 1.00 94.88 410 CYS A C 1
ATOM 3208 O O . CYS A 1 410 ? -14.957 -1.118 34.710 1.00 94.88 410 CYS A O 1
ATOM 3210 N N . THR A 1 411 ? -14.400 -2.945 35.922 1.00 94.81 411 THR A N 1
ATOM 3211 C CA . THR A 1 411 ? -15.723 -3.483 36.259 1.00 94.81 411 THR A CA 1
ATOM 3212 C C . THR A 1 411 ? -15.698 -3.940 37.719 1.00 94.81 411 THR A C 1
ATOM 3214 O O . THR A 1 411 ? -14.635 -3.950 38.344 1.00 94.81 411 THR A O 1
ATOM 3217 N N . LEU A 1 412 ? -16.827 -4.394 38.270 1.00 94.00 412 LEU A N 1
ATOM 3218 C CA . LEU A 1 412 ? -16.822 -5.021 39.600 1.00 94.00 412 LEU A CA 1
ATOM 3219 C C . LEU A 1 412 ? -15.965 -6.298 39.661 1.00 94.00 412 LEU A C 1
ATOM 3221 O O . LEU A 1 412 ? -15.498 -6.666 40.738 1.00 94.00 412 LEU A O 1
ATOM 3225 N N . GLN A 1 413 ? -15.761 -6.973 38.526 1.00 93.25 413 GLN A N 1
ATOM 3226 C CA . GLN A 1 413 ? -14.960 -8.191 38.423 1.00 93.25 413 GLN A CA 1
ATOM 3227 C C . GLN A 1 413 ? -13.462 -7.899 38.304 1.00 93.25 413 GLN A C 1
ATOM 3229 O O . GLN A 1 413 ? -12.666 -8.783 38.611 1.00 93.25 413 GLN A O 1
ATOM 3234 N N . GLY A 1 414 ? -13.070 -6.694 37.877 1.00 94.56 414 GLY A N 1
ATOM 3235 C CA . GLY A 1 414 ? -11.672 -6.273 37.794 1.00 94.56 414 GLY A CA 1
ATOM 3236 C C . GLY A 1 414 ? -11.343 -5.423 36.583 1.00 94.56 414 GLY A C 1
ATOM 3237 O O . GLY A 1 414 ? -12.121 -4.560 36.187 1.00 94.56 414 GLY A O 1
ATOM 3238 N N . LEU A 1 415 ? -10.146 -5.616 36.034 1.00 96.19 415 LEU A N 1
ATOM 3239 C CA . LEU A 1 415 ? -9.602 -4.794 34.954 1.00 96.19 415 LEU A CA 1
ATOM 3240 C C . LEU A 1 415 ? -9.754 -5.502 33.610 1.00 96.19 415 LEU A C 1
ATOM 3242 O O . LEU A 1 415 ? -9.556 -6.713 33.524 1.00 96.19 415 LEU A O 1
ATOM 3246 N N . ALA A 1 416 ? -10.039 -4.747 32.554 1.00 95.75 416 ALA A N 1
ATOM 3247 C CA . ALA A 1 416 ? -10.207 -5.285 31.214 1.00 95.75 416 ALA A CA 1
ATOM 3248 C C . ALA A 1 416 ? -9.663 -4.341 30.136 1.00 95.75 416 ALA A C 1
ATOM 3250 O O . ALA A 1 416 ? -9.661 -3.114 30.263 1.00 95.75 416 ALA A O 1
ATOM 3251 N N . ILE A 1 417 ? -9.199 -4.943 29.043 1.00 95.75 417 ILE A N 1
ATOM 3252 C CA . ILE A 1 417 ? -8.814 -4.261 27.810 1.00 95.75 417 ILE A CA 1
ATOM 3253 C C . ILE A 1 417 ? -9.600 -4.904 26.674 1.00 95.75 417 ILE A C 1
ATOM 3255 O O . ILE A 1 417 ? -9.440 -6.092 26.382 1.00 95.75 417 ILE A O 1
ATOM 3259 N N . ALA A 1 418 ? -10.434 -4.107 26.017 1.00 92.31 418 ALA A N 1
ATOM 3260 C CA . ALA A 1 418 ? -11.203 -4.497 24.848 1.00 92.31 418 ALA A CA 1
ATOM 3261 C C . ALA A 1 418 ? -10.797 -3.673 23.626 1.00 92.31 418 ALA A C 1
ATOM 3263 O O . ALA A 1 418 ? -10.434 -2.503 23.721 1.00 92.31 418 ALA A O 1
ATOM 3264 N N . LEU A 1 419 ? -10.891 -4.292 22.459 1.00 90.75 419 LEU A N 1
ATOM 3265 C CA . LEU A 1 419 ? -10.725 -3.656 21.164 1.00 90.75 419 LEU A CA 1
ATOM 3266 C C . LEU A 1 419 ? -12.100 -3.385 20.560 1.00 90.75 419 LEU A C 1
ATOM 3268 O O . LEU A 1 419 ? -12.917 -4.295 20.450 1.00 90.75 419 LEU A O 1
ATOM 3272 N N . SER A 1 420 ? -12.331 -2.150 20.136 1.00 85.50 420 SER A N 1
ATOM 3273 C CA . SER A 1 420 ? -13.477 -1.730 19.339 1.00 85.50 420 SER A CA 1
ATOM 3274 C C . SER A 1 420 ? -13.012 -1.387 17.927 1.00 85.50 420 SER A C 1
ATOM 3276 O O . SER A 1 420 ? -12.139 -0.539 17.727 1.00 85.50 420 SER A O 1
ATOM 3278 N N . ASN A 1 421 ? -13.583 -2.067 16.938 1.00 75.38 421 ASN A N 1
ATOM 3279 C CA . ASN A 1 421 ? -13.334 -1.813 15.524 1.00 75.38 421 ASN A CA 1
ATOM 3280 C C . ASN A 1 421 ? -14.608 -2.072 14.700 1.00 75.38 421 ASN A C 1
ATOM 3282 O O . ASN A 1 421 ? -15.700 -2.260 15.236 1.00 75.38 421 ASN A O 1
ATOM 3286 N N . GLU A 1 422 ? -14.490 -2.095 13.374 1.00 67.44 422 GLU A N 1
ATOM 3287 C CA . GLU A 1 422 ? -15.633 -2.320 12.475 1.00 67.44 422 GLU A CA 1
ATOM 3288 C C . GLU A 1 422 ? -16.259 -3.710 12.557 1.00 67.44 422 GLU A C 1
ATOM 3290 O O . GLU A 1 422 ? -17.366 -3.904 12.054 1.00 67.44 422 GLU A O 1
ATOM 3295 N N . ALA A 1 423 ? -15.571 -4.682 13.152 1.00 66.44 423 ALA A N 1
ATOM 3296 C CA . ALA A 1 423 ? -16.126 -6.002 13.418 1.00 66.44 423 ALA A CA 1
ATOM 3297 C C . ALA A 1 423 ? -16.915 -6.049 14.741 1.00 66.44 423 ALA A C 1
ATOM 3299 O O . ALA A 1 423 ? -17.597 -7.038 14.998 1.00 66.44 423 ALA A O 1
ATOM 3300 N N . GLY A 1 424 ? -16.853 -4.989 15.555 1.00 73.06 424 GLY A N 1
ATOM 3301 C CA . GLY A 1 424 ? -17.512 -4.880 16.853 1.00 73.06 424 GLY A CA 1
ATOM 3302 C C . GLY A 1 424 ? -16.520 -4.724 18.004 1.00 73.06 424 GLY A C 1
ATOM 3303 O O . GLY A 1 424 ? -15.366 -4.341 17.811 1.00 73.06 424 GLY A O 1
ATOM 3304 N N . VAL A 1 425 ? -16.995 -5.011 19.218 1.00 82.56 425 VAL A N 1
ATOM 3305 C CA . VAL A 1 425 ? -16.188 -4.973 20.443 1.00 82.56 425 VAL A CA 1
ATOM 3306 C C . VAL A 1 425 ? -15.748 -6.391 20.796 1.00 82.56 425 VAL A C 1
ATOM 3308 O O . VAL A 1 425 ? -16.568 -7.306 20.847 1.00 82.56 425 VAL A O 1
ATOM 3311 N N . LYS A 1 426 ? -14.453 -6.576 21.044 1.00 88.94 426 LYS A N 1
ATOM 3312 C CA . LYS A 1 426 ? -13.852 -7.844 21.461 1.00 88.94 426 LYS A CA 1
ATOM 3313 C C . LYS A 1 426 ? -12.971 -7.616 22.682 1.00 88.94 426 LYS A C 1
ATOM 3315 O O . LYS A 1 426 ? -11.999 -6.868 22.603 1.00 88.94 426 LYS A O 1
ATOM 3320 N N . VAL A 1 427 ? -13.258 -8.309 23.779 1.00 91.56 427 VAL A N 1
ATOM 3321 C CA . VAL A 1 427 ? -12.371 -8.322 24.947 1.00 91.56 427 VAL A CA 1
ATOM 3322 C C . VAL A 1 427 ? -11.080 -9.068 24.600 1.00 91.56 427 VAL A C 1
ATOM 3324 O O . VAL A 1 427 ? -11.118 -10.157 24.022 1.00 91.56 427 VAL A O 1
ATOM 3327 N N . LEU A 1 428 ? -9.933 -8.457 24.894 1.00 93.81 428 LEU A N 1
ATOM 3328 C CA . LEU A 1 428 ? -8.611 -9.004 24.584 1.00 93.81 428 LEU A CA 1
ATOM 3329 C C . LEU A 1 428 ? -7.915 -9.579 25.810 1.00 93.81 428 LEU A C 1
ATOM 3331 O O . LEU A 1 428 ? -7.223 -10.592 25.698 1.00 93.81 428 LEU A O 1
ATOM 3335 N N . LYS A 1 429 ? -8.058 -8.916 26.959 1.00 95.69 429 LYS A N 1
ATOM 3336 C CA . LYS A 1 429 ? -7.422 -9.333 28.205 1.00 95.69 429 LYS A CA 1
ATOM 3337 C C . LYS A 1 429 ? -8.223 -8.852 29.405 1.00 95.69 429 LYS A C 1
ATOM 3339 O O . LYS A 1 429 ? -8.722 -7.731 29.392 1.00 95.69 429 LYS A O 1
ATOM 3344 N N . GLU A 1 430 ? -8.281 -9.682 30.436 1.00 96.25 430 GLU A N 1
ATOM 3345 C CA . GLU A 1 430 ? -8.958 -9.404 31.702 1.00 96.25 430 GLU A CA 1
ATOM 3346 C C . GLU A 1 430 ? -8.058 -9.808 32.870 1.00 96.25 430 GLU A C 1
ATOM 3348 O O . GLU A 1 430 ? -7.165 -10.651 32.727 1.00 96.25 430 GLU A O 1
ATOM 3353 N N . LEU A 1 431 ? -8.290 -9.190 34.022 1.00 95.56 431 LEU A N 1
ATOM 3354 C CA . LEU A 1 431 ? -7.660 -9.520 35.289 1.00 95.56 431 LEU A CA 1
ATOM 3355 C C . LEU A 1 431 ? -8.711 -9.439 36.394 1.00 95.56 431 LEU A C 1
ATOM 3357 O O . LEU A 1 431 ? -9.204 -8.353 36.699 1.00 95.56 431 LEU A O 1
ATOM 3361 N N . GLU A 1 432 ? -9.028 -10.589 36.988 1.00 94.56 432 GLU A N 1
ATOM 3362 C CA . GLU A 1 432 ? -10.007 -10.698 38.069 1.00 94.56 432 GLU A CA 1
ATOM 3363 C C . GLU A 1 432 ? -9.485 -10.048 39.355 1.00 94.56 432 GLU A C 1
ATOM 3365 O O . GLU A 1 432 ? -8.520 -10.510 39.968 1.00 94.56 432 GLU A O 1
ATOM 3370 N N . LEU A 1 433 ? -10.134 -8.961 39.755 1.00 90.25 433 LEU A N 1
ATOM 3371 C CA . LEU A 1 433 ? -9.811 -8.124 40.902 1.00 90.25 433 LEU A CA 1
ATOM 3372 C C . LEU A 1 433 ? -11.104 -7.471 41.396 1.00 90.25 433 LEU A C 1
ATOM 3374 O O . LEU A 1 433 ? -11.553 -6.508 40.786 1.00 90.25 433 LEU A O 1
ATOM 3378 N N . PRO A 1 434 ? -11.716 -7.948 42.486 1.00 89.19 434 PRO A N 1
ATOM 3379 C CA . PRO A 1 434 ? -12.964 -7.371 42.967 1.00 89.19 434 PRO A CA 1
ATOM 3380 C C . PRO A 1 434 ? -12.816 -5.876 43.272 1.00 89.19 434 PRO A C 1
ATOM 3382 O O . PRO A 1 434 ? -11.958 -5.487 44.067 1.00 89.19 434 PRO A O 1
ATOM 3385 N N . ILE A 1 435 ? -13.665 -5.053 42.659 1.00 89.31 435 ILE A N 1
ATOM 3386 C CA . ILE A 1 435 ? -13.759 -3.613 42.930 1.00 89.31 435 ILE A CA 1
ATOM 3387 C C . ILE A 1 435 ? -15.089 -3.344 43.635 1.00 89.31 435 ILE A C 1
ATOM 3389 O O . ILE A 1 435 ? -16.125 -3.880 43.244 1.00 89.31 435 ILE A O 1
ATOM 3393 N N . GLY A 1 436 ? -15.064 -2.536 44.697 1.00 87.44 436 GLY A N 1
ATOM 3394 C CA . GLY A 1 436 ? -16.260 -2.186 45.456 1.00 87.44 436 GLY A CA 1
ATOM 3395 C C . GLY A 1 436 ? -17.213 -1.299 44.656 1.00 87.44 436 GLY A C 1
ATOM 3396 O O . GLY A 1 436 ? -16.815 -0.281 44.087 1.00 87.44 436 GLY A O 1
ATOM 3397 N N . LEU A 1 437 ? -18.499 -1.657 44.641 1.00 93.12 437 LEU A N 1
ATOM 3398 C CA . LEU A 1 437 ? -19.531 -0.789 44.081 1.00 93.12 437 LEU A CA 1
ATOM 3399 C C . LEU A 1 437 ? -19.641 0.478 44.932 1.00 93.12 437 LEU A C 1
ATOM 3401 O O . LEU A 1 437 ? -19.794 0.407 46.151 1.00 93.12 437 LEU A O 1
ATOM 3405 N N . GLY A 1 438 ? -19.598 1.639 44.287 1.00 89.56 438 GLY A N 1
ATOM 3406 C CA . GLY A 1 438 ? -19.674 2.916 44.980 1.00 89.56 438 GLY A CA 1
ATOM 3407 C C . GLY A 1 438 ? -18.390 3.347 45.703 1.00 89.56 438 GLY A C 1
ATOM 3408 O O . GLY A 1 438 ? -18.406 4.365 46.392 1.00 89.56 438 GLY A O 1
ATOM 3409 N N . GLU A 1 439 ? -17.278 2.627 45.537 1.00 89.81 439 GLU A N 1
ATOM 3410 C CA . GLU A 1 439 ? -15.982 3.018 46.095 1.00 89.81 439 GLU A CA 1
ATOM 3411 C C . GLU A 1 439 ? -15.156 3.806 45.061 1.00 89.81 439 GLU A C 1
ATOM 3413 O O . GLU A 1 439 ? -15.017 3.359 43.919 1.00 89.81 439 GLU A O 1
ATOM 3418 N N . PRO A 1 440 ? -14.597 4.979 45.420 1.00 92.44 440 PRO A N 1
ATOM 3419 C CA . PRO A 1 440 ? -13.686 5.700 44.540 1.00 92.44 440 PRO A CA 1
ATOM 3420 C C . PRO A 1 440 ? -12.388 4.922 44.317 1.00 92.44 440 PRO A C 1
ATOM 3422 O O . PRO A 1 440 ? -11.693 4.561 45.268 1.00 92.44 440 PRO A O 1
ATOM 3425 N N . VAL A 1 441 ? -12.019 4.740 43.054 1.00 93.00 441 VAL A N 1
ATOM 3426 C CA . VAL A 1 441 ? -10.774 4.098 42.633 1.00 93.00 441 VAL A CA 1
ATOM 3427 C C . VAL A 1 441 ? -9.970 5.013 41.721 1.00 93.00 441 VAL A C 1
ATOM 3429 O O . VAL A 1 441 ? -10.523 5.753 40.910 1.00 93.00 441 VAL A O 1
ATOM 3432 N N . LEU A 1 442 ? -8.645 4.950 41.844 1.00 94.44 442 LEU A N 1
ATOM 3433 C CA . LEU A 1 442 ? -7.719 5.590 40.913 1.00 94.44 442 LEU A CA 1
ATOM 3434 C C . LEU A 1 442 ? -7.342 4.580 39.830 1.00 94.44 442 LEU A C 1
ATOM 3436 O O . LEU A 1 442 ? -6.775 3.536 40.147 1.00 94.44 442 LEU A O 1
ATOM 3440 N N . LEU A 1 443 ? -7.604 4.899 38.567 1.00 94.81 443 LEU A N 1
ATOM 3441 C CA . LEU A 1 443 ? -7.055 4.163 37.434 1.00 94.81 443 LEU A CA 1
ATOM 3442 C C . LEU A 1 443 ? -5.886 4.931 36.828 1.00 94.81 443 LEU A C 1
ATOM 3444 O O . LEU A 1 443 ? -5.973 6.139 36.605 1.00 94.81 443 LEU A O 1
ATOM 3448 N N . GLN A 1 444 ? -4.815 4.205 36.519 1.00 95.06 444 GLN A N 1
ATOM 3449 C CA . GLN A 1 444 ? -3.667 4.733 35.789 1.00 95.06 444 GLN A CA 1
ATOM 3450 C C . GLN A 1 444 ? -3.442 3.899 34.530 1.00 95.06 444 GLN A C 1
ATOM 3452 O O . GLN A 1 444 ? -3.291 2.682 34.606 1.00 95.06 444 GLN A O 1
ATOM 3457 N N . LEU A 1 445 ? -3.400 4.553 33.376 1.00 95.44 445 LEU A N 1
ATOM 3458 C CA . LEU A 1 445 ? -3.071 3.954 32.092 1.00 95.44 445 LEU A CA 1
ATOM 3459 C C . LEU A 1 445 ? -1.720 4.484 31.614 1.00 95.44 445 LEU A C 1
ATOM 3461 O O . LEU A 1 445 ? -1.577 5.666 31.310 1.00 95.44 445 LEU A O 1
ATOM 3465 N N . GLU A 1 446 ? -0.732 3.604 31.518 1.00 95.19 446 GLU A N 1
ATOM 3466 C CA . GLU A 1 446 ? 0.546 3.901 30.877 1.00 95.19 446 GLU A CA 1
ATOM 3467 C C . GLU A 1 446 ? 0.520 3.398 29.433 1.00 95.19 446 GLU A C 1
ATOM 3469 O O . GLU A 1 446 ? 0.191 2.240 29.169 1.00 95.19 446 GLU A O 1
ATOM 3474 N N . ILE A 1 447 ? 0.871 4.281 28.500 1.00 94.56 447 ILE A N 1
ATOM 3475 C CA . ILE A 1 447 ? 0.912 3.997 27.068 1.00 94.56 447 ILE A CA 1
ATOM 3476 C C . ILE A 1 447 ? 2.340 4.210 26.585 1.00 94.56 447 ILE A C 1
ATOM 3478 O O . ILE A 1 447 ? 2.849 5.335 26.578 1.00 94.56 447 ILE A O 1
ATOM 3482 N N . ARG A 1 448 ? 2.977 3.133 26.128 1.00 90.75 448 ARG A N 1
ATOM 3483 C CA . ARG A 1 448 ? 4.286 3.166 25.463 1.00 90.75 448 ARG A CA 1
ATOM 3484 C C . ARG A 1 448 ? 4.118 2.682 24.027 1.00 90.75 448 ARG A C 1
ATOM 3486 O O . ARG A 1 448 ? 3.385 1.732 23.791 1.00 90.75 448 ARG A O 1
ATOM 3493 N N . ALA A 1 449 ? 4.752 3.354 23.071 1.00 76.25 449 ALA A N 1
ATOM 3494 C CA . ALA A 1 449 ? 4.685 2.989 21.656 1.00 76.25 449 ALA A CA 1
ATOM 3495 C C . ALA A 1 449 ? 5.994 2.327 21.197 1.00 76.25 449 ALA A C 1
ATOM 3497 O O . ALA A 1 449 ? 7.064 2.727 21.653 1.00 76.25 449 ALA A O 1
ATOM 3498 N N . LYS A 1 450 ? 5.889 1.412 20.219 1.00 75.94 450 LYS A N 1
ATOM 3499 C CA . LYS A 1 450 ? 6.975 0.654 19.557 1.00 75.94 450 LYS A CA 1
ATOM 3500 C C . LYS A 1 450 ? 7.689 -0.407 20.434 1.00 75.94 450 LYS A C 1
ATOM 3502 O O . LYS A 1 450 ? 8.835 -0.179 20.823 1.00 75.94 450 LYS A O 1
ATOM 3507 N N . PRO A 1 451 ? 7.086 -1.595 20.663 1.00 78.56 451 PRO A N 1
ATOM 3508 C CA . PRO A 1 451 ? 5.709 -1.990 20.324 1.00 78.56 451 PRO A CA 1
ATOM 3509 C C . PRO A 1 451 ? 4.684 -1.282 21.221 1.00 78.56 451 PRO A C 1
ATOM 3511 O O . PRO A 1 451 ? 5.058 -0.672 22.225 1.00 78.56 451 PRO A O 1
ATOM 3514 N N . LEU A 1 452 ? 3.400 -1.293 20.847 1.00 89.00 452 LEU A N 1
ATOM 3515 C CA . LEU A 1 452 ? 2.365 -0.702 21.694 1.00 89.00 452 LEU A CA 1
ATOM 3516 C C . LEU A 1 452 ? 2.215 -1.542 22.966 1.00 89.00 452 LEU A C 1
ATOM 3518 O O . LEU A 1 452 ? 1.892 -2.725 22.913 1.00 89.00 452 LEU A O 1
ATOM 3522 N N . VAL A 1 453 ? 2.427 -0.917 24.118 1.00 93.56 453 VAL A N 1
ATOM 3523 C CA . VAL A 1 453 ? 2.203 -1.522 25.430 1.00 93.56 453 VAL A CA 1
ATOM 3524 C C . VAL A 1 453 ? 1.224 -0.651 26.200 1.00 93.56 453 VAL A C 1
ATOM 3526 O O . VAL A 1 453 ? 1.485 0.532 26.433 1.00 93.56 453 VAL A O 1
ATOM 3529 N N . LEU A 1 454 ? 0.097 -1.253 26.575 1.00 95.25 454 LEU A N 1
ATOM 3530 C CA . LEU A 1 454 ? -0.917 -0.674 27.447 1.00 95.25 454 LEU A CA 1
ATOM 3531 C C . LEU A 1 454 ? -0.800 -1.325 28.821 1.00 95.25 454 LEU A C 1
ATOM 3533 O O . LEU A 1 454 ? -0.995 -2.535 28.942 1.00 95.25 454 LEU A O 1
ATOM 3537 N N . THR A 1 455 ? -0.521 -0.531 29.849 1.00 95.69 455 THR A N 1
ATOM 3538 C CA . THR A 1 455 ? -0.488 -1.003 31.237 1.00 95.69 455 THR A CA 1
ATOM 3539 C C . THR A 1 455 ? -1.552 -0.271 32.040 1.00 95.69 455 THR A C 1
ATOM 3541 O O . THR A 1 455 ? -1.420 0.924 32.297 1.00 95.69 455 THR A O 1
ATOM 3544 N N . LEU A 1 456 ? -2.606 -0.988 32.433 1.00 96.38 456 LEU A N 1
ATOM 3545 C CA . LEU A 1 456 ? -3.675 -0.474 33.289 1.00 96.38 456 LEU A CA 1
ATOM 3546 C C . LEU A 1 456 ? -3.423 -0.888 34.741 1.00 96.38 456 LEU A C 1
ATOM 3548 O O . LEU A 1 456 ? -3.304 -2.077 35.024 1.00 96.38 456 LEU A O 1
ATOM 3552 N N . LYS A 1 457 ? -3.376 0.079 35.656 1.00 94.56 457 LYS A N 1
ATOM 3553 C CA . LYS A 1 457 ? -3.139 -0.125 37.091 1.00 94.56 457 LYS A CA 1
ATOM 3554 C C . LYS A 1 457 ? -4.320 0.373 37.911 1.00 94.56 457 LYS A C 1
ATOM 3556 O O . LYS A 1 457 ? -4.908 1.410 37.595 1.00 94.56 457 LYS A O 1
ATOM 3561 N N . LEU A 1 458 ? -4.612 -0.342 38.994 1.00 92.38 458 LEU A N 1
ATOM 3562 C CA . LEU A 1 458 ? -5.545 0.095 40.030 1.00 92.38 458 LEU A CA 1
ATOM 3563 C C . LEU A 1 458 ? -4.757 0.714 41.197 1.00 92.38 458 LEU A C 1
ATOM 3565 O O . LEU A 1 458 ? -4.121 0.005 41.973 1.00 92.38 458 LEU A O 1
ATOM 3569 N N . GLY A 1 459 ? -4.787 2.039 41.329 1.00 86.50 459 GLY A N 1
ATOM 3570 C CA . GLY A 1 459 ? -4.009 2.802 42.309 1.00 86.50 459 GLY A CA 1
ATOM 3571 C C . GLY A 1 459 ? -2.525 2.957 41.948 1.00 86.50 459 GLY A C 1
ATOM 3572 O O . GLY A 1 459 ? -2.020 2.318 41.032 1.00 86.50 459 GLY A O 1
ATOM 3573 N N . GLY A 1 460 ? -1.798 3.792 42.703 1.00 74.06 460 GLY A N 1
ATOM 3574 C CA . GLY A 1 460 ? -0.396 4.155 42.417 1.00 74.06 460 GLY A CA 1
ATOM 3575 C C . GLY A 1 460 ? 0.653 3.042 42.580 1.00 74.06 460 GLY A C 1
ATOM 3576 O O . GLY A 1 460 ? 1.833 3.279 42.341 1.00 74.06 460 GLY A O 1
ATOM 3577 N N . GLY A 1 461 ? 0.243 1.843 43.000 1.00 75.94 461 GLY A N 1
ATOM 3578 C CA . GLY A 1 461 ? 1.112 0.675 43.189 1.00 75.94 461 GLY A CA 1
ATOM 3579 C C . GLY A 1 461 ? 0.338 -0.633 43.366 1.00 75.94 461 GLY A C 1
ATOM 3580 O O . GLY A 1 461 ? 0.836 -1.557 44.004 1.00 75.94 461 GLY A O 1
ATOM 3581 N N . GLY A 1 462 ? -0.908 -0.680 42.888 1.00 82.75 462 GLY A N 1
ATOM 3582 C CA . GLY A 1 462 ? -1.733 -1.879 42.957 1.00 82.75 462 GLY A CA 1
ATOM 3583 C C . GLY A 1 462 ? -1.508 -2.817 41.767 1.00 82.75 462 GLY A C 1
ATOM 3584 O O . GLY A 1 462 ? -0.550 -2.651 41.010 1.00 82.75 462 GLY A O 1
ATOM 3585 N N . PRO A 1 463 ? -2.368 -3.834 41.611 1.00 89.88 463 PRO A N 1
ATOM 3586 C CA . PRO A 1 463 ? -2.237 -4.820 40.547 1.00 89.88 463 PRO A CA 1
ATOM 3587 C C . PRO A 1 463 ? -2.365 -4.183 39.155 1.00 89.88 463 PRO A C 1
ATOM 3589 O O . PRO A 1 463 ? -3.089 -3.199 38.967 1.00 89.88 463 PRO A O 1
ATOM 3592 N N . GLU A 1 464 ? -1.663 -4.769 38.182 1.00 93.69 464 GLU A N 1
ATOM 3593 C CA . GLU A 1 464 ? -1.565 -4.245 36.821 1.00 93.69 464 GLU A CA 1
ATOM 3594 C C . GLU A 1 464 ? -1.959 -5.267 35.750 1.00 93.69 464 GLU A C 1
ATOM 3596 O O . GLU A 1 464 ? -1.660 -6.459 35.839 1.00 93.69 464 GLU A O 1
ATOM 3601 N N . LEU A 1 465 ? -2.608 -4.771 34.701 1.00 95.81 465 LEU A N 1
ATOM 3602 C CA . LEU A 1 465 ? -2.962 -5.504 33.498 1.00 95.81 465 LEU A CA 1
ATOM 3603 C C . LEU A 1 465 ? -2.149 -4.957 32.322 1.00 95.81 465 LEU A C 1
ATOM 3605 O O . LEU A 1 465 ? -2.398 -3.850 31.847 1.00 95.81 465 LEU A O 1
ATOM 3609 N N . VAL A 1 466 ? -1.186 -5.750 31.844 1.00 95.50 466 VAL A N 1
ATOM 3610 C CA . VAL A 1 466 ? -0.324 -5.398 30.703 1.00 95.50 466 VAL A CA 1
ATOM 3611 C C . VAL A 1 466 ? -0.828 -6.068 29.429 1.00 95.50 466 VAL A C 1
ATOM 3613 O O . VAL A 1 466 ? -0.965 -7.294 29.384 1.00 95.50 466 VAL A O 1
ATOM 3616 N N . PHE A 1 467 ? -1.045 -5.298 28.371 1.00 94.94 467 PHE A N 1
ATOM 3617 C CA . PHE A 1 467 ? -1.358 -5.784 27.030 1.00 94.94 467 PHE A CA 1
ATOM 3618 C C . PHE A 1 467 ? -0.328 -5.254 26.030 1.00 94.94 467 PHE A C 1
ATOM 3620 O O . PHE A 1 467 ? 0.015 -4.073 26.056 1.00 94.94 467 PHE A O 1
ATOM 3627 N N . LYS A 1 468 ? 0.176 -6.143 25.169 1.00 92.38 468 LYS A N 1
ATOM 3628 C CA . LYS A 1 468 ? 1.122 -5.813 24.100 1.00 92.38 468 LYS A CA 1
ATOM 3629 C C . LYS A 1 468 ? 0.425 -5.992 22.753 1.00 92.38 468 LYS A C 1
ATOM 3631 O O . LYS A 1 468 ? -0.238 -7.006 22.541 1.00 92.38 468 LYS A O 1
ATOM 3636 N N . ASP A 1 469 ? 0.602 -5.018 21.874 1.00 85.31 469 ASP A N 1
ATOM 3637 C CA . ASP A 1 469 ? 0.166 -5.029 20.484 1.00 85.31 469 ASP A CA 1
ATOM 3638 C C . ASP A 1 469 ? 1.371 -4.701 19.594 1.00 85.31 469 ASP A C 1
ATOM 3640 O O . ASP A 1 469 ? 2.070 -3.704 19.798 1.00 85.31 469 ASP A O 1
ATOM 3644 N N . ASP A 1 470 ? 1.619 -5.570 18.618 1.00 78.31 470 ASP A N 1
ATOM 3645 C CA . ASP A 1 470 ? 2.734 -5.458 17.678 1.00 78.31 470 ASP A CA 1
ATOM 3646 C C . ASP A 1 470 ? 2.483 -4.405 16.576 1.00 78.31 470 ASP A C 1
ATOM 3648 O O . ASP A 1 470 ? 3.339 -4.199 15.715 1.00 78.31 470 ASP A O 1
ATOM 3652 N N . GLY A 1 471 ? 1.327 -3.730 16.592 1.00 73.69 471 GLY A N 1
ATOM 3653 C CA . GLY A 1 471 ? 0.994 -2.628 15.692 1.00 73.69 471 GLY A CA 1
ATOM 3654 C C . GLY A 1 471 ? 1.935 -1.420 15.809 1.00 73.69 471 GLY A C 1
ATOM 3655 O O . GLY A 1 471 ? 2.398 -1.033 16.888 1.00 73.69 471 GLY A O 1
ATOM 3656 N N . GLU A 1 472 ? 2.199 -0.779 14.672 1.00 76.31 472 GLU A N 1
ATOM 3657 C CA . GLU A 1 472 ? 2.989 0.442 14.550 1.00 76.31 472 GLU A CA 1
ATOM 3658 C C . GLU A 1 472 ? 2.064 1.662 14.440 1.00 76.31 472 GLU A C 1
ATOM 3660 O O . GLU A 1 472 ? 1.613 2.057 13.364 1.00 76.31 472 GLU A O 1
ATOM 3665 N N . TYR A 1 473 ? 1.841 2.345 15.559 1.00 84.44 473 TYR A N 1
ATOM 3666 C CA . TYR A 1 473 ? 0.968 3.519 15.617 1.00 84.44 473 TYR A CA 1
ATOM 3667 C C . TYR A 1 473 ? 1.741 4.838 15.650 1.00 84.44 473 TYR A C 1
ATOM 3669 O O . TYR A 1 473 ? 2.898 4.911 16.079 1.00 84.44 473 TYR A O 1
ATOM 3677 N N . LYS A 1 474 ? 1.093 5.910 15.185 1.00 85.06 474 LYS A N 1
ATOM 3678 C CA . LYS A 1 474 ? 1.612 7.276 15.297 1.00 85.06 474 LYS A CA 1
ATOM 3679 C C . LYS A 1 474 ? 1.820 7.642 16.759 1.00 85.06 474 LYS A C 1
ATOM 3681 O O . LYS A 1 474 ? 1.079 7.202 17.625 1.00 85.06 474 LYS A O 1
ATOM 3686 N N . THR A 1 475 ? 2.767 8.543 17.008 1.00 86.88 475 THR A N 1
ATOM 3687 C CA . THR A 1 475 ? 3.060 9.068 18.347 1.00 86.88 475 THR A CA 1
ATOM 3688 C C . THR A 1 475 ? 2.020 10.059 18.879 1.00 86.88 475 THR A C 1
ATOM 3690 O O . THR A 1 475 ? 2.172 10.520 20.003 1.00 86.88 475 THR A O 1
ATOM 3693 N N . GLU A 1 476 ? 0.955 10.364 18.145 1.00 89.75 476 GLU A N 1
ATOM 3694 C CA . GLU A 1 476 ? -0.191 11.139 18.636 1.00 89.75 476 GLU A CA 1
ATOM 3695 C C . GLU A 1 476 ? -1.405 10.206 18.754 1.00 89.75 476 GLU A C 1
ATOM 3697 O O . GLU A 1 476 ? -1.756 9.530 17.784 1.00 89.75 476 GLU A O 1
ATOM 3702 N N . THR A 1 477 ? -2.053 10.184 19.918 1.00 90.81 477 THR A N 1
ATOM 3703 C CA . THR A 1 477 ? -3.309 9.455 20.168 1.00 90.81 477 THR A CA 1
ATOM 3704 C C . THR A 1 477 ? -4.414 10.388 20.622 1.00 90.81 477 THR A C 1
ATOM 3706 O O . THR A 1 477 ? -4.174 11.499 21.098 1.00 90.81 477 THR A O 1
ATOM 3709 N N . THR A 1 478 ? -5.656 9.940 20.449 1.00 91.94 478 THR A N 1
ATOM 3710 C CA . THR A 1 478 ? -6.835 10.636 20.976 1.00 91.94 478 THR A CA 1
ATOM 3711 C C . THR A 1 478 ? -7.465 9.814 22.090 1.00 91.94 478 THR A C 1
ATOM 3713 O O . THR A 1 478 ? -7.581 8.600 21.957 1.00 91.94 478 THR A O 1
ATOM 3716 N N . MET A 1 479 ? -7.855 10.470 23.181 1.00 93.19 479 MET A N 1
ATOM 3717 C CA . MET A 1 479 ? -8.284 9.824 24.419 1.00 93.19 479 MET A CA 1
ATOM 3718 C C . MET A 1 479 ? -9.548 10.470 24.979 1.00 93.19 479 MET A C 1
ATOM 3720 O O . MET A 1 479 ? -9.744 11.680 24.847 1.00 93.19 479 MET A O 1
ATOM 3724 N N . TRP A 1 480 ? -10.366 9.664 25.646 1.00 93.38 480 TRP A N 1
ATOM 3725 C CA . TRP A 1 480 ? -11.569 10.092 26.352 1.00 93.38 480 TRP A CA 1
ATOM 3726 C C . TRP A 1 480 ? -11.694 9.339 27.673 1.00 93.38 480 TRP A C 1
ATOM 3728 O O . TRP A 1 480 ? -11.384 8.149 27.737 1.00 93.38 480 TRP A O 1
ATOM 3738 N N . LEU A 1 481 ? -12.218 10.009 28.699 1.00 94.06 481 LEU A N 1
ATOM 3739 C CA . LEU A 1 481 ? -12.863 9.304 29.806 1.00 94.06 481 LEU A CA 1
ATOM 3740 C C . LEU A 1 481 ? -14.163 8.696 29.293 1.00 94.06 481 LEU A C 1
ATOM 3742 O O . LEU A 1 481 ? -14.830 9.277 28.431 1.00 94.06 481 LEU A O 1
ATOM 3746 N N . THR A 1 482 ? -14.499 7.493 29.737 1.00 92.81 482 THR A N 1
ATOM 3747 C CA . THR A 1 482 ? -15.641 6.766 29.178 1.00 92.81 482 THR A CA 1
ATOM 3748 C C . THR A 1 482 ? -16.254 5.833 30.200 1.00 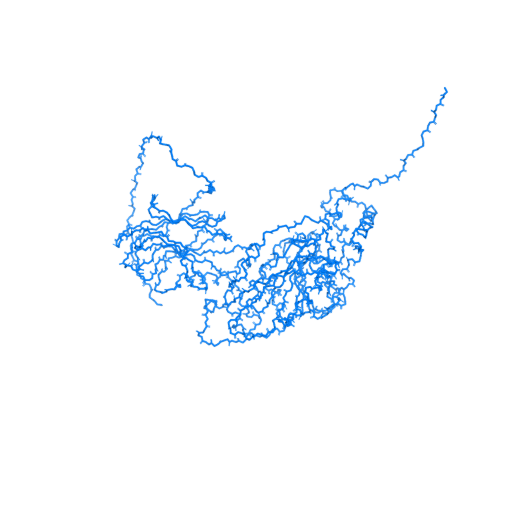92.81 482 THR A C 1
ATOM 3750 O O . THR A 1 482 ? -15.530 5.175 30.947 1.00 92.81 482 THR A O 1
ATOM 3753 N N . TRP A 1 483 ? -17.579 5.719 30.164 1.00 93.06 483 TRP A N 1
ATOM 3754 C CA . TRP A 1 483 ? -18.280 4.574 30.733 1.00 93.06 483 TRP A CA 1
ATOM 3755 C C . TRP A 1 483 ? -19.258 3.960 29.729 1.00 93.06 483 TRP A C 1
ATOM 3757 O O . TRP A 1 483 ? -19.719 4.645 28.810 1.00 93.06 483 TRP A O 1
ATOM 3767 N N . LYS A 1 484 ? -19.551 2.666 29.891 1.00 90.31 484 LYS A N 1
ATOM 3768 C CA . LYS A 1 484 ? -20.480 1.882 29.068 1.00 90.31 484 LYS A CA 1
ATOM 3769 C C . LYS A 1 484 ? -21.374 0.990 29.931 1.00 90.31 484 LYS A C 1
ATOM 3771 O O . LYS A 1 484 ? -21.001 0.632 31.046 1.00 90.31 484 LYS A O 1
ATOM 3776 N N . GLN A 1 485 ? -22.505 0.588 29.343 1.00 86.81 485 GLN A N 1
ATOM 3777 C CA . GLN A 1 485 ? -23.526 -0.333 29.874 1.00 86.81 485 GLN A CA 1
ATOM 3778 C C . GLN A 1 485 ? -24.289 0.202 31.094 1.00 86.81 485 GLN A C 1
ATOM 3780 O O . GLN A 1 485 ? -25.513 0.281 31.024 1.00 86.81 485 GLN A O 1
ATOM 3785 N N . GLY A 1 486 ? -23.581 0.651 32.126 1.00 89.31 486 GLY A N 1
ATOM 3786 C CA . GLY A 1 486 ? -24.120 1.378 33.274 1.00 89.31 486 GLY A CA 1
ATOM 3787 C C . GLY A 1 486 ? -23.483 2.756 33.450 1.00 89.31 486 GLY A C 1
ATOM 3788 O O . GLY A 1 486 ? -22.814 3.258 32.548 1.00 89.31 486 GLY A O 1
ATOM 3789 N N . GLU A 1 487 ? -23.677 3.380 34.609 1.00 91.81 487 GLU A N 1
ATOM 3790 C CA . GLU A 1 487 ? -23.142 4.712 34.930 1.00 91.81 487 GLU A CA 1
ATOM 3791 C C . GLU A 1 487 ? -21.903 4.686 35.841 1.00 91.81 487 GLU A C 1
ATOM 3793 O O . GLU A 1 487 ? -21.741 3.836 36.723 1.00 91.81 487 GLU A O 1
ATOM 3798 N N . ALA A 1 488 ? -21.014 5.662 35.655 1.00 93.12 488 ALA A N 1
ATOM 3799 C CA . ALA A 1 488 ? -19.893 5.915 36.553 1.00 93.12 488 ALA A CA 1
ATOM 3800 C C . ALA A 1 488 ? -19.639 7.417 36.703 1.00 93.12 488 ALA A C 1
ATOM 3802 O O . ALA A 1 488 ? -19.873 8.204 35.783 1.00 93.12 488 ALA A O 1
ATOM 3803 N N . VAL A 1 489 ? -19.127 7.806 37.868 1.00 94.00 489 VAL A N 1
ATOM 3804 C CA . VAL A 1 489 ? -18.781 9.195 38.183 1.00 94.00 489 VAL A CA 1
ATOM 3805 C C . VAL A 1 489 ? -17.271 9.358 38.109 1.00 94.00 489 VAL A C 1
ATOM 3807 O O . VAL A 1 489 ? -16.544 8.622 38.770 1.00 94.00 489 VAL A O 1
ATOM 3810 N N . PHE A 1 490 ? -16.802 10.337 37.338 1.00 93.31 490 PHE A N 1
ATOM 3811 C CA . PHE A 1 490 ? -15.405 10.772 37.329 1.00 93.31 490 PHE A CA 1
ATOM 3812 C C . PHE A 1 490 ? -15.258 12.004 38.226 1.00 93.31 490 PHE A C 1
ATOM 3814 O O . PHE A 1 490 ? -16.022 12.960 38.102 1.00 93.31 490 PHE A O 1
ATOM 3821 N N . PHE A 1 491 ? -14.298 11.981 39.152 1.00 88.56 491 PHE A N 1
ATOM 3822 C CA . PHE A 1 491 ? -14.120 13.057 40.140 1.00 88.56 491 PHE A CA 1
ATOM 3823 C C . PHE A 1 491 ? -13.199 14.180 39.670 1.00 88.56 491 PHE A C 1
ATOM 3825 O O . PHE A 1 491 ? -13.134 15.230 40.308 1.00 88.56 491 PHE A O 1
ATOM 3832 N N . GLN A 1 492 ? -12.433 13.932 38.611 1.00 80.12 492 GLN A N 1
ATOM 3833 C CA . GLN A 1 492 ? -11.449 14.850 38.056 1.00 80.12 492 GLN A CA 1
ATOM 3834 C C . GLN A 1 492 ? -11.393 14.661 36.544 1.00 80.12 492 GLN A C 1
ATOM 3836 O O . GLN A 1 492 ? -11.700 13.575 36.040 1.00 80.12 492 GLN A O 1
ATOM 3841 N N . ASP A 1 493 ? -10.963 15.708 35.849 1.00 80.88 493 ASP A N 1
ATOM 3842 C CA . ASP A 1 493 ? -10.600 15.601 34.443 1.00 80.88 493 ASP A CA 1
ATOM 3843 C C . ASP A 1 493 ? -9.384 14.688 34.263 1.00 80.88 493 ASP A C 1
ATOM 3845 O O . ASP A 1 493 ? -8.634 14.391 35.196 1.00 80.88 493 ASP A O 1
ATOM 3849 N N . LEU A 1 494 ? -9.196 14.241 33.027 1.00 83.25 494 LEU A N 1
ATOM 3850 C CA . LEU A 1 494 ? -8.102 13.370 32.628 1.00 83.25 494 LEU A CA 1
ATOM 3851 C C . LEU A 1 494 ? -6.745 14.060 32.863 1.00 83.25 494 LEU A C 1
ATOM 3853 O O . LEU A 1 494 ? -6.416 15.040 32.194 1.00 83.25 494 LEU A O 1
ATOM 3857 N N . VAL A 1 495 ? -5.940 13.530 33.786 1.00 88.12 495 VAL A N 1
ATOM 3858 C CA . VAL A 1 495 ? -4.592 14.045 34.071 1.00 88.12 495 VAL A CA 1
ATOM 3859 C C . VAL A 1 495 ? -3.579 13.295 33.216 1.00 88.12 495 VAL A C 1
ATOM 3861 O O . VAL A 1 495 ? -3.587 12.067 33.180 1.00 88.12 495 VAL A O 1
ATOM 3864 N N . MET A 1 496 ? -2.698 14.023 32.528 1.00 90.44 496 MET A N 1
ATOM 3865 C CA . MET A 1 496 ? -1.648 13.450 31.679 1.00 90.44 496 MET A CA 1
ATOM 3866 C C . MET A 1 496 ? -0.265 13.869 32.171 1.00 90.44 496 MET A C 1
ATOM 3868 O O . MET A 1 496 ? -0.027 15.044 32.447 1.00 90.44 496 MET A O 1
ATOM 3872 N N . SER A 1 497 ? 0.658 12.913 32.233 1.00 90.12 497 SER A N 1
ATOM 3873 C CA . SER A 1 497 ? 2.070 13.144 32.540 1.00 90.12 497 SER A CA 1
ATOM 3874 C C . SER A 1 497 ? 2.969 12.392 31.561 1.00 90.12 497 SER A C 1
ATOM 3876 O O . SER A 1 497 ? 2.660 11.283 31.123 1.00 90.12 497 SER A O 1
ATOM 3878 N N . GLU A 1 498 ? 4.082 13.014 31.181 1.00 86.06 498 GLU A N 1
ATOM 3879 C CA . GLU A 1 498 ? 5.067 12.399 30.291 1.00 86.06 498 GLU A CA 1
ATOM 3880 C C . GLU A 1 498 ? 5.835 11.302 31.041 1.00 86.06 498 GLU A C 1
ATOM 3882 O O . GLU A 1 498 ? 6.241 11.482 32.192 1.00 86.06 498 GLU A O 1
ATOM 3887 N N . LEU A 1 499 ? 6.016 10.146 30.402 1.00 82.88 499 LEU A N 1
ATOM 3888 C CA . LEU A 1 499 ? 6.810 9.048 30.954 1.00 82.88 499 LEU A CA 1
ATOM 3889 C C . LEU A 1 499 ? 8.250 9.133 30.445 1.00 82.88 499 LEU A C 1
ATOM 3891 O O . LEU A 1 499 ? 8.497 9.516 29.304 1.00 82.88 499 LEU A O 1
ATOM 3895 N N . SER A 1 500 ? 9.219 8.703 31.258 1.00 72.88 500 SER A N 1
ATOM 3896 C CA . SER A 1 500 ? 10.588 8.531 30.768 1.00 72.88 500 SER A CA 1
ATOM 3897 C C . SER A 1 500 ? 10.628 7.462 29.669 1.00 72.88 500 SER A C 1
ATOM 3899 O O . SER A 1 500 ? 9.987 6.407 29.764 1.00 72.88 500 SER A O 1
ATOM 3901 N N . ALA A 1 501 ? 11.409 7.723 28.622 1.00 59.53 501 ALA A N 1
ATOM 3902 C CA . ALA A 1 501 ? 11.579 6.850 27.460 1.00 59.53 501 ALA A CA 1
ATOM 3903 C C . ALA A 1 501 ? 12.435 5.594 27.737 1.00 59.53 501 ALA A C 1
ATOM 3905 O O . ALA A 1 501 ? 13.091 5.089 26.829 1.00 59.53 501 ALA A O 1
ATOM 3906 N N . GLU A 1 502 ? 12.474 5.097 28.976 1.00 49.03 502 GLU A N 1
ATOM 3907 C CA . GLU A 1 502 ? 13.284 3.922 29.303 1.00 49.03 502 GLU A CA 1
ATOM 3908 C C . GLU A 1 502 ? 12.713 2.639 28.667 1.00 49.03 502 GLU A C 1
ATOM 3910 O O . GLU A 1 502 ? 11.483 2.473 28.613 1.00 49.03 502 GLU A O 1
ATOM 3915 N N . PRO A 1 503 ? 13.585 1.747 28.153 1.00 39.84 503 PRO A N 1
ATOM 3916 C CA . PRO A 1 503 ? 13.178 0.473 27.582 1.00 39.84 503 PRO A CA 1
ATOM 3917 C C . PRO A 1 503 ? 12.648 -0.451 28.684 1.00 39.84 503 PRO A C 1
ATOM 3919 O O . PRO A 1 503 ? 13.190 -0.511 29.783 1.00 39.84 503 PRO A O 1
ATOM 3922 N N . VAL A 1 504 ? 11.571 -1.175 28.385 1.00 38.38 504 VAL A N 1
ATOM 3923 C CA . VAL A 1 504 ? 11.113 -2.286 29.225 1.00 38.38 504 VAL A CA 1
ATOM 3924 C C . VAL A 1 504 ? 12.090 -3.437 28.981 1.00 38.38 504 VAL A C 1
ATOM 3926 O O . VAL A 1 504 ? 11.998 -4.088 27.943 1.00 38.38 504 VAL A O 1
ATOM 3929 N N . ASP A 1 505 ? 13.057 -3.625 29.879 1.00 32.38 505 ASP A N 1
ATOM 3930 C CA . ASP A 1 505 ? 13.993 -4.752 29.830 1.00 32.38 505 ASP A CA 1
ATOM 3931 C C . ASP A 1 505 ? 13.235 -6.075 30.039 1.00 32.38 505 ASP A C 1
ATOM 3933 O O . ASP A 1 505 ? 12.583 -6.294 31.066 1.00 32.38 505 ASP A O 1
ATOM 3937 N N . ASP A 1 506 ? 13.335 -6.965 29.050 1.00 36.22 506 ASP A N 1
ATOM 3938 C CA . ASP A 1 506 ? 13.100 -8.399 29.211 1.00 36.22 506 ASP A CA 1
ATOM 3939 C C . ASP A 1 506 ? 14.257 -8.960 30.058 1.00 36.22 506 ASP A C 1
ATOM 3941 O O . ASP A 1 506 ? 15.292 -9.314 29.510 1.00 36.22 506 ASP A O 1
ATOM 3945 N N . ASP A 1 507 ? 14.123 -8.940 31.387 1.00 32.69 507 ASP A N 1
ATOM 3946 C CA . ASP A 1 507 ? 14.650 -9.947 32.331 1.00 32.69 507 ASP A CA 1
ATOM 3947 C C . ASP A 1 507 ? 14.621 -9.399 33.770 1.00 32.69 507 ASP A C 1
ATOM 3949 O O . ASP A 1 507 ? 15.485 -8.645 34.216 1.00 32.69 507 ASP A O 1
ATOM 3953 N N . MET A 1 508 ? 13.621 -9.822 34.543 1.00 28.64 508 MET A N 1
ATOM 3954 C CA . MET A 1 508 ? 13.582 -9.617 35.994 1.00 28.64 508 MET A CA 1
ATOM 3955 C C . MET A 1 508 ? 14.324 -10.741 36.726 1.00 28.64 508 MET A C 1
ATOM 3957 O O . MET A 1 508 ? 14.087 -11.920 36.455 1.00 28.64 508 MET A O 1
ATOM 3961 N N . PRO A 1 509 ? 15.042 -10.398 37.807 1.00 29.36 509 PRO A N 1
ATOM 3962 C CA . PRO A 1 509 ? 14.877 -11.127 39.063 1.00 29.36 509 PRO A CA 1
ATOM 3963 C C . PRO A 1 509 ? 14.465 -10.195 40.224 1.00 29.36 509 PRO A C 1
ATOM 3965 O O . PRO A 1 509 ? 15.063 -9.148 40.451 1.00 29.36 509 PRO A O 1
ATOM 3968 N N . LEU A 1 510 ? 13.447 -10.610 40.993 1.00 27.42 510 LEU A N 1
ATOM 3969 C CA . LEU A 1 510 ? 13.061 -10.052 42.310 1.00 27.42 510 LEU A CA 1
ATOM 3970 C C . LEU A 1 510 ? 14.102 -10.430 43.410 1.00 27.42 510 LEU A C 1
ATOM 3972 O O . LEU A 1 510 ? 14.918 -11.322 43.186 1.00 27.42 510 LEU A O 1
ATOM 3976 N N . PRO A 1 511 ? 14.028 -9.891 44.648 1.00 37.53 511 PRO A N 1
ATOM 3977 C CA . PRO A 1 511 ? 14.654 -8.651 45.108 1.00 37.53 511 PRO A CA 1
ATOM 3978 C C . PRO A 1 511 ? 15.698 -8.913 46.224 1.00 37.53 511 PRO A C 1
ATOM 3980 O O . PRO A 1 511 ? 15.696 -9.961 46.870 1.00 37.53 511 PRO A O 1
ATOM 3983 N N . THR A 1 512 ? 16.530 -7.927 46.568 1.00 26.30 512 THR A N 1
ATOM 3984 C CA . THR A 1 512 ? 17.212 -7.919 47.877 1.00 26.30 512 THR A CA 1
ATOM 3985 C C . THR A 1 512 ? 16.992 -6.594 48.584 1.00 26.30 512 THR A C 1
ATOM 3987 O O . THR A 1 512 ? 17.231 -5.527 48.024 1.00 26.30 512 THR A O 1
ATOM 3990 N N . ALA A 1 513 ? 16.490 -6.705 49.811 1.00 29.72 513 ALA A N 1
ATOM 3991 C CA . ALA A 1 513 ? 16.226 -5.621 50.735 1.00 29.72 513 ALA A CA 1
ATOM 3992 C C . ALA A 1 513 ? 17.495 -4.825 51.056 1.00 29.72 513 ALA A C 1
ATOM 3994 O O . ALA A 1 513 ? 18.517 -5.426 51.372 1.00 29.72 513 ALA A O 1
ATOM 3995 N N . ASP A 1 514 ? 17.386 -3.497 51.088 1.00 27.14 514 ASP A N 1
ATOM 3996 C CA . ASP A 1 514 ? 18.056 -2.735 52.136 1.00 27.14 514 ASP A CA 1
ATOM 3997 C C . ASP A 1 514 ? 17.336 -1.414 52.429 1.00 27.14 514 ASP A C 1
ATOM 3999 O O . ASP A 1 514 ? 16.875 -0.688 51.550 1.00 27.14 514 ASP A O 1
ATOM 4003 N N . SER A 1 515 ? 17.183 -1.172 53.724 1.00 31.89 515 SER A N 1
ATOM 4004 C CA . SER A 1 515 ? 16.415 -0.109 54.359 1.00 31.89 515 SER A CA 1
ATOM 4005 C C . SER A 1 515 ? 17.178 1.218 54.423 1.00 31.89 515 SER A C 1
ATOM 4007 O O . SER A 1 515 ? 18.301 1.257 54.921 1.00 31.89 515 SER A O 1
ATOM 4009 N N . GLY A 1 516 ? 16.525 2.325 54.054 1.00 28.33 516 GLY A N 1
ATOM 4010 C CA . GLY A 1 516 ? 16.970 3.697 54.333 1.00 28.33 516 GLY A CA 1
ATOM 4011 C C . GLY A 1 516 ? 15.765 4.631 54.544 1.00 28.33 516 GLY A C 1
ATOM 4012 O O . GLY A 1 516 ? 14.741 4.431 53.892 1.00 28.33 516 GLY A O 1
ATOM 4013 N N . PRO A 1 517 ? 15.813 5.594 55.487 1.00 28.25 517 PRO A N 1
ATOM 4014 C CA . PRO A 1 517 ? 14.611 6.209 56.045 1.00 28.25 517 PRO A CA 1
ATOM 4015 C C . PRO A 1 517 ? 13.997 7.314 55.172 1.00 28.25 517 PRO A C 1
ATOM 4017 O O . PRO A 1 517 ? 14.687 8.084 54.506 1.00 28.25 517 PRO A O 1
ATOM 4020 N N . LEU A 1 518 ? 12.669 7.396 55.273 1.00 27.86 518 LEU A N 1
ATOM 4021 C CA . LEU A 1 518 ? 11.761 8.403 54.722 1.00 27.86 518 LEU A CA 1
ATOM 4022 C C . LEU A 1 518 ? 12.200 9.847 55.026 1.00 27.86 518 LEU A C 1
ATOM 4024 O O . LEU A 1 518 ? 12.405 10.204 56.187 1.00 27.86 518 LEU A O 1
ATOM 4028 N N . GLN A 1 519 ? 12.217 10.701 53.998 1.00 28.05 519 GLN A N 1
ATOM 4029 C CA . GLN A 1 519 ? 12.138 12.155 54.157 1.00 28.05 519 GLN A CA 1
ATOM 4030 C C . GLN A 1 519 ? 10.786 12.664 53.652 1.00 28.05 519 GLN A C 1
ATOM 4032 O O . GLN A 1 519 ? 10.386 12.427 52.515 1.00 28.05 519 GLN A O 1
ATOM 4037 N N . SER A 1 520 ? 10.085 13.352 54.547 1.00 26.61 520 SER A N 1
ATOM 4038 C CA . SER A 1 520 ? 8.839 14.067 54.316 1.00 26.61 520 SER A CA 1
ATOM 4039 C C . SER A 1 520 ? 9.081 15.346 53.512 1.00 26.61 520 SER A C 1
ATOM 4041 O O . SER A 1 520 ? 9.980 16.124 53.829 1.00 26.61 520 SER A O 1
ATOM 4043 N N . VAL A 1 521 ? 8.231 15.618 52.519 1.00 29.00 521 VAL A N 1
ATOM 4044 C CA . VAL A 1 521 ? 8.118 16.953 51.915 1.00 29.00 521 VAL A CA 1
ATOM 4045 C C . VAL A 1 521 ? 6.648 17.362 51.884 1.00 29.00 521 VAL A C 1
ATOM 4047 O O . VAL A 1 521 ? 5.763 16.574 51.562 1.00 29.00 521 VAL A O 1
ATOM 4050 N N . ALA A 1 522 ? 6.419 18.589 52.342 1.00 27.58 522 ALA A N 1
ATOM 4051 C CA . ALA A 1 522 ? 5.149 19.157 52.758 1.00 27.58 522 ALA A CA 1
ATOM 4052 C C . ALA A 1 522 ? 4.180 19.469 51.604 1.00 27.58 522 ALA A C 1
ATOM 4054 O O . ALA A 1 522 ? 4.576 19.912 50.529 1.00 27.58 522 ALA A O 1
ATOM 4055 N N . ILE A 1 523 ? 2.890 19.296 51.899 1.00 28.16 523 ILE A N 1
ATOM 4056 C CA . ILE A 1 523 ? 1.737 19.628 51.056 1.00 28.16 523 ILE A CA 1
ATOM 4057 C C . ILE A 1 523 ? 1.442 21.134 51.178 1.00 28.16 523 ILE A C 1
ATOM 4059 O O . ILE A 1 523 ? 1.254 21.640 52.286 1.00 28.16 523 ILE A O 1
ATOM 4063 N N . GLY A 1 524 ? 1.389 21.842 50.047 1.00 30.20 524 GLY A N 1
ATOM 4064 C CA . GLY A 1 524 ? 0.869 23.214 49.945 1.00 30.20 524 GLY A CA 1
ATOM 4065 C C . GLY A 1 524 ? -0.653 23.242 49.698 1.00 30.20 524 GLY A C 1
ATOM 4066 O O . GLY A 1 524 ? -1.205 22.250 49.223 1.00 30.20 524 GLY A O 1
ATOM 4067 N N . PRO A 1 525 ? -1.357 24.340 50.035 1.00 28.72 525 PRO A N 1
ATOM 4068 C CA . PRO A 1 525 ? -2.819 24.366 50.105 1.00 28.72 525 PRO A CA 1
ATOM 4069 C C . PRO A 1 525 ? -3.511 24.427 48.730 1.00 28.72 525 PRO A C 1
ATOM 4071 O O . PRO A 1 525 ? -3.098 25.166 47.838 1.00 28.72 525 PRO A O 1
ATOM 4074 N N . MET A 1 526 ? -4.611 23.676 48.612 1.00 28.45 526 MET A N 1
ATOM 4075 C CA . MET A 1 526 ? -5.549 23.630 47.479 1.00 28.45 526 MET A CA 1
ATOM 4076 C C . MET A 1 526 ? -6.350 24.939 47.319 1.00 28.45 526 MET A C 1
ATOM 4078 O O . MET A 1 526 ? -6.846 25.458 48.324 1.00 28.45 526 MET A O 1
ATOM 4082 N N . PRO A 1 527 ? -6.588 25.434 46.088 1.00 30.73 527 PRO A N 1
ATOM 4083 C CA . PRO A 1 527 ? -7.623 26.425 45.814 1.00 30.73 527 PRO A CA 1
ATOM 4084 C C . PRO A 1 527 ? -9.010 25.794 45.579 1.00 30.73 527 PRO A C 1
ATOM 4086 O O . PRO A 1 527 ? -9.156 24.649 45.165 1.00 30.73 527 PRO A O 1
ATOM 4089 N N . SER A 1 528 ? -10.028 26.591 45.899 1.00 29.23 528 SER A N 1
ATOM 4090 C CA . SER A 1 528 ? -11.446 26.271 46.091 1.00 29.23 528 SER A CA 1
ATOM 4091 C C . SER A 1 528 ? -12.244 25.858 44.847 1.00 29.23 528 SER A C 1
ATOM 4093 O O . SER A 1 528 ? -12.030 26.374 43.754 1.00 29.23 528 SER A O 1
ATOM 4095 N N . ALA A 1 529 ? -13.258 25.022 45.095 1.00 32.88 529 ALA A N 1
ATOM 4096 C CA . ALA A 1 529 ? -14.271 24.520 44.169 1.00 32.88 529 ALA A CA 1
ATOM 4097 C C . ALA A 1 529 ? -15.011 25.606 43.360 1.00 32.88 529 ALA A C 1
ATOM 4099 O O . ALA A 1 529 ? -15.512 26.582 43.922 1.00 32.88 529 ALA A O 1
ATOM 4100 N N . GLY A 1 530 ? -15.155 25.374 42.051 1.00 29.05 530 GLY A N 1
ATOM 4101 C CA . GLY A 1 530 ? -15.969 26.171 41.134 1.00 29.05 530 GLY A CA 1
ATOM 4102 C C . GLY A 1 530 ? -16.882 25.293 40.269 1.00 29.05 530 GLY A C 1
ATOM 4103 O O . GLY A 1 530 ? -16.396 24.491 39.490 1.00 29.05 530 GLY A O 1
ATOM 4104 N N . ALA A 1 531 ? -18.191 25.478 40.470 1.00 29.09 531 ALA A N 1
ATOM 4105 C CA . ALA A 1 531 ? -19.369 25.216 39.626 1.00 29.09 531 ALA A CA 1
ATOM 4106 C C . ALA A 1 531 ? -19.429 24.005 38.657 1.00 29.09 531 ALA A C 1
ATOM 4108 O O . ALA A 1 531 ? -18.706 23.911 37.675 1.00 29.09 531 ALA A O 1
ATOM 4109 N N . ILE A 1 532 ? -20.469 23.186 38.866 1.00 33.31 532 ILE A N 1
ATOM 4110 C CA . ILE A 1 532 ? -20.980 22.109 38.000 1.00 33.31 532 ILE A CA 1
ATOM 4111 C C . ILE A 1 532 ? -21.765 22.695 36.803 1.00 33.31 532 ILE A C 1
ATOM 4113 O O . ILE A 1 532 ? -22.752 23.400 37.045 1.00 33.31 532 ILE A O 1
ATOM 4117 N N . PRO A 1 533 ? -21.452 22.349 35.538 1.00 34.31 533 PRO A N 1
ATOM 4118 C CA . PRO A 1 533 ? -22.374 22.512 34.412 1.00 34.31 533 PRO A CA 1
ATOM 4119 C C . PRO A 1 533 ? -23.093 21.193 34.069 1.00 34.31 533 PRO A C 1
ATOM 4121 O O . PRO A 1 533 ? -22.505 20.116 34.068 1.00 34.31 533 PRO A O 1
ATOM 4124 N N . ARG A 1 534 ? -24.397 21.297 33.790 1.00 32.16 534 ARG A N 1
ATOM 4125 C CA . ARG A 1 534 ? -25.326 20.198 33.461 1.00 32.16 534 ARG A CA 1
ATOM 4126 C C . ARG A 1 534 ? -25.089 19.607 32.054 1.00 32.16 534 ARG A C 1
ATOM 4128 O O . ARG A 1 534 ? -24.611 20.333 31.185 1.00 32.16 534 ARG A O 1
ATOM 4135 N N . PRO A 1 535 ? -25.503 18.347 31.806 1.00 29.95 535 PRO A N 1
ATOM 4136 C CA . PRO A 1 535 ? -25.408 17.696 30.499 1.00 29.95 535 PRO A CA 1
ATOM 4137 C C . PRO A 1 535 ? -26.300 18.364 29.442 1.00 29.95 535 PRO A C 1
ATOM 4139 O O . PRO A 1 535 ? -27.430 18.767 29.727 1.00 29.95 535 PRO A O 1
ATOM 4142 N N . VAL A 1 536 ? -25.784 18.448 28.214 1.00 31.50 536 VAL A N 1
ATOM 4143 C CA . VAL A 1 536 ? -26.546 18.800 27.008 1.00 31.50 536 VAL A CA 1
ATOM 4144 C C . VAL A 1 536 ? -27.236 17.530 26.510 1.00 31.50 536 VAL A C 1
ATOM 4146 O O . VAL A 1 536 ? -26.583 16.502 26.342 1.00 31.50 536 VAL A O 1
ATOM 4149 N N . ALA A 1 537 ? -28.556 17.597 26.346 1.00 31.36 537 ALA A N 1
ATOM 4150 C CA . ALA A 1 537 ? -29.390 16.510 25.848 1.00 31.36 537 ALA A CA 1
ATOM 4151 C C . ALA A 1 537 ? -29.496 16.537 24.313 1.00 31.36 537 ALA A C 1
ATOM 4153 O O . ALA A 1 537 ? -29.584 17.625 23.745 1.00 31.36 537 ALA A O 1
ATOM 4154 N N . GLU A 1 538 ? -29.530 15.318 23.757 1.00 32.31 538 GLU A N 1
ATOM 4155 C CA . GLU A 1 538 ? -29.947 14.838 22.418 1.00 32.31 538 GLU A CA 1
ATOM 4156 C C . GLU A 1 538 ? -29.371 15.483 21.147 1.00 32.31 538 GLU A C 1
ATOM 4158 O O . GLU A 1 538 ? -29.666 16.659 20.837 1.00 32.31 538 GLU A O 1
#

Organism: Noctiluca scintillans (NCBI:txid2966)

Nearest PDB structures (foldseek):
  8yzn-assembly1_A  TM=4.697E-01  e=1.897E-18  Aquipseudomonas alcaligenes
  8yzo-assembly1_A  TM=4.683E-01  e=4.457E-18  Aquipseudomonas alcaligenes
  1xrl-assembly1_A  TM=6.938E-01  e=5.104E-12  Thermoplasma acidophilum
  4g8c-assembly1_A  TM=6.012E-01  e=2.532E-09  Ochrobactrum sp. T63
  4g8b-assembly2_B  TM=6.044E-01  e=5.179E-08  Ochrobactrum sp. T63

Radius of gyration: 30.04 Å; Cα contacts (8 Å, |Δi|>4): 1089; chains: 1; bounding box: 112×47×86 Å

Mean predicted aligned error: 12.44 Å

Foldseek 3Di:
DDDDDDDDDDDPPPQDVVLVVVLCCVWFPPADEDDCCLVPDQWDDFFQWTWGKDWDWFAFPVRKTKTKIKIFTDHPPDPLAAAAEEEEFEAPNDFQLVCLLCQNVQRLLRYMYMYIAADCHYPIHHRTDLLQDCSLRVVVRVVVVSVVVNNHDAYAYEYAASRLLNCLVNQLVDQRHLEYERHLYAQAPVVLQQLVQCDPVDVDRDPPVSSVVSVVVSQVVCCVPVVDGRRVSGSLVRQLSGQHAYEYEYECAASNRHCVRSVSSQVSHDHHYHYHYHYDYSPDDDDPVVSLVVSLSSCVSVVPAQQAADDPPDGFLCVVLVQNSNPQNDSVSNDQDDPVSLVSLLVVLQPFDADKDWADKDKAFPQKKKKFKKAAADQQKWWDKKKWWFADCSHSSGNRGRIWIWDWTAHQQGTWIWIGDRVGIGTDDTDGDGDDHGDIWM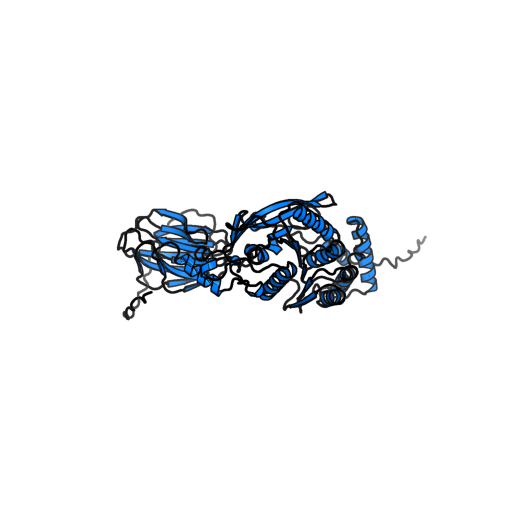WMWGFHVDFTWTWIATPPDHDIDIDTDRTHTDRMMMMTTMMPPGDMDIPDPMDMDYDPPDDPDPDDDDDDDDDDDDDDDDDDDDDDDDDDDDDDDD

Secondary structure (DSSP, 8-state):
-----PPP--------HHHHHHHHHHHSPPP----GGGG--SEEEETTEEEEEEEEEEE-TTSPEEEEEEEEEE-TT---PPEEEEEEEPPTT--GGGGGGGHHHHGGGT-EEEEEPPTTSTTSS-S---TTTTHHHHHHHHHHHHHHTS-EEEEEEEEETHHHHHHHHHHTT-TT--EEEEES--S-HHHHHHHHHHSTTSSS---HHHHHHHHHHHHHHHHHHHSS-GGG--GGGTGGG--S-EEEEEETT-SSS-THHHHHHHHH--S-EEEEEESS-SSSPPPHHHHHHHHHHHHHHTTPPPPPPPPTT---HHHHTT--GGG-SSGGG-----HHHHHHHHHHHHTTTSSEEE---EEEESSEEEEEEEEE-STT-EEEEEEEE-B-TTSTTGGGSPPEEEEEEEETTEEEEEEEETTEEEEEEEEE----TT--EEEEEEEETTTEEEEEEESTTS-EEEEEE---B-SEEEEEEEEESS-EEESS--EEEEPP-----S---------------PPPPPPPP--PPPPPP-

pLDDT: mean 79.68, std 20.42, range [26.3, 98.81]